Protein AF-A0A8H8SD53-F1 (afdb_monomer_lite)

pLDDT: mean 71.5, std 22.13, range [25.12, 98.19]

Sequence (424 aa):
MLILYDKFKQSPEYHASRKGSYEAMVTALVCSLSQPRFKILDNPMDDPSLSQDLFESIINILKVAYVTESFNDIVGPTPTEYDRRVPLDNLATDVWMVQSEGAFIQIMECPLYVPAPCRGKNEIHPDSCAFMTLSLGAMGMQMKVQKSCSSISIPPGLWKSRGLVWVAKYKRQGNEASSRRQVLEGLVTALYQRRALGFMDHCVFGMYHHSGARVDVIAAAWELDDCGAQGNAHNNDGDPGLSDALLANDPALAPNFDSTASDDENERIKRARMKHKIVLYDLARFDTVDAADMTALYLLMRSIRKLCCKYRDDINKYSPTLIPKLFKLAKDNYDWPVEKPSVPNLESNESPKGSRIDVPPTFSEQLGDSEPSPSTNGSDSEFEGYSLDSNTIDRHGLNLPGKLYYSTFLEDAERRLGSADLEA

Secondary structure (DSSP, 8-state):
-HHHHHHHTTSHHHHHS-HHHHHHHHHHHHHHHTSTTS---SSTTS-HHHHHHHHHHHHHHHHHHHHHHHHHH-SSSPPPHHHHHHHHHHHHHIIIIITTTTSEEEEES--EEPPS--SS--EE--SEEEEEE----SS---HHHHHHH--B-S-TTS-TTEEEEEEEEE-TTS-HHHHHHHHHHHHHHHHHHHHHHT-TT--EEEEEEETTTEEEEEEEEEEE-GGGSSSSSS--------------------------HHHHHHHHHHHHTS-EEEEEEEEEEEETT-HHHHHHHHHHHHHHHHHHHHHHHHHHHHHHHHHHHHHHH-GGGTS-------------------------------------------------------TTS--------S---HHHHHHHHHHHH--S----

Structure (mmCIF, N/CA/C/O backbone):
data_AF-A0A8H8SD53-F1
#
_entry.id   AF-A0A8H8SD53-F1
#
loop_
_atom_site.group_PDB
_atom_site.id
_atom_site.type_symbol
_atom_site.label_atom_id
_atom_site.label_alt_id
_atom_site.label_comp_id
_atom_site.label_asym_id
_atom_site.label_entity_id
_atom_site.label_seq_id
_atom_site.pdbx_PDB_ins_code
_atom_site.Cartn_x
_atom_site.Cartn_y
_atom_site.Cartn_z
_atom_site.occupancy
_atom_site.B_iso_or_equiv
_atom_site.auth_seq_id
_atom_site.auth_comp_id
_atom_site.auth_asym_id
_atom_site.auth_atom_id
_atom_site.pdbx_PDB_model_num
ATOM 1 N N . MET A 1 1 ? -0.637 -10.284 24.845 1.00 60.28 1 MET A N 1
ATOM 2 C CA . MET A 1 1 ? -1.797 -9.365 24.946 1.00 60.28 1 MET A CA 1
ATOM 3 C C . MET A 1 1 ? -2.069 -8.862 26.360 1.00 60.28 1 MET A C 1
ATOM 5 O O . MET A 1 1 ? -2.028 -7.657 26.529 1.00 60.28 1 MET A O 1
ATOM 9 N N . LEU A 1 2 ? -2.281 -9.707 27.380 1.00 58.22 2 LEU A N 1
ATOM 10 C CA . LEU A 1 2 ? -2.512 -9.222 28.762 1.00 58.22 2 LEU A CA 1
ATOM 11 C C . LEU A 1 2 ? -1.383 -8.306 29.279 1.00 58.22 2 LEU A C 1
ATOM 13 O O . LEU A 1 2 ? -1.646 -7.230 29.794 1.00 58.22 2 LEU A O 1
ATOM 17 N N . ILE A 1 3 ? -0.128 -8.663 28.997 1.00 66.56 3 ILE A N 1
ATOM 18 C CA . ILE A 1 3 ? 1.042 -7.823 29.313 1.00 66.56 3 ILE A CA 1
ATOM 19 C C . ILE A 1 3 ? 1.006 -6.474 28.567 1.00 66.56 3 ILE A C 1
ATOM 21 O O . ILE A 1 3 ? 1.388 -5.445 29.116 1.00 66.56 3 ILE A O 1
ATOM 25 N N . LEU A 1 4 ? 0.540 -6.468 27.314 1.00 62.75 4 LEU A N 1
ATOM 26 C CA . LEU A 1 4 ? 0.424 -5.253 26.498 1.00 62.75 4 LEU A CA 1
ATOM 27 C C . LEU A 1 4 ? -0.678 -4.341 27.043 1.00 62.75 4 LEU A C 1
ATOM 29 O O . LEU A 1 4 ? -0.511 -3.128 27.089 1.00 62.75 4 LEU A O 1
ATOM 33 N N . TYR A 1 5 ? -1.771 -4.932 27.523 1.00 65.56 5 TYR A N 1
ATOM 34 C CA . TYR A 1 5 ? -2.859 -4.211 28.165 1.00 65.56 5 TYR A CA 1
ATOM 35 C C . TYR A 1 5 ? -2.446 -3.574 29.492 1.00 65.56 5 TYR A C 1
ATOM 37 O O . TYR A 1 5 ? -2.742 -2.403 29.715 1.00 65.56 5 TYR A O 1
ATOM 45 N N . ASP A 1 6 ? -1.722 -4.301 30.345 1.00 70.25 6 ASP A N 1
ATOM 46 C CA . ASP A 1 6 ? -1.246 -3.757 31.620 1.00 70.25 6 ASP A CA 1
ATOM 47 C C . ASP A 1 6 ? -0.279 -2.589 31.413 1.00 70.25 6 ASP A C 1
ATOM 49 O O . ASP A 1 6 ? -0.328 -1.608 32.156 1.00 70.25 6 ASP A O 1
ATOM 53 N N . LYS A 1 7 ? 0.556 -2.655 30.370 1.00 69.88 7 LYS A N 1
ATOM 54 C CA . LYS A 1 7 ? 1.411 -1.536 29.964 1.00 69.88 7 LYS A CA 1
ATOM 55 C C . LYS A 1 7 ? 0.607 -0.374 29.370 1.00 69.88 7 LYS A C 1
ATOM 57 O O . LYS A 1 7 ? 0.865 0.772 29.720 1.00 69.88 7 LYS A O 1
ATOM 62 N N . PHE A 1 8 ? -0.389 -0.643 28.524 1.00 66.75 8 PHE A N 1
ATOM 63 C CA . PHE A 1 8 ? -1.262 0.392 27.955 1.00 66.75 8 PHE A CA 1
ATOM 64 C C . PHE A 1 8 ? -2.065 1.128 29.037 1.00 66.75 8 PHE A C 1
ATOM 66 O O . PHE A 1 8 ? -2.158 2.350 29.008 1.00 66.75 8 PHE A O 1
ATOM 73 N N . LYS A 1 9 ? -2.558 0.412 30.056 1.00 68.50 9 LYS A N 1
ATOM 74 C CA . LYS A 1 9 ? -3.236 0.995 31.226 1.00 68.50 9 LYS A CA 1
ATOM 75 C C . LYS A 1 9 ? -2.387 2.013 31.990 1.00 68.50 9 LYS A C 1
ATOM 77 O O . LYS A 1 9 ? -2.953 2.822 32.719 1.00 68.50 9 LYS A O 1
ATOM 82 N N . GLN A 1 10 ? -1.065 1.944 31.855 1.00 74.75 10 GLN A N 1
ATOM 83 C CA . GLN A 1 10 ? -0.113 2.849 32.498 1.00 74.75 10 GLN A CA 1
ATOM 84 C C . GLN A 1 10 ? 0.279 4.032 31.594 1.00 74.75 10 GLN A C 1
ATOM 86 O O . GLN A 1 10 ? 1.015 4.909 32.045 1.00 74.75 10 GLN A O 1
ATOM 91 N N . SER A 1 11 ? -0.184 4.079 30.335 1.00 66.06 11 SER A N 1
ATOM 92 C CA . SER A 1 11 ? 0.166 5.160 29.408 1.00 66.06 11 SER A CA 1
ATOM 93 C C . SER A 1 11 ? -0.573 6.465 29.761 1.00 66.06 11 SER A C 1
ATOM 95 O O . SER A 1 11 ? -1.748 6.439 30.148 1.00 66.06 11 SER A O 1
ATOM 97 N N . PRO A 1 12 ? 0.072 7.637 29.609 1.00 71.44 12 PRO A N 1
ATOM 98 C CA . PRO A 1 12 ? -0.584 8.928 29.809 1.00 71.44 12 PRO A CA 1
ATOM 99 C C . PRO A 1 12 ? -1.794 9.140 28.886 1.00 71.44 12 PRO A C 1
ATOM 101 O O . PRO A 1 12 ? -2.779 9.754 29.304 1.00 71.44 12 PRO A O 1
ATOM 104 N N . GLU A 1 13 ? -1.764 8.612 27.653 1.00 66.75 13 GLU A N 1
ATOM 105 C CA . GLU A 1 13 ? -2.883 8.748 26.709 1.00 66.75 13 GLU A CA 1
ATOM 106 C C . GLU A 1 13 ? -4.130 7.983 27.166 1.00 66.75 13 GLU A C 1
ATOM 108 O O . GLU A 1 13 ? -5.254 8.458 26.961 1.00 66.75 13 GLU A O 1
ATOM 113 N N . TYR A 1 14 ? -3.944 6.833 27.828 1.00 63.78 14 TYR A N 1
ATOM 114 C CA . TYR A 1 14 ? -5.040 6.056 28.408 1.00 63.78 14 TYR A CA 1
ATOM 115 C C . TYR A 1 14 ? -5.768 6.830 29.512 1.00 63.78 14 TYR A C 1
ATOM 117 O O . TYR A 1 14 ? -6.990 6.762 29.620 1.00 63.78 14 TYR A O 1
ATOM 125 N N . HIS A 1 15 ? -5.034 7.604 30.316 1.00 61.91 15 HIS A N 1
ATOM 126 C CA . HIS A 1 15 ? -5.609 8.392 31.407 1.00 61.91 15 HIS A CA 1
ATOM 127 C C . HIS A 1 15 ? -6.319 9.668 30.938 1.00 61.91 15 HIS A C 1
ATOM 129 O O . HIS A 1 15 ? -7.289 10.085 31.573 1.00 61.91 15 HIS A O 1
ATOM 135 N N . ALA A 1 16 ? -5.863 10.278 29.841 1.00 61.59 16 ALA A N 1
ATOM 136 C CA . ALA A 1 16 ? -6.497 11.460 29.254 1.00 61.59 16 ALA A CA 1
ATOM 137 C C . ALA A 1 16 ? -7.796 11.127 28.494 1.00 61.59 16 ALA A C 1
ATOM 139 O O . ALA A 1 16 ? -8.692 11.964 28.375 1.00 61.59 16 ALA A O 1
ATOM 140 N N . SER A 1 17 ? -7.906 9.897 27.993 1.00 56.47 17 SER A N 1
ATOM 141 C CA . SER A 1 17 ? -9.053 9.406 27.231 1.00 56.47 17 SER A CA 1
ATOM 142 C C . SER A 1 17 ? -10.065 8.722 28.161 1.00 56.47 17 SER A C 1
ATOM 144 O O . SER A 1 17 ? -9.696 8.166 29.190 1.00 56.47 17 SER A O 1
ATOM 146 N N . ARG A 1 18 ? -11.368 8.759 27.848 1.00 62.81 18 ARG A N 1
ATOM 147 C CA . ARG A 1 18 ? -12.430 8.178 28.699 1.00 62.81 18 ARG A CA 1
ATOM 148 C C . ARG A 1 18 ? -12.145 6.699 29.023 1.00 62.81 18 ARG A C 1
ATOM 150 O O . ARG A 1 18 ? -12.431 5.823 28.209 1.00 62.81 18 ARG A O 1
ATOM 157 N N . LYS A 1 19 ? -11.641 6.436 30.236 1.00 65.50 19 LYS A N 1
ATOM 158 C CA . LYS A 1 19 ? -11.175 5.125 30.733 1.00 65.50 19 LYS A CA 1
ATOM 159 C C . LYS A 1 19 ? -12.118 3.955 30.407 1.00 65.50 19 LYS A C 1
ATOM 161 O O . LYS A 1 19 ? -11.648 2.883 30.051 1.00 65.50 19 LYS A O 1
ATOM 166 N N . GLY A 1 20 ? -13.435 4.166 30.488 1.00 69.56 20 GLY A N 1
ATOM 167 C CA . GLY A 1 20 ? -14.430 3.111 30.259 1.00 69.56 20 GLY A CA 1
ATOM 168 C C . GLY A 1 20 ? -14.535 2.626 28.808 1.00 69.56 20 GLY A C 1
ATOM 169 O O . GLY A 1 20 ? -14.674 1.429 28.580 1.00 69.56 20 GLY A O 1
ATOM 170 N N . SER A 1 21 ? -14.433 3.522 27.820 1.00 71.31 21 SER A N 1
ATOM 171 C CA . SER A 1 21 ? -14.623 3.152 26.408 1.00 71.31 21 SER A CA 1
ATOM 172 C C . SER A 1 21 ? -13.428 2.377 25.848 1.00 71.31 21 SER A C 1
ATOM 174 O O . SER A 1 21 ? -13.606 1.372 25.165 1.00 71.31 21 SER A O 1
ATOM 176 N N . TYR A 1 22 ? -12.203 2.781 26.200 1.00 71.31 22 TYR A N 1
ATOM 177 C CA . TYR A 1 22 ? -10.998 2.047 25.800 1.00 71.31 22 TYR A CA 1
ATOM 178 C C . TYR A 1 22 ? -10.900 0.681 26.484 1.00 71.31 22 TYR A C 1
ATOM 180 O O . TYR A 1 22 ? -10.469 -0.281 25.859 1.00 71.31 22 TYR A O 1
ATOM 188 N N . GLU A 1 23 ? -11.324 0.555 27.744 1.00 76.31 23 GLU A N 1
ATOM 189 C CA . GLU A 1 23 ? -11.340 -0.734 28.445 1.00 76.31 23 GLU A CA 1
ATOM 190 C C . GLU A 1 23 ? -12.266 -1.748 27.762 1.00 76.31 23 GLU A C 1
ATOM 192 O O . GLU A 1 23 ? -11.884 -2.909 27.597 1.00 76.31 23 GLU A O 1
ATOM 197 N N . ALA A 1 24 ? -13.435 -1.304 27.293 1.00 79.56 24 ALA A N 1
ATOM 198 C CA . ALA A 1 24 ? -14.345 -2.134 26.512 1.00 79.56 24 ALA A CA 1
ATOM 199 C C . ALA A 1 24 ? -13.726 -2.556 25.170 1.00 79.56 24 ALA A C 1
ATOM 201 O O . ALA A 1 24 ? -13.744 -3.741 24.845 1.00 79.56 24 ALA A O 1
ATOM 202 N N . MET A 1 25 ? -13.102 -1.630 24.431 1.00 78.12 25 MET A N 1
ATOM 203 C CA . MET A 1 25 ? -12.450 -1.946 23.151 1.00 78.12 25 MET A CA 1
ATOM 204 C C . MET A 1 25 ? -11.258 -2.871 23.297 1.00 78.12 25 MET A C 1
ATOM 206 O O . MET A 1 25 ? -11.106 -3.789 22.502 1.00 78.12 25 MET A O 1
ATOM 210 N N . VAL A 1 26 ? -10.414 -2.669 24.310 1.00 79.06 26 VAL A N 1
ATOM 211 C CA . VAL A 1 26 ? -9.288 -3.575 24.539 1.00 79.06 26 VAL A CA 1
ATOM 212 C C . VAL A 1 26 ? -9.799 -4.955 24.931 1.00 79.06 26 VAL A C 1
ATOM 214 O O . VAL A 1 26 ? -9.275 -5.954 24.451 1.00 79.06 26 VAL A O 1
ATOM 217 N N . THR A 1 27 ? -10.841 -5.029 25.757 1.00 80.00 27 THR A N 1
ATOM 218 C CA . THR A 1 27 ? -11.462 -6.308 26.117 1.00 80.00 27 THR A CA 1
ATOM 219 C C . THR A 1 27 ? -12.025 -7.007 24.879 1.00 80.00 27 THR A C 1
ATOM 221 O O . THR A 1 27 ? -11.709 -8.171 24.641 1.00 80.00 27 THR A O 1
ATOM 224 N N . ALA A 1 28 ? -12.783 -6.284 24.048 1.00 79.56 28 ALA A N 1
ATOM 225 C CA . ALA A 1 28 ? -13.310 -6.782 22.781 1.00 79.56 28 ALA A CA 1
ATOM 226 C C . ALA A 1 28 ? -12.181 -7.244 21.851 1.00 79.56 28 ALA A C 1
ATOM 228 O O . ALA A 1 28 ? -12.255 -8.333 21.288 1.00 79.56 28 ALA A O 1
ATOM 229 N N . LEU A 1 29 ? -11.096 -6.473 21.763 1.00 82.31 29 LEU A N 1
ATOM 230 C CA . LEU A 1 29 ? -9.917 -6.825 20.989 1.00 82.31 29 LEU A CA 1
ATOM 231 C C . LEU A 1 29 ? -9.268 -8.109 21.512 1.00 82.31 29 LEU A C 1
ATOM 233 O O . LEU A 1 29 ? -9.008 -9.013 20.730 1.00 82.31 29 LEU A O 1
ATOM 237 N N . VAL A 1 30 ? -9.039 -8.239 22.820 1.00 82.06 30 VAL A N 1
ATOM 238 C CA . VAL A 1 30 ? -8.464 -9.452 23.425 1.00 82.06 30 VAL A CA 1
ATOM 239 C C . VAL A 1 30 ? -9.345 -10.673 23.145 1.00 82.06 30 VAL A C 1
ATOM 241 O O . VAL A 1 30 ? -8.826 -11.724 22.761 1.00 82.06 30 VAL A O 1
ATOM 244 N N . CYS A 1 31 ? -10.667 -10.538 23.274 1.00 81.38 31 CYS A N 1
ATOM 245 C CA . CYS A 1 31 ? -11.612 -11.598 22.928 1.00 81.38 31 CYS A CA 1
ATOM 246 C C . CYS A 1 31 ? -11.540 -11.961 21.437 1.00 81.38 31 CYS A C 1
ATOM 248 O O . CYS A 1 31 ? -11.463 -13.141 21.097 1.00 81.38 31 CYS A O 1
ATOM 250 N N . SER A 1 32 ? -11.506 -10.968 20.550 1.00 79.25 32 SER A N 1
ATOM 251 C CA . SER A 1 32 ? -11.421 -11.165 19.102 1.00 79.25 32 SER A CA 1
ATOM 252 C C . SER A 1 32 ? -10.085 -11.755 18.646 1.00 79.25 32 SER A C 1
ATOM 254 O O . SER A 1 32 ? -10.067 -12.593 17.750 1.00 79.25 32 SER A O 1
ATOM 256 N N . LEU A 1 33 ? -8.972 -11.375 19.275 1.00 78.38 33 LEU A N 1
ATOM 257 C CA . LEU A 1 33 ? -7.646 -11.940 19.009 1.00 78.38 33 LEU A CA 1
ATOM 258 C C . LEU A 1 33 ? -7.498 -13.373 19.530 1.00 78.38 33 LEU A C 1
ATOM 260 O O . LEU A 1 33 ? -6.617 -14.096 19.084 1.00 78.38 33 LEU A O 1
ATOM 264 N N . SER A 1 34 ? -8.370 -13.795 20.448 1.00 77.94 34 SER A N 1
ATOM 265 C CA . SER A 1 34 ? -8.440 -15.183 20.918 1.00 77.94 34 SER A CA 1
ATOM 266 C C . SER A 1 34 ? -9.238 -16.088 19.968 1.00 77.94 34 SER A C 1
ATOM 268 O O . SER A 1 34 ? -9.345 -17.291 20.203 1.00 77.94 34 SER A O 1
ATOM 270 N N . GLN A 1 35 ? -9.835 -15.530 18.909 1.00 77.88 35 GLN A N 1
ATOM 271 C CA . GLN A 1 35 ? -10.565 -16.303 17.909 1.00 77.88 35 GLN A CA 1
ATOM 272 C C . GLN A 1 35 ? -9.605 -17.043 16.960 1.00 77.88 35 GLN A C 1
ATOM 274 O O . GLN A 1 35 ? -8.500 -16.561 16.711 1.00 77.88 35 GLN A O 1
ATOM 279 N N . PRO A 1 36 ? -10.053 -18.137 16.308 1.00 74.94 36 PRO A N 1
ATOM 280 C CA . PRO A 1 36 ? -9.223 -18.940 15.399 1.00 74.94 36 PRO A CA 1
ATOM 281 C C . PRO A 1 36 ? -8.648 -18.182 14.194 1.00 74.94 36 PRO A C 1
ATOM 283 O O . PRO A 1 36 ? -7.789 -18.712 13.496 1.00 74.94 36 PRO A O 1
ATOM 286 N N . ARG A 1 37 ? -9.139 -16.964 13.916 1.00 75.88 37 ARG A N 1
ATOM 287 C CA . ARG A 1 37 ? -8.626 -16.106 12.838 1.00 75.88 37 ARG A CA 1
ATOM 288 C C . ARG A 1 37 ? -7.200 -15.612 13.084 1.00 75.88 37 ARG A C 1
ATOM 290 O O . ARG A 1 37 ? -6.520 -15.285 12.118 1.00 75.88 37 ARG A O 1
ATOM 297 N N . PHE A 1 38 ? -6.745 -15.578 14.335 1.00 77.56 38 PHE A N 1
ATOM 298 C CA . PHE A 1 38 ? -5.370 -15.231 14.674 1.00 77.56 38 PHE A CA 1
ATOM 299 C C . PHE A 1 38 ? -4.651 -16.467 15.196 1.00 77.56 38 PHE A C 1
ATOM 301 O O . PHE A 1 38 ? -5.074 -17.085 16.173 1.00 77.56 38 PHE A O 1
ATOM 308 N N . LYS A 1 39 ? -3.537 -16.819 14.551 1.00 78.62 39 LYS A N 1
ATOM 309 C CA . LYS A 1 39 ? -2.615 -17.802 15.105 1.00 78.62 39 LYS A CA 1
ATOM 310 C C . LYS A 1 39 ? -1.689 -17.074 16.073 1.00 78.62 39 LYS A C 1
ATOM 312 O O . LYS A 1 39 ? -0.900 -16.226 15.663 1.00 78.62 39 LYS A O 1
ATOM 317 N N . ILE A 1 40 ? -1.806 -17.394 17.356 1.00 72.44 40 ILE A N 1
ATOM 318 C CA . ILE A 1 40 ? -0.796 -17.005 18.339 1.00 72.44 40 ILE A CA 1
ATOM 319 C C . ILE A 1 40 ? 0.463 -17.800 17.989 1.00 72.44 40 ILE A C 1
ATOM 321 O O . ILE A 1 40 ? 0.381 -19.016 17.827 1.00 72.44 40 ILE A O 1
ATOM 325 N N . LEU A 1 41 ? 1.594 -17.115 17.809 1.00 72.00 41 LEU A N 1
ATOM 326 C CA . LEU A 1 41 ? 2.871 -17.788 17.581 1.00 72.00 41 LEU A CA 1
ATOM 327 C C . LEU A 1 41 ? 3.160 -18.711 18.767 1.00 72.00 41 LEU A C 1
ATOM 329 O O . LEU A 1 41 ? 3.084 -18.279 19.920 1.00 72.00 41 LEU A O 1
ATOM 333 N N . ASP A 1 42 ? 3.466 -19.973 18.466 1.00 72.31 42 ASP A N 1
ATOM 334 C CA . ASP A 1 42 ? 3.729 -21.000 19.476 1.00 72.31 42 ASP A CA 1
ATOM 335 C C . ASP A 1 42 ? 4.978 -20.641 20.299 1.00 72.31 42 ASP A C 1
ATOM 337 O O . ASP A 1 42 ? 5.044 -20.921 21.498 1.00 72.31 42 ASP A O 1
ATOM 341 N N . ASN A 1 43 ? 5.932 -19.937 19.678 1.00 71.06 43 ASN A N 1
ATOM 342 C CA . ASN A 1 43 ? 7.101 -19.384 20.333 1.00 71.06 43 ASN A CA 1
ATOM 343 C C . ASN A 1 43 ? 7.189 -17.857 20.102 1.00 71.06 43 ASN A C 1
ATOM 345 O O . ASN A 1 43 ? 7.339 -17.391 18.974 1.00 71.06 43 ASN A O 1
ATOM 349 N N . PRO A 1 44 ? 7.135 -17.033 21.167 1.00 64.88 44 PRO A N 1
ATOM 350 C CA . PRO A 1 44 ? 7.231 -15.576 21.047 1.00 64.88 44 PRO A CA 1
ATOM 351 C C . PRO A 1 44 ? 8.595 -15.091 20.528 1.00 64.88 44 PRO A C 1
ATOM 353 O O . PRO A 1 44 ? 8.727 -13.913 20.198 1.00 64.88 44 PRO A O 1
ATOM 356 N N . MET A 1 45 ? 9.599 -15.974 20.461 1.00 72.25 45 MET A N 1
ATOM 357 C CA . MET A 1 45 ? 10.906 -15.683 19.870 1.00 72.25 45 MET A CA 1
ATOM 358 C C . MET A 1 45 ? 10.938 -15.811 18.344 1.00 72.25 45 MET A C 1
ATOM 360 O O . MET A 1 45 ? 11.933 -15.400 17.756 1.00 72.25 45 MET A O 1
ATOM 364 N N . ASP A 1 46 ? 9.885 -16.327 17.706 1.00 77.94 46 ASP A N 1
ATOM 365 C CA . ASP A 1 46 ? 9.853 -16.482 16.244 1.00 77.94 46 ASP A CA 1
ATOM 366 C C . ASP A 1 46 ? 9.746 -15.111 15.540 1.00 77.94 46 ASP A C 1
ATOM 368 O O . ASP A 1 46 ? 10.259 -14.906 14.446 1.00 77.94 46 ASP A O 1
ATOM 372 N N . ASP A 1 47 ? 9.119 -14.119 16.186 1.00 81.19 47 ASP A N 1
ATOM 373 C CA . ASP A 1 47 ? 9.127 -12.725 15.724 1.00 81.19 47 ASP A CA 1
ATOM 374 C C . ASP A 1 47 ? 9.031 -11.762 16.925 1.00 81.19 47 ASP A C 1
ATOM 376 O O . ASP A 1 47 ? 7.962 -11.202 17.203 1.00 81.19 47 ASP A O 1
ATOM 380 N N . PRO A 1 48 ? 10.132 -11.539 17.672 1.00 82.81 48 PRO A N 1
ATOM 381 C CA . PRO A 1 48 ? 10.113 -10.660 18.840 1.00 82.81 48 PRO A CA 1
ATOM 382 C C . PRO A 1 48 ? 9.779 -9.214 18.448 1.00 82.81 48 PRO A C 1
ATOM 384 O O . PRO A 1 48 ? 9.170 -8.486 19.235 1.00 82.81 48 PRO A O 1
ATOM 387 N N . SER A 1 49 ? 10.108 -8.819 17.211 1.00 87.06 49 SER A N 1
ATOM 388 C CA . SER A 1 49 ? 9.772 -7.500 16.677 1.00 87.06 49 SER A CA 1
ATOM 389 C C . SER A 1 49 ? 8.265 -7.312 16.506 1.00 87.06 49 SER A C 1
ATOM 391 O O . SER A 1 49 ? 7.767 -6.226 16.758 1.00 87.06 49 SER A O 1
ATOM 393 N N . LEU A 1 50 ? 7.498 -8.366 16.193 1.00 87.62 50 LEU A N 1
ATOM 394 C CA . LEU A 1 50 ? 6.041 -8.260 16.041 1.00 87.62 50 LEU A CA 1
ATOM 395 C C . LEU A 1 50 ? 5.356 -7.817 17.330 1.00 87.62 50 LEU A C 1
ATOM 397 O O . LEU A 1 50 ? 4.458 -6.980 17.296 1.00 87.62 50 LEU A O 1
ATOM 401 N N . SER A 1 51 ? 5.755 -8.397 18.461 1.00 84.31 51 SER A N 1
ATOM 402 C CA . SER A 1 51 ? 5.147 -8.062 19.750 1.00 84.31 51 SER A CA 1
ATOM 403 C C . SER A 1 51 ? 5.414 -6.609 20.133 1.00 84.31 51 SER A C 1
ATOM 405 O O . SER A 1 51 ? 4.535 -5.966 20.705 1.00 84.31 51 SER A O 1
ATOM 407 N N . GLN A 1 52 ? 6.610 -6.106 19.814 1.00 87.31 52 GLN A N 1
ATOM 408 C CA . GLN A 1 52 ? 6.991 -4.720 20.055 1.00 87.31 52 GLN A CA 1
ATOM 409 C C . GLN A 1 52 ? 6.280 -3.769 19.086 1.00 87.31 52 GLN A C 1
ATOM 411 O O . GLN A 1 52 ? 5.627 -2.837 19.547 1.00 87.31 52 GLN A O 1
ATOM 416 N N . ASP A 1 53 ? 6.314 -4.044 17.780 1.00 90.12 53 ASP A N 1
ATOM 417 C CA . ASP A 1 53 ? 5.654 -3.212 16.770 1.00 90.12 53 ASP A CA 1
ATOM 418 C C . ASP A 1 53 ? 4.142 -3.104 17.068 1.00 90.12 53 ASP A C 1
ATOM 420 O O . ASP A 1 53 ? 3.569 -2.015 17.097 1.00 90.12 53 ASP A O 1
ATOM 424 N N . LEU A 1 54 ? 3.484 -4.232 17.378 1.00 89.62 54 LEU A N 1
ATOM 425 C CA . LEU A 1 54 ? 2.059 -4.250 17.717 1.00 89.62 54 LEU A CA 1
ATOM 426 C C . LEU A 1 54 ? 1.767 -3.483 19.013 1.00 89.62 54 LEU A C 1
ATOM 428 O O . LEU A 1 54 ? 0.715 -2.854 19.122 1.00 89.62 54 LEU A O 1
ATOM 432 N N . PHE A 1 55 ? 2.668 -3.543 19.999 1.00 86.31 55 PHE A N 1
ATOM 433 C CA . PHE A 1 55 ? 2.532 -2.770 21.233 1.00 86.31 55 PHE A CA 1
ATOM 434 C C . PHE A 1 55 ? 2.526 -1.270 20.952 1.00 86.31 55 PHE A C 1
ATOM 436 O O . PHE A 1 55 ? 1.678 -0.555 21.478 1.00 86.31 55 PHE A O 1
ATOM 443 N N . GLU A 1 56 ? 3.458 -0.810 20.123 1.00 87.69 56 GLU A N 1
ATOM 444 C CA . GLU A 1 56 ? 3.601 0.600 19.762 1.00 87.69 56 GLU A CA 1
ATOM 445 C C . GLU A 1 56 ? 2.399 1.082 18.939 1.00 87.69 56 GLU A C 1
ATOM 447 O O . GLU A 1 56 ? 1.871 2.169 19.180 1.00 87.69 56 GLU A O 1
ATOM 452 N N . SER A 1 57 ? 1.876 0.228 18.056 1.00 92.81 57 SER A N 1
ATOM 453 C CA . SER A 1 57 ? 0.739 0.559 17.193 1.00 92.81 57 SER A CA 1
ATOM 454 C C . SER A 1 57 ? -0.636 0.397 17.835 1.00 92.81 57 SER A C 1
ATOM 456 O O . SER A 1 57 ? -1.623 0.877 17.271 1.00 92.81 57 SER A O 1
ATOM 458 N N . ILE A 1 58 ? -0.749 -0.251 19.002 1.00 89.38 58 ILE A N 1
ATOM 459 C CA . ILE A 1 58 ? -2.052 -0.602 19.595 1.00 89.38 58 ILE A CA 1
ATOM 460 C C . ILE A 1 58 ? -2.940 0.623 19.816 1.00 89.38 58 ILE A C 1
ATOM 462 O O . ILE A 1 58 ? -4.153 0.561 19.622 1.00 89.38 58 ILE A O 1
ATOM 466 N N . ILE A 1 59 ? -2.335 1.760 20.166 1.00 88.62 59 ILE A N 1
ATOM 467 C CA . ILE A 1 59 ? -3.055 3.013 20.394 1.00 88.62 59 ILE A CA 1
ATOM 468 C C . ILE A 1 59 ? -3.659 3.514 19.083 1.00 88.62 59 ILE A C 1
ATOM 470 O O . ILE A 1 59 ? -4.834 3.872 19.052 1.00 88.62 59 ILE A O 1
ATOM 474 N N . ASN A 1 60 ? -2.890 3.491 17.992 1.00 93.19 60 ASN A N 1
ATOM 475 C CA . ASN A 1 60 ? -3.367 3.903 16.673 1.00 93.19 60 ASN A CA 1
ATOM 476 C C . ASN A 1 60 ? -4.476 2.971 16.164 1.00 93.19 60 ASN A C 1
ATOM 478 O O . ASN A 1 60 ? -5.490 3.458 15.667 1.00 93.19 60 ASN A O 1
ATOM 482 N N . ILE A 1 61 ? -4.337 1.657 16.369 1.00 93.94 61 ILE A N 1
ATOM 483 C CA . ILE A 1 61 ? -5.356 0.652 16.020 1.00 93.94 61 ILE A CA 1
ATOM 484 C C . ILE A 1 61 ? -6.672 0.934 16.756 1.00 93.94 61 ILE A C 1
ATOM 486 O O . ILE A 1 61 ? -7.725 1.079 16.133 1.00 93.94 61 ILE A O 1
ATOM 490 N N . LEU A 1 62 ? -6.614 1.057 18.085 1.00 90.88 62 LEU A N 1
ATOM 491 C CA . LEU A 1 62 ? -7.797 1.307 18.911 1.00 90.88 62 LEU A CA 1
ATOM 492 C C . LEU A 1 62 ? -8.415 2.674 18.614 1.00 90.88 62 LEU A C 1
ATOM 494 O O . LEU A 1 62 ? -9.634 2.810 18.639 1.00 90.88 62 LEU A O 1
ATOM 498 N N . LYS A 1 63 ? -7.598 3.682 18.296 1.00 91.06 63 LYS A N 1
ATOM 499 C CA . LYS A 1 63 ? -8.073 5.023 17.947 1.00 91.06 63 LYS A CA 1
ATOM 500 C C . LYS A 1 63 ? -8.889 5.027 16.655 1.00 91.06 63 LYS A C 1
ATOM 502 O O . LYS A 1 63 ? -9.873 5.758 16.595 1.00 91.06 63 LYS A O 1
ATOM 507 N N . VAL A 1 64 ? -8.531 4.220 15.651 1.00 93.94 64 VAL A N 1
ATOM 508 C CA . VAL A 1 64 ? -9.342 4.073 14.426 1.00 93.94 64 VAL A CA 1
ATOM 509 C C . VAL A 1 64 ? -10.730 3.527 14.764 1.00 93.94 64 VAL A C 1
ATOM 511 O O . VAL A 1 64 ? -11.728 4.154 14.399 1.00 93.94 64 VAL A O 1
ATOM 514 N N . ALA A 1 65 ? -10.785 2.424 15.517 1.00 92.94 65 ALA A N 1
ATOM 515 C CA . ALA A 1 65 ? -12.037 1.813 15.968 1.00 92.94 65 ALA A CA 1
ATOM 516 C C . ALA A 1 65 ? -12.882 2.792 16.787 1.00 92.94 65 ALA A C 1
ATOM 518 O O . ALA A 1 65 ? -14.032 3.068 16.449 1.00 92.94 65 ALA A O 1
ATOM 519 N N . TYR A 1 66 ? -12.265 3.410 17.796 1.00 90.69 66 TYR A N 1
ATOM 520 C CA . TYR A 1 66 ? -12.930 4.337 18.701 1.00 90.69 66 TYR A CA 1
ATOM 521 C C . TYR A 1 66 ? -13.535 5.541 17.992 1.00 90.69 66 TYR A C 1
ATOM 523 O O . TYR A 1 66 ? -14.683 5.912 18.246 1.00 90.69 66 TYR A O 1
ATOM 531 N N . VAL A 1 67 ? -12.758 6.176 17.114 1.00 90.38 67 VAL A N 1
ATOM 532 C CA . VAL A 1 67 ? -13.207 7.367 16.396 1.00 90.38 67 VAL A CA 1
ATOM 533 C C . VAL A 1 67 ? -14.315 7.005 15.409 1.00 90.38 67 VAL A C 1
ATOM 535 O O . VAL A 1 67 ? -15.312 7.722 15.342 1.00 90.38 67 VAL A O 1
ATOM 538 N N . THR A 1 68 ? -14.192 5.880 14.696 1.00 90.81 68 THR A N 1
ATOM 539 C CA . THR A 1 68 ? -15.231 5.429 13.758 1.00 90.81 68 THR A CA 1
ATOM 540 C C . THR A 1 68 ? -16.537 5.102 14.483 1.00 90.81 68 THR A C 1
ATOM 542 O O . THR A 1 68 ? -17.590 5.560 14.043 1.00 90.81 68 THR A O 1
ATOM 545 N N . GLU A 1 69 ? -16.481 4.365 15.597 1.00 90.00 69 GLU A N 1
ATOM 546 C CA . GLU A 1 69 ? -17.661 4.049 16.415 1.00 90.00 69 GLU A CA 1
ATOM 547 C C . GLU A 1 69 ? -18.323 5.330 16.934 1.00 90.00 69 GLU A C 1
ATOM 549 O O . GLU A 1 69 ? -19.504 5.569 16.690 1.00 90.00 69 GLU A O 1
ATOM 554 N N . SER A 1 70 ? -17.530 6.226 17.532 1.00 87.75 70 SER A N 1
ATOM 555 C CA . SER A 1 70 ? -18.022 7.510 18.044 1.0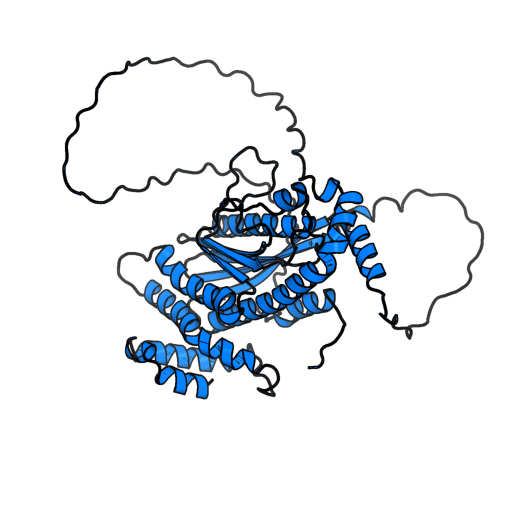0 87.75 70 SER A CA 1
ATOM 556 C C . SER A 1 70 ? -18.725 8.324 16.956 1.00 87.75 70 SER A C 1
ATOM 558 O O . SER A 1 70 ? -19.747 8.954 17.203 1.00 87.75 70 SER A O 1
ATOM 560 N N . PHE A 1 71 ? -18.205 8.308 15.730 1.00 89.31 71 PHE A N 1
ATOM 561 C CA . PHE A 1 71 ? -18.800 8.998 14.588 1.00 89.31 71 PHE A CA 1
ATOM 562 C C . PHE A 1 71 ? -20.124 8.414 14.105 1.00 89.31 71 PHE A C 1
ATOM 564 O O . PHE A 1 71 ? -20.875 9.136 13.446 1.00 89.31 71 PHE A O 1
ATOM 571 N N . ASN A 1 72 ? -20.412 7.152 14.411 1.00 85.00 72 ASN A N 1
ATOM 572 C CA . ASN A 1 72 ? -21.696 6.533 14.101 1.00 85.00 72 ASN A CA 1
ATOM 573 C C . ASN A 1 72 ? -22.765 6.886 15.150 1.00 85.00 72 ASN A C 1
ATOM 575 O O . ASN A 1 72 ? -23.941 6.966 14.804 1.00 85.00 72 ASN A O 1
ATOM 579 N N . ASP A 1 73 ? -22.351 7.183 16.386 1.00 83.94 73 ASP A N 1
ATOM 580 C CA . ASP A 1 73 ? -23.250 7.489 17.508 1.00 83.94 73 ASP A CA 1
ATOM 581 C C . ASP A 1 73 ? -23.564 8.989 17.680 1.00 83.94 73 ASP A C 1
ATOM 583 O O . ASP A 1 73 ? -24.468 9.365 18.432 1.00 83.94 73 ASP A O 1
ATOM 587 N N . ILE A 1 74 ? -22.820 9.882 17.016 1.00 81.31 74 ILE A N 1
ATOM 588 C CA . ILE A 1 74 ? -22.997 11.332 17.172 1.00 81.31 74 ILE A CA 1
ATOM 589 C C . ILE A 1 74 ? -24.334 11.799 16.580 1.00 81.31 74 ILE A C 1
ATOM 591 O O . ILE A 1 74 ? -24.535 11.845 15.366 1.00 81.31 74 ILE A O 1
ATOM 595 N N . VAL A 1 75 ? -25.209 12.289 17.461 1.00 71.69 75 VAL A N 1
ATOM 596 C CA . VAL A 1 75 ? -26.345 13.156 17.115 1.00 71.69 75 VAL A CA 1
ATOM 597 C C . VAL A 1 75 ? -25.814 14.589 16.996 1.00 71.69 75 VAL A C 1
ATOM 599 O O . VAL A 1 75 ? -25.845 15.366 17.947 1.00 71.69 75 VAL A O 1
ATOM 602 N N . GLY A 1 76 ? -25.217 14.922 15.853 1.00 79.00 76 GLY A N 1
ATOM 603 C CA . GLY A 1 76 ? -24.503 16.188 15.666 1.00 79.00 76 GLY A CA 1
ATOM 604 C C . GLY A 1 76 ? -24.031 16.416 14.228 1.00 79.00 76 GLY A C 1
ATOM 605 O O . GLY A 1 76 ? -24.474 15.708 13.320 1.00 79.00 76 GLY A O 1
ATOM 606 N N . PRO A 1 77 ? -23.158 17.415 13.989 1.00 82.38 77 PRO A N 1
ATOM 607 C CA . PRO A 1 77 ? -22.632 17.672 12.655 1.00 82.38 77 PRO A CA 1
ATOM 608 C C . PRO A 1 77 ? -21.888 16.440 12.140 1.00 82.38 77 PRO A C 1
ATOM 610 O O . PRO A 1 77 ? -21.068 15.846 12.840 1.00 82.38 77 PRO A O 1
ATOM 613 N N . THR A 1 78 ? -22.187 16.049 10.904 1.00 85.44 78 THR A N 1
ATOM 614 C CA . THR A 1 78 ? -21.592 14.860 10.299 1.00 85.44 78 THR A CA 1
ATOM 615 C C . THR A 1 78 ? -20.067 15.039 10.184 1.00 85.44 78 THR A C 1
ATOM 617 O O . THR A 1 78 ? -19.639 16.033 9.588 1.00 85.44 78 THR A O 1
ATOM 620 N N . PRO A 1 79 ? -19.250 14.078 10.658 1.00 88.00 79 PRO A N 1
ATOM 621 C CA . PRO A 1 79 ? -17.787 14.134 10.571 1.00 88.00 79 PRO A CA 1
ATOM 622 C C . PRO A 1 79 ? -17.296 14.331 9.138 1.00 88.00 79 PRO A C 1
ATOM 624 O O . PRO A 1 79 ? -17.882 13.767 8.202 1.00 88.00 79 PRO A O 1
ATOM 627 N N . THR A 1 80 ? -16.236 15.118 8.960 1.00 89.38 80 THR A N 1
ATOM 628 C CA . THR A 1 80 ? -15.625 15.381 7.652 1.00 89.38 80 THR A CA 1
ATOM 629 C C . THR A 1 80 ? -14.822 14.177 7.142 1.00 89.38 80 THR A C 1
ATOM 631 O O . THR A 1 80 ? -14.565 13.217 7.870 1.00 89.38 80 THR A O 1
ATOM 634 N N . GLU A 1 81 ? -14.436 14.202 5.859 1.00 87.12 81 GLU A N 1
ATOM 635 C CA . GLU A 1 81 ? -13.531 13.195 5.276 1.00 87.12 81 GLU A CA 1
ATOM 636 C C . GLU A 1 81 ? -12.197 13.176 6.024 1.00 87.12 81 GLU A C 1
ATOM 638 O O . GLU A 1 81 ? -11.720 12.113 6.409 1.00 87.12 81 GLU A O 1
ATOM 643 N N . TYR A 1 82 ? -11.664 14.364 6.316 1.00 89.75 82 TYR A N 1
ATOM 644 C CA . TYR A 1 82 ? -10.434 14.542 7.072 1.00 89.75 82 TYR A CA 1
ATOM 645 C C . TYR A 1 82 ? -10.521 13.921 8.474 1.00 89.75 82 TYR A C 1
ATOM 647 O O . TYR A 1 82 ? -9.634 13.159 8.852 1.00 89.75 82 TYR A O 1
ATOM 655 N N . ASP A 1 83 ? -11.618 14.148 9.207 1.00 90.81 83 ASP A N 1
ATOM 656 C CA . ASP A 1 83 ? -11.799 13.606 10.564 1.00 90.81 83 ASP A CA 1
ATOM 657 C C . ASP A 1 83 ? -11.732 12.072 10.600 1.00 90.81 83 ASP A C 1
ATOM 659 O O . ASP A 1 83 ? -11.155 11.487 11.517 1.00 90.81 83 ASP A O 1
ATOM 663 N N . ARG A 1 84 ? -12.308 11.413 9.586 1.00 88.50 84 ARG A N 1
ATOM 664 C CA . ARG A 1 84 ? -12.276 9.946 9.439 1.00 88.50 84 ARG A CA 1
ATOM 665 C C . ARG A 1 84 ? -10.918 9.439 8.969 1.00 88.50 84 ARG A C 1
ATOM 667 O O . ARG A 1 84 ? -10.518 8.336 9.329 1.00 88.50 84 ARG A O 1
ATOM 674 N N . ARG A 1 85 ? -10.223 10.238 8.160 1.00 90.44 85 ARG A N 1
ATOM 675 C CA . ARG A 1 85 ? -8.940 9.886 7.554 1.00 90.44 85 ARG A CA 1
ATOM 676 C C . ARG A 1 85 ? -7.794 9.913 8.560 1.00 90.44 85 ARG A C 1
ATOM 678 O O . ARG A 1 85 ? -6.976 9.000 8.573 1.00 90.44 85 ARG A O 1
ATOM 685 N N . VAL A 1 86 ? -7.763 10.916 9.439 1.00 93.50 86 VAL A N 1
ATOM 686 C CA . VAL A 1 86 ? -6.644 11.161 10.365 1.00 93.50 86 VAL A CA 1
ATOM 687 C C . VAL A 1 86 ? -6.242 9.926 11.192 1.00 93.50 86 VAL A C 1
ATOM 689 O O . VAL A 1 86 ? -5.047 9.640 11.264 1.00 93.50 86 VAL A O 1
ATOM 692 N N . PRO A 1 87 ? -7.157 9.157 11.817 1.00 94.56 87 PRO A N 1
ATOM 693 C CA . PRO A 1 87 ? -6.770 7.943 12.539 1.00 94.56 87 PRO A CA 1
ATOM 694 C C . PRO A 1 87 ? -6.099 6.886 11.650 1.00 94.56 87 PRO A C 1
ATOM 696 O O . PRO A 1 87 ? -5.106 6.292 12.066 1.00 94.56 87 PRO A O 1
ATOM 699 N N . LEU A 1 88 ? -6.606 6.678 10.429 1.00 95.19 88 LEU A N 1
ATOM 700 C CA . LEU A 1 88 ? -6.043 5.720 9.471 1.00 95.19 88 LEU A CA 1
ATOM 701 C C . LEU A 1 88 ? -4.686 6.195 8.938 1.00 95.19 88 LEU A C 1
ATOM 703 O O . LEU A 1 88 ? -3.755 5.399 8.839 1.00 95.19 88 LEU A O 1
ATOM 707 N N . ASP A 1 89 ? -4.537 7.494 8.679 1.00 95.25 89 ASP A N 1
ATOM 708 C CA . ASP A 1 89 ? -3.262 8.090 8.276 1.00 95.25 89 ASP A CA 1
ATOM 709 C C . ASP A 1 89 ? -2.197 7.963 9.368 1.00 95.25 89 ASP A C 1
ATOM 711 O O . ASP A 1 89 ? -1.041 7.682 9.055 1.00 95.25 89 ASP A O 1
ATOM 715 N N . ASN A 1 90 ? -2.574 8.118 10.643 1.00 95.62 90 ASN A N 1
ATOM 716 C CA . ASN A 1 90 ? -1.662 7.910 11.770 1.00 95.62 90 ASN A CA 1
ATOM 717 C C . ASN A 1 90 ? -1.210 6.448 11.857 1.00 95.62 90 ASN A C 1
ATOM 719 O O . ASN A 1 90 ? -0.020 6.194 12.025 1.00 95.62 90 ASN A O 1
ATOM 723 N N . LEU A 1 91 ? -2.134 5.494 11.690 1.00 96.44 91 LEU A N 1
ATOM 724 C CA . LEU A 1 91 ? -1.798 4.069 11.666 1.00 96.44 91 LEU A CA 1
ATOM 725 C C . LEU A 1 91 ? -0.863 3.729 10.496 1.00 96.44 91 LEU A C 1
ATOM 727 O O . LEU A 1 91 ? 0.123 3.020 10.677 1.00 96.44 91 LEU A O 1
ATOM 731 N N . ALA A 1 92 ? -1.138 4.263 9.306 1.00 96.12 92 ALA A N 1
ATOM 732 C CA . ALA A 1 92 ? -0.260 4.101 8.153 1.00 96.12 92 ALA A CA 1
ATOM 733 C C . ALA A 1 92 ? 1.120 4.735 8.404 1.00 96.12 92 ALA A C 1
ATOM 735 O O . ALA A 1 92 ? 2.136 4.109 8.109 1.00 96.12 92 ALA A O 1
ATOM 736 N N . THR A 1 93 ? 1.170 5.931 9.001 1.00 95.75 93 THR A N 1
ATOM 737 C CA . THR A 1 93 ? 2.426 6.646 9.292 1.00 95.75 93 THR A CA 1
ATOM 738 C C . THR A 1 93 ? 3.296 5.848 10.251 1.00 95.75 93 THR A C 1
ATOM 740 O O . THR A 1 93 ? 4.508 5.757 10.065 1.00 95.75 93 THR A O 1
ATOM 743 N N . ASP A 1 94 ? 2.679 5.228 11.249 1.00 95.44 94 ASP A N 1
ATOM 744 C CA . ASP A 1 94 ? 3.362 4.360 12.197 1.00 95.44 94 ASP A CA 1
ATOM 745 C C . ASP A 1 94 ? 4.030 3.168 11.488 1.00 95.44 94 ASP A C 1
ATOM 747 O O . ASP A 1 94 ? 5.238 2.957 11.611 1.00 95.44 94 ASP A O 1
ATOM 751 N N . VAL A 1 95 ? 3.288 2.469 10.620 1.00 95.94 95 VAL A N 1
ATOM 752 C CA . VAL A 1 95 ? 3.825 1.335 9.849 1.00 95.94 95 VAL A CA 1
ATOM 753 C C . VAL A 1 95 ? 4.914 1.770 8.868 1.00 95.94 95 VAL A C 1
ATOM 755 O O . VAL A 1 95 ? 5.987 1.166 8.814 1.00 95.94 95 VAL A O 1
ATOM 758 N N . TRP A 1 96 ? 4.647 2.788 8.048 1.00 95.88 96 TRP A N 1
ATOM 759 C CA . TRP A 1 96 ? 5.515 3.148 6.929 1.00 95.88 96 TRP A CA 1
ATOM 760 C C . TRP A 1 96 ? 6.691 4.027 7.338 1.00 95.88 96 TRP A C 1
ATOM 762 O O . TRP A 1 96 ? 7.753 3.902 6.743 1.00 95.88 96 TRP A O 1
ATOM 772 N N . MET A 1 97 ? 6.561 4.909 8.325 1.00 93.75 97 MET A N 1
ATOM 773 C CA . MET A 1 97 ? 7.638 5.835 8.693 1.00 93.75 97 MET A CA 1
ATOM 774 C C . MET A 1 97 ? 8.318 5.476 10.007 1.00 93.75 97 MET A C 1
ATOM 776 O O . MET A 1 97 ? 9.545 5.421 10.043 1.00 93.75 97 MET A O 1
ATOM 780 N N . VAL A 1 98 ? 7.548 5.249 11.072 1.00 92.19 98 VAL A N 1
ATOM 781 C CA . VAL A 1 98 ? 8.112 5.063 12.420 1.00 92.19 98 VAL A CA 1
ATOM 782 C C . VAL A 1 98 ? 8.816 3.712 12.517 1.00 92.19 98 VAL A C 1
ATOM 784 O O . VAL A 1 98 ? 10.001 3.651 12.833 1.00 92.19 98 VAL A O 1
ATOM 787 N N . GLN A 1 99 ? 8.129 2.637 12.133 1.00 91.81 99 GLN A N 1
ATOM 788 C CA . GLN A 1 99 ? 8.626 1.261 12.259 1.00 91.81 99 GLN A CA 1
ATOM 789 C C . GLN A 1 99 ? 9.591 0.837 11.145 1.00 91.81 99 GLN A C 1
ATOM 791 O O . GLN A 1 99 ? 10.026 -0.315 11.094 1.00 91.81 99 GLN A O 1
ATOM 796 N N . SER A 1 100 ? 9.884 1.725 10.193 1.00 90.81 100 SER A N 1
ATOM 797 C CA . SER A 1 100 ? 10.646 1.371 8.997 1.00 90.81 100 SER A CA 1
ATOM 798 C C . SER A 1 100 ? 12.104 1.812 9.005 1.00 90.81 100 SER A C 1
ATOM 800 O O . SER A 1 100 ? 12.808 1.556 8.031 1.00 90.81 100 SER A O 1
ATOM 802 N N . GLU A 1 101 ? 12.566 2.470 10.070 1.00 92.00 101 GLU A N 1
ATOM 803 C CA . GLU A 1 101 ? 13.955 2.938 10.200 1.00 92.00 101 GLU A CA 1
ATOM 804 C C . GLU A 1 101 ? 14.411 3.806 9.003 1.00 92.00 101 GLU A C 1
ATOM 806 O O . GLU A 1 101 ? 15.562 3.774 8.570 1.00 92.00 101 GLU A O 1
ATOM 811 N N . GLY A 1 102 ? 13.487 4.578 8.415 1.00 92.06 102 GLY A N 1
ATOM 812 C CA . GLY A 1 102 ? 13.759 5.439 7.255 1.00 92.06 102 GLY A CA 1
ATOM 813 C C . GLY A 1 102 ? 13.795 4.713 5.903 1.00 92.06 102 GLY A C 1
ATOM 814 O O . GLY A 1 102 ? 14.080 5.330 4.871 1.00 92.06 102 GLY A O 1
ATOM 815 N N . ALA A 1 103 ? 13.471 3.417 5.873 1.00 94.00 103 ALA A N 1
ATOM 816 C CA . ALA A 1 103 ? 13.337 2.641 4.644 1.00 94.00 103 ALA A CA 1
ATOM 817 C C . ALA A 1 103 ? 12.240 3.177 3.717 1.00 94.00 103 ALA A C 1
ATOM 819 O O . ALA A 1 103 ? 12.360 3.058 2.493 1.00 94.00 103 ALA A O 1
ATOM 820 N N . PHE A 1 104 ? 11.190 3.762 4.296 1.00 95.31 104 PHE A N 1
ATOM 821 C CA . PHE A 1 104 ? 10.066 4.323 3.563 1.00 95.31 104 PHE A CA 1
ATOM 822 C C . PHE A 1 104 ? 9.703 5.713 4.070 1.00 95.31 104 PHE A C 1
ATOM 824 O O . PHE A 1 104 ? 10.045 6.123 5.178 1.00 95.31 104 PHE A O 1
ATOM 831 N N . ILE A 1 105 ? 8.992 6.443 3.220 1.00 93.56 105 ILE A N 1
ATOM 832 C CA . ILE A 1 105 ? 8.454 7.767 3.507 1.00 93.56 105 ILE A CA 1
ATOM 833 C C . ILE A 1 105 ? 6.992 7.759 3.084 1.00 93.56 105 ILE A C 1
ATOM 835 O O . ILE A 1 105 ? 6.680 7.386 1.950 1.00 93.56 105 ILE A O 1
ATOM 839 N N . GLN A 1 106 ? 6.108 8.190 3.978 1.00 94.00 106 GLN A N 1
ATOM 840 C CA . GLN A 1 106 ? 4.708 8.432 3.662 1.00 94.00 106 GLN A CA 1
ATOM 841 C C . GLN A 1 106 ? 4.490 9.913 3.380 1.00 94.00 106 GLN A C 1
ATOM 843 O O . GLN A 1 106 ? 5.026 10.781 4.066 1.00 94.00 106 GLN A O 1
ATOM 848 N N . ILE A 1 107 ? 3.720 10.200 2.336 1.00 92.31 107 ILE A N 1
ATOM 849 C CA . ILE A 1 107 ? 3.433 11.557 1.889 1.00 92.31 107 ILE A CA 1
ATOM 850 C C . ILE A 1 107 ? 1.932 11.690 1.718 1.00 92.31 107 ILE A C 1
ATOM 852 O O . ILE A 1 107 ? 1.298 10.904 1.015 1.00 92.31 107 ILE A O 1
ATOM 856 N N . MET A 1 108 ? 1.395 12.685 2.409 1.00 92.88 108 MET A N 1
ATOM 857 C CA . MET A 1 108 ? -0.011 13.058 2.400 1.00 92.88 108 MET A CA 1
ATOM 858 C C . MET A 1 108 ? -0.294 13.988 1.224 1.00 92.88 108 MET A C 1
ATOM 860 O O . MET A 1 108 ? 0.579 14.777 0.866 1.00 92.88 108 MET A O 1
ATOM 864 N N . GLU A 1 109 ? -1.503 13.913 0.663 1.00 89.44 109 GLU A N 1
ATOM 865 C CA . GLU A 1 109 ? -1.962 14.776 -0.436 1.00 89.44 109 GLU A CA 1
ATOM 866 C C . GLU A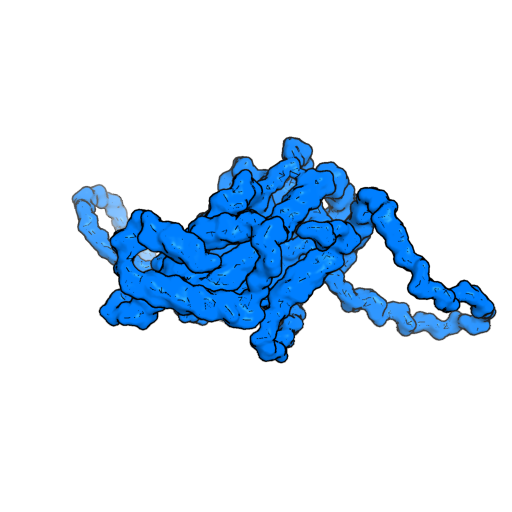 1 109 ? -0.948 14.770 -1.598 1.00 89.44 109 GLU A C 1
ATOM 868 O O . GLU A 1 109 ? -0.420 15.805 -2.002 1.00 89.44 109 GLU A O 1
ATOM 873 N N . CYS A 1 110 ? -0.588 13.574 -2.077 1.00 86.00 110 CYS A N 1
ATOM 874 C CA . CYS A 1 110 ? 0.504 13.384 -3.031 1.00 86.00 110 CYS A CA 1
ATOM 875 C C . CYS A 1 110 ? -0.042 13.262 -4.461 1.00 86.00 110 CYS A C 1
ATOM 877 O O . CYS A 1 110 ? -0.343 12.142 -4.879 1.00 86.00 110 CYS A O 1
ATOM 879 N N . PRO A 1 111 ? -0.148 14.350 -5.245 1.00 88.88 111 PRO A N 1
ATOM 880 C CA . PRO A 1 111 ? -0.585 14.254 -6.631 1.00 88.88 111 PRO A CA 1
ATOM 881 C C . PRO A 1 111 ? 0.327 13.331 -7.445 1.00 88.88 111 PRO A C 1
ATOM 883 O O . PRO A 1 111 ? 1.558 13.489 -7.453 1.00 88.88 111 PRO A O 1
ATOM 886 N N . LEU A 1 112 ? -0.291 12.381 -8.146 1.00 87.12 112 LEU A N 1
ATOM 887 C CA . LEU A 1 112 ? 0.388 11.468 -9.057 1.00 87.12 112 LEU A CA 1
ATOM 888 C C . LEU A 1 112 ? -0.079 11.681 -10.496 1.00 87.12 112 LEU A C 1
ATOM 890 O O . LEU A 1 112 ? -1.222 12.047 -10.750 1.00 87.12 112 LEU A O 1
ATOM 894 N N . TYR A 1 113 ? 0.797 11.383 -11.448 1.00 83.06 113 TYR A N 1
ATOM 895 C CA . TYR A 1 113 ? 0.488 11.385 -12.870 1.00 83.06 113 TYR A CA 1
ATOM 896 C C . TYR A 1 113 ? 0.357 9.967 -13.390 1.00 83.06 113 TYR A C 1
ATOM 898 O O . TYR A 1 113 ? 1.302 9.177 -13.311 1.00 83.06 113 TYR A O 1
ATOM 906 N N . VAL A 1 114 ? -0.788 9.685 -14.003 1.00 79.12 114 VAL A N 1
ATOM 907 C CA . VAL A 1 114 ? -0.971 8.446 -14.752 1.00 79.12 114 VAL A CA 1
ATOM 908 C C . VAL A 1 114 ? -0.177 8.538 -16.060 1.00 79.12 114 VAL A C 1
ATOM 910 O O . VAL A 1 114 ? -0.220 9.577 -16.728 1.00 79.12 114 VAL A O 1
ATOM 913 N N . PRO A 1 115 ? 0.551 7.481 -16.455 1.00 66.88 115 PRO A N 1
ATOM 914 C CA . PRO A 1 115 ? 1.198 7.416 -17.759 1.00 66.88 115 PRO A CA 1
ATOM 915 C C . PRO A 1 115 ? 0.234 7.740 -18.911 1.00 66.88 115 PRO A C 1
ATOM 917 O O . PRO A 1 115 ? -0.892 7.246 -18.942 1.00 66.88 115 PRO A O 1
ATOM 920 N N . ALA A 1 116 ? 0.686 8.575 -19.853 1.00 65.25 116 ALA A N 1
ATOM 921 C CA . ALA A 1 116 ? -0.079 8.993 -21.031 1.00 65.25 116 ALA A CA 1
ATOM 922 C C . ALA A 1 116 ? -0.544 7.766 -21.862 1.00 65.25 116 ALA A C 1
ATOM 924 O O . ALA A 1 116 ? 0.118 6.725 -21.833 1.00 65.25 116 ALA A O 1
ATOM 925 N N . PRO A 1 117 ? -1.673 7.878 -22.588 1.00 51.16 117 PRO A N 1
ATOM 926 C CA . PRO A 1 117 ? -1.781 8.921 -23.603 1.00 51.16 117 PRO A CA 1
ATOM 927 C C . PRO A 1 117 ? -2.760 10.063 -23.309 1.00 51.16 117 PRO A C 1
ATOM 929 O O . PRO A 1 117 ? -2.732 11.061 -24.017 1.00 51.16 117 PRO A O 1
ATOM 932 N N . CYS A 1 118 ? -3.579 9.955 -22.265 1.00 51.88 118 CYS A N 1
ATOM 933 C CA . CYS A 1 118 ? -4.734 10.822 -22.063 1.00 51.88 118 CYS A CA 1
ATOM 934 C C . CYS A 1 118 ? -4.397 12.324 -22.141 1.00 51.88 118 CYS A C 1
ATOM 936 O O . CYS A 1 118 ? -3.733 12.883 -21.266 1.00 51.88 118 CYS A O 1
ATOM 938 N N . ARG A 1 119 ? -4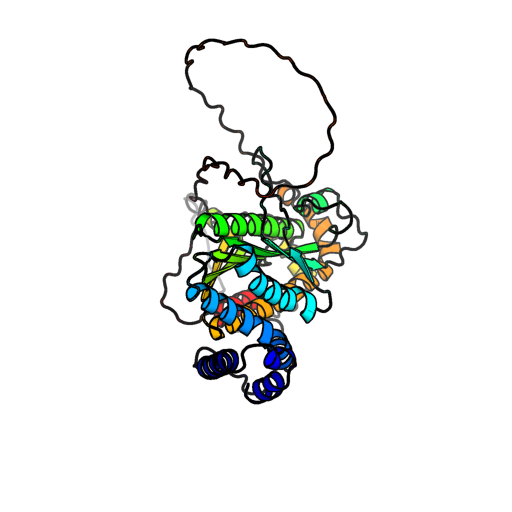.873 12.986 -23.202 1.00 45.16 119 ARG A N 1
ATOM 939 C CA . ARG A 1 119 ? -4.789 14.441 -23.377 1.00 45.16 119 ARG A CA 1
ATOM 940 C C . ARG A 1 119 ? -5.602 15.151 -22.293 1.00 45.16 119 ARG A C 1
ATOM 942 O O . ARG A 1 119 ? -6.806 15.332 -22.417 1.00 45.16 119 ARG A O 1
ATOM 949 N N . GLY A 1 120 ? -4.923 15.561 -21.235 1.00 56.56 120 GLY A N 1
ATOM 950 C CA . GLY A 1 120 ? -5.496 16.252 -20.086 1.00 56.56 120 GLY A CA 1
ATOM 951 C C . GLY A 1 120 ? -4.569 16.079 -18.892 1.00 56.56 120 GLY A C 1
ATOM 952 O O . GLY A 1 120 ? -3.761 15.152 -18.863 1.00 56.56 120 GLY A O 1
ATOM 953 N N . LYS A 1 121 ? -4.625 16.983 -17.911 1.00 59.69 121 LYS A N 1
ATOM 954 C CA . LYS A 1 121 ? -3.920 16.776 -16.642 1.00 59.69 121 LYS A CA 1
ATOM 955 C C . LYS A 1 121 ? -4.586 15.599 -15.919 1.00 59.69 121 LYS A C 1
ATOM 957 O O . LYS A 1 121 ? -5.468 15.812 -15.097 1.00 59.69 121 LYS A O 1
ATOM 962 N N . ASN A 1 122 ? -4.182 14.368 -16.232 1.00 71.38 122 ASN A N 1
ATOM 963 C CA . ASN A 1 122 ? -4.578 13.155 -15.510 1.00 71.38 122 ASN A CA 1
ATOM 964 C C . ASN A 1 122 ? -3.794 13.050 -14.198 1.00 71.38 122 ASN A C 1
ATOM 966 O O . ASN A 1 122 ? -3.081 12.081 -13.929 1.00 71.38 122 ASN A O 1
ATOM 970 N N . GLU A 1 123 ? -3.881 14.128 -13.432 1.00 84.38 123 GLU A N 1
ATOM 971 C CA . GLU A 1 123 ? -3.347 14.236 -12.095 1.00 84.38 123 GLU A CA 1
ATOM 972 C C . GLU A 1 123 ? -4.373 13.614 -11.153 1.00 84.38 123 GLU A C 1
ATOM 974 O O . GLU A 1 123 ? -5.476 14.128 -10.954 1.00 84.38 123 GLU A O 1
ATOM 979 N N . ILE A 1 124 ? -4.021 12.464 -10.601 1.00 87.44 124 ILE A N 1
ATOM 980 C CA . ILE A 1 124 ? -4.797 11.834 -9.544 1.00 87.44 124 ILE A CA 1
ATOM 981 C C . ILE A 1 124 ? -4.305 12.363 -8.208 1.00 87.44 124 ILE A C 1
ATOM 983 O O . ILE A 1 124 ? -3.134 12.701 -8.052 1.00 87.44 124 ILE A O 1
ATOM 987 N N . HIS A 1 125 ? -5.204 12.428 -7.238 1.00 90.62 125 HIS A N 1
ATOM 988 C CA . HIS A 1 125 ? -4.924 13.033 -5.943 1.00 90.62 125 HIS A CA 1
ATOM 989 C C . HIS A 1 125 ? -5.181 12.001 -4.844 1.00 90.62 125 HIS A C 1
ATOM 991 O O . HIS A 1 125 ? -6.165 12.133 -4.111 1.00 90.62 125 HIS A O 1
ATOM 997 N N . PRO A 1 126 ? -4.371 10.927 -4.752 1.00 92.06 126 PRO A N 1
ATOM 998 C CA . PRO A 1 126 ? -4.461 10.019 -3.621 1.00 92.06 126 PRO A CA 1
ATOM 999 C C . PRO A 1 126 ? -4.207 10.795 -2.330 1.00 92.06 126 PRO A C 1
ATOM 1001 O O . PRO A 1 126 ? -3.409 11.734 -2.282 1.00 92.06 126 PRO A O 1
ATOM 1004 N N . ASP A 1 127 ? -4.900 10.393 -1.274 1.00 94.06 127 ASP A N 1
ATOM 1005 C CA . ASP A 1 127 ? -4.814 11.103 -0.002 1.00 94.06 127 ASP A CA 1
ATOM 1006 C C . ASP A 1 127 ? -3.507 10.800 0.719 1.00 94.06 127 ASP A C 1
ATOM 1008 O O . ASP A 1 127 ? -2.983 11.652 1.432 1.00 94.06 127 ASP A O 1
ATOM 1012 N N . SER A 1 128 ? -2.955 9.603 0.515 1.00 94.94 128 SER A N 1
ATOM 1013 C CA . SER A 1 128 ? -1.606 9.284 0.955 1.00 94.94 128 SER A CA 1
ATOM 1014 C C . SER A 1 128 ? -0.924 8.276 0.042 1.00 94.94 128 SER A C 1
ATOM 1016 O O . SER A 1 128 ? -1.557 7.479 -0.652 1.00 94.94 128 SER A O 1
ATOM 1018 N N . CYS A 1 129 ? 0.400 8.342 0.013 1.00 95.38 129 CYS A N 1
ATOM 1019 C CA . CYS A 1 129 ? 1.259 7.420 -0.712 1.00 95.38 129 CYS A CA 1
ATOM 1020 C C . CYS A 1 129 ? 2.460 7.060 0.158 1.00 95.38 129 CYS A C 1
ATOM 1022 O O . CYS A 1 129 ? 3.035 7.947 0.788 1.00 95.38 129 CYS A O 1
ATOM 1024 N N . ALA A 1 130 ? 2.876 5.794 0.158 1.00 95.88 130 ALA A N 1
ATOM 1025 C CA . ALA A 1 130 ? 4.158 5.396 0.733 1.00 95.88 130 ALA A CA 1
ATOM 1026 C C . ALA A 1 130 ? 5.159 5.054 -0.368 1.00 95.88 130 ALA A C 1
ATOM 1028 O O . ALA A 1 130 ? 4.832 4.411 -1.372 1.00 95.88 130 ALA A O 1
ATOM 1029 N N . PHE A 1 131 ? 6.397 5.479 -0.154 1.00 94.75 131 PHE A N 1
ATOM 1030 C CA . PHE A 1 131 ? 7.505 5.305 -1.075 1.00 94.75 131 PHE A CA 1
ATOM 1031 C C . PHE A 1 131 ? 8.655 4.611 -0.367 1.00 94.75 131 PHE A C 1
ATOM 1033 O O . PHE A 1 131 ? 9.035 5.036 0.719 1.00 94.75 131 PHE A O 1
ATOM 1040 N N . MET A 1 132 ? 9.254 3.603 -0.995 1.00 94.81 132 MET A N 1
ATOM 1041 C CA . MET A 1 132 ? 10.537 3.069 -0.541 1.00 94.81 132 MET A CA 1
ATOM 1042 C C . MET A 1 132 ? 11.683 3.950 -1.027 1.00 94.81 132 MET A C 1
ATOM 1044 O O . MET A 1 132 ? 11.669 4.431 -2.166 1.00 94.81 132 MET A O 1
ATOM 1048 N N . THR A 1 133 ? 12.688 4.128 -0.179 1.00 91.56 133 THR A N 1
ATOM 1049 C CA . THR A 1 133 ? 13.934 4.809 -0.527 1.00 91.56 133 THR A CA 1
ATOM 1050 C C . THR A 1 133 ? 14.833 3.852 -1.305 1.00 91.56 133 THR A C 1
ATOM 1052 O O . THR A 1 133 ? 15.130 2.750 -0.852 1.00 91.56 133 THR A O 1
ATOM 1055 N N . LEU A 1 134 ? 15.271 4.274 -2.485 1.00 89.25 134 LEU A N 1
ATOM 1056 C CA . LEU A 1 134 ? 16.156 3.517 -3.360 1.00 89.25 134 LEU A CA 1
ATOM 1057 C C . LEU A 1 134 ? 17.562 4.129 -3.328 1.00 89.25 134 LEU A C 1
ATOM 1059 O O . LEU A 1 134 ? 17.728 5.345 -3.273 1.00 89.25 134 LEU A O 1
ATOM 1063 N N . SER A 1 135 ? 18.583 3.290 -3.425 1.00 87.06 135 SER A N 1
ATOM 1064 C CA . SER A 1 135 ? 19.998 3.674 -3.423 1.00 87.06 135 SER A CA 1
ATOM 1065 C C . SER A 1 135 ? 20.588 3.544 -4.825 1.00 87.06 135 SER A C 1
ATOM 1067 O O . SER A 1 135 ? 21.622 2.920 -5.032 1.00 87.06 135 SER A O 1
ATOM 1069 N N . LEU A 1 136 ? 19.927 4.148 -5.815 1.00 75.19 136 LEU A N 1
ATOM 1070 C CA . LEU A 1 136 ? 20.275 4.006 -7.238 1.00 75.19 136 LEU A CA 1
ATOM 1071 C C . LEU A 1 136 ? 21.574 4.739 -7.649 1.00 75.19 136 LEU A C 1
ATOM 1073 O O . LEU A 1 136 ? 21.998 4.658 -8.799 1.00 75.19 136 LEU A O 1
ATOM 1077 N N . GLY A 1 137 ? 22.233 5.423 -6.705 1.00 66.88 137 GLY A N 1
ATOM 1078 C CA . GLY A 1 137 ? 23.480 6.160 -6.916 1.00 66.88 137 GLY A CA 1
ATOM 1079 C C . GLY A 1 137 ? 23.358 7.339 -7.893 1.00 66.88 137 GLY A C 1
ATOM 1080 O O . GLY A 1 137 ? 22.300 7.632 -8.440 1.00 66.88 137 GLY A O 1
ATOM 1081 N N . ALA A 1 138 ? 24.480 8.022 -8.142 1.00 57.19 138 ALA A N 1
ATOM 1082 C CA . ALA A 1 138 ? 24.608 9.003 -9.229 1.00 57.19 138 ALA A CA 1
ATOM 1083 C C . ALA A 1 138 ? 24.757 8.335 -10.610 1.00 57.19 138 ALA A C 1
ATOM 1085 O O . ALA A 1 138 ? 25.009 9.023 -11.602 1.00 57.19 138 ALA A O 1
ATOM 1086 N N . MET A 1 139 ? 24.647 7.000 -10.673 1.00 51.00 139 MET A N 1
ATOM 1087 C CA . MET A 1 139 ? 24.719 6.248 -11.917 1.00 51.00 139 MET A CA 1
ATOM 1088 C C . MET A 1 139 ? 23.571 6.718 -12.775 1.00 51.00 139 MET A C 1
ATOM 1090 O O . MET A 1 139 ? 22.426 6.432 -12.449 1.00 51.00 139 MET A O 1
ATOM 1094 N N . GLY A 1 140 ? 23.905 7.510 -13.795 1.00 49.97 140 GLY A N 1
ATOM 1095 C CA . GLY A 1 140 ? 22.982 8.262 -14.623 1.00 49.97 140 GLY A CA 1
ATOM 1096 C C . GLY A 1 140 ? 21.782 7.431 -15.025 1.00 49.97 140 GLY A C 1
ATOM 1097 O O . GLY A 1 140 ? 21.778 6.834 -16.102 1.00 49.97 140 GLY A O 1
ATOM 1098 N N . MET A 1 141 ? 20.748 7.447 -14.176 1.00 55.34 141 MET A N 1
ATOM 1099 C CA . MET A 1 141 ? 19.408 7.099 -14.570 1.00 55.34 141 MET A CA 1
ATOM 1100 C C . MET A 1 141 ? 19.174 8.021 -15.735 1.00 55.34 141 MET A C 1
ATOM 1102 O O . MET A 1 141 ? 19.080 9.242 -15.574 1.00 55.34 141 MET A O 1
ATOM 1106 N N . GLN A 1 142 ? 19.222 7.436 -16.928 1.00 57.91 142 GLN A N 1
ATOM 1107 C CA . GLN A 1 142 ? 18.985 8.194 -18.127 1.00 57.91 142 GLN A CA 1
ATOM 1108 C C . GLN A 1 142 ? 17.686 8.937 -17.878 1.00 57.91 142 GLN A C 1
ATOM 1110 O O . GLN A 1 142 ? 16.744 8.352 -17.340 1.00 57.91 142 GLN A O 1
ATOM 1115 N N . MET A 1 143 ? 17.640 10.220 -18.227 1.00 62.03 143 MET A N 1
ATOM 1116 C CA . MET A 1 143 ? 16.475 11.079 -17.997 1.00 62.03 143 MET A CA 1
ATOM 1117 C C . MET A 1 143 ? 15.149 10.393 -18.362 1.00 62.03 143 MET A C 1
ATOM 1119 O O . MET A 1 143 ? 14.124 10.735 -17.796 1.00 62.03 143 MET A O 1
ATOM 1123 N N . LYS A 1 144 ? 15.163 9.413 -19.277 1.00 61.66 144 LYS A N 1
ATOM 1124 C CA . LYS A 1 144 ? 14.048 8.510 -19.571 1.00 61.66 144 LYS A CA 1
ATOM 1125 C C . LYS A 1 144 ? 13.576 7.643 -18.396 1.00 61.66 144 LYS A C 1
ATOM 1127 O O . LYS A 1 144 ? 12.395 7.698 -18.116 1.00 61.66 144 LYS A O 1
ATOM 1132 N N . VAL A 1 145 ? 14.433 6.904 -17.687 1.00 61.41 145 VAL A N 1
ATOM 1133 C CA . VAL A 1 145 ? 14.014 6.099 -16.516 1.00 61.41 145 VAL A CA 1
ATOM 1134 C C . VAL A 1 145 ? 13.517 7.010 -15.401 1.00 61.41 145 VAL A C 1
ATOM 1136 O O . VAL A 1 145 ? 12.487 6.746 -14.795 1.00 61.41 145 VAL A O 1
ATOM 1139 N N . GLN A 1 146 ? 14.186 8.150 -15.206 1.00 64.31 146 GLN A N 1
ATOM 1140 C CA . GLN A 1 146 ? 13.720 9.162 -14.266 1.00 64.31 146 GLN A CA 1
ATOM 1141 C C . GLN A 1 146 ? 12.352 9.722 -14.680 1.00 64.31 146 GLN A C 1
ATOM 1143 O O . GLN A 1 146 ? 11.501 9.875 -13.819 1.00 64.31 146 GLN A O 1
ATOM 1148 N N . LYS A 1 147 ? 12.116 9.983 -15.974 1.00 66.38 147 LYS A N 1
ATOM 1149 C CA . LYS A 1 147 ? 10.803 10.382 -16.508 1.00 66.38 147 LYS A CA 1
ATOM 1150 C C . LYS A 1 147 ? 9.756 9.280 -16.351 1.00 66.38 147 LYS A C 1
ATOM 1152 O O . LYS A 1 147 ? 8.602 9.579 -16.072 1.00 66.38 147 LYS A O 1
ATOM 1157 N N . SER A 1 148 ? 10.168 8.022 -16.499 1.00 63.56 148 SER A N 1
ATOM 1158 C CA . SER A 1 148 ? 9.313 6.855 -16.298 1.00 63.56 148 SER A CA 1
ATOM 1159 C C . SER A 1 148 ? 8.945 6.612 -14.841 1.00 63.56 148 SER A C 1
ATOM 1161 O O . SER A 1 148 ? 7.875 6.087 -14.555 1.00 63.56 148 SER A O 1
ATOM 1163 N N . CYS A 1 149 ? 9.792 7.066 -13.921 1.00 60.66 149 CYS A N 1
ATOM 1164 C CA . CYS A 1 149 ? 9.532 7.035 -12.490 1.00 60.66 149 CYS A CA 1
ATOM 1165 C C . CYS A 1 149 ? 8.970 8.359 -11.939 1.00 60.66 149 CYS A C 1
ATOM 1167 O O . CYS A 1 149 ? 8.467 8.383 -10.817 1.00 60.66 149 CYS A O 1
ATOM 1169 N N . SER A 1 150 ? 9.026 9.467 -12.691 1.00 58.09 150 SER A N 1
ATOM 1170 C CA . SER A 1 150 ? 8.563 10.791 -12.256 1.00 58.09 150 SER A CA 1
ATOM 1171 C C . SER A 1 150 ? 7.064 10.939 -12.464 1.00 58.09 150 SER A C 1
ATOM 1173 O O . SER A 1 150 ? 6.587 11.783 -13.218 1.00 58.09 150 SER A O 1
ATOM 1175 N N . SER A 1 151 ? 6.317 10.097 -11.778 1.00 58.97 151 SER A N 1
ATOM 1176 C CA . SER A 1 151 ? 4.864 10.148 -11.744 1.00 58.97 151 SER A CA 1
ATOM 1177 C C . SER A 1 151 ? 4.362 11.055 -10.622 1.00 58.97 151 SER A C 1
ATOM 1179 O O . SER A 1 151 ? 3.239 10.892 -10.180 1.0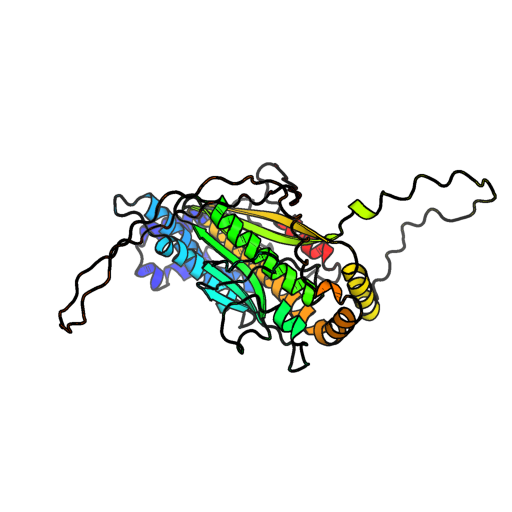0 58.97 151 SER A O 1
ATOM 1181 N N . ILE A 1 152 ? 5.201 11.952 -10.097 1.00 58.28 152 ILE A N 1
ATOM 1182 C CA . ILE A 1 152 ? 4.946 12.710 -8.868 1.00 58.28 152 ILE A CA 1
ATOM 1183 C C . ILE A 1 152 ? 5.131 14.197 -9.172 1.00 58.28 152 ILE A C 1
ATOM 1185 O O . ILE A 1 152 ? 6.192 14.605 -9.648 1.00 58.28 152 ILE A O 1
ATOM 1189 N N . SER A 1 153 ? 4.109 15.002 -8.880 1.00 53.66 153 SER A N 1
ATOM 1190 C CA . SER A 1 153 ? 4.043 16.452 -9.149 1.00 53.66 153 SER A CA 1
ATOM 1191 C C . SER A 1 153 ? 4.817 17.301 -8.128 1.00 53.66 153 SER A C 1
ATOM 1193 O O . SER A 1 153 ? 4.349 18.342 -7.682 1.00 53.66 153 SER A O 1
ATOM 1195 N N . ILE A 1 154 ? 5.993 16.852 -7.679 1.00 55.06 154 ILE A N 1
ATOM 1196 C CA . ILE A 1 154 ? 6.722 17.494 -6.570 1.00 55.06 154 ILE A CA 1
ATOM 1197 C C . ILE A 1 154 ? 8.140 17.886 -7.031 1.00 55.06 154 ILE A C 1
ATOM 1199 O O . ILE A 1 154 ? 8.724 17.169 -7.848 1.00 55.06 154 ILE A O 1
ATOM 1203 N N . PRO A 1 155 ? 8.704 19.022 -6.549 1.00 56.72 155 PRO A N 1
ATOM 1204 C CA . PRO A 1 155 ? 9.935 19.618 -7.050 1.00 56.72 155 PRO A CA 1
ATOM 1205 C C . PRO A 1 155 ? 11.075 18.643 -7.406 1.00 56.72 155 PRO A C 1
ATOM 1207 O O . PRO A 1 155 ? 11.395 17.727 -6.634 1.00 56.72 155 PRO A O 1
ATOM 1210 N N . PRO A 1 156 ? 11.743 18.865 -8.553 1.00 55.44 156 PRO A N 1
ATOM 1211 C CA . PRO A 1 156 ? 12.815 18.009 -9.044 1.00 55.44 156 PRO A CA 1
ATOM 1212 C C . PRO A 1 156 ? 14.027 18.052 -8.102 1.00 55.44 156 PRO A C 1
ATOM 1214 O O . PRO A 1 156 ? 14.814 18.990 -8.114 1.00 55.44 156 PRO A O 1
ATOM 1217 N N . GLY A 1 157 ? 14.196 17.007 -7.289 1.00 60.28 157 GLY A N 1
ATOM 1218 C CA . GLY A 1 157 ? 15.354 16.852 -6.400 1.00 60.28 157 GLY A CA 1
ATOM 1219 C C . GLY A 1 157 ? 15.172 15.772 -5.338 1.00 60.28 157 GLY A C 1
ATOM 1220 O O . GLY A 1 157 ? 16.078 14.979 -5.117 1.00 60.28 157 GLY A O 1
ATOM 1221 N N . LEU A 1 158 ? 13.972 15.675 -4.760 1.00 59.62 158 LEU A N 1
ATOM 1222 C CA . LEU A 1 158 ? 13.683 14.772 -3.634 1.00 59.62 158 LEU A CA 1
ATOM 1223 C C . LEU A 1 158 ? 13.252 13.350 -4.044 1.00 59.62 158 LEU A C 1
ATOM 1225 O O . LEU A 1 158 ? 13.129 12.478 -3.189 1.00 59.62 158 LEU A O 1
ATOM 1229 N N . TRP A 1 159 ? 13.030 13.101 -5.340 1.00 65.88 159 TRP A N 1
ATOM 1230 C CA . TRP A 1 159 ? 12.314 11.907 -5.828 1.00 65.88 159 TRP A CA 1
ATOM 1231 C C . TRP A 1 159 ? 13.115 11.008 -6.758 1.00 65.88 159 TRP A C 1
ATOM 1233 O O . TRP A 1 159 ? 12.606 9.989 -7.210 1.00 65.88 159 TRP A O 1
ATOM 1243 N N . LYS A 1 160 ? 14.372 11.364 -7.047 1.00 65.44 160 LYS A N 1
ATOM 1244 C CA . LYS A 1 160 ? 15.205 10.614 -8.002 1.00 65.44 160 LYS A CA 1
ATOM 1245 C C . LYS A 1 160 ? 15.481 9.170 -7.565 1.00 65.44 160 LYS A C 1
ATOM 1247 O O . LYS A 1 160 ? 15.902 8.370 -8.390 1.00 65.44 160 LYS A O 1
ATOM 1252 N N . SER A 1 161 ? 15.194 8.841 -6.307 1.00 79.81 161 SER A N 1
ATOM 1253 C CA . SER A 1 161 ? 15.491 7.540 -5.721 1.00 79.81 161 SER A CA 1
ATOM 1254 C C . SER A 1 161 ? 14.345 7.048 -4.835 1.00 79.81 161 SER A C 1
ATOM 1256 O O . SER A 1 161 ? 14.549 6.675 -3.685 1.00 79.81 161 SER A O 1
ATOM 1258 N N . ARG A 1 162 ? 13.109 7.109 -5.339 1.00 87.56 162 ARG A N 1
ATOM 1259 C CA . ARG A 1 162 ? 11.928 6.619 -4.618 1.00 87.56 162 ARG A CA 1
ATOM 1260 C C . ARG A 1 162 ? 11.074 5.730 -5.510 1.00 87.56 162 ARG A C 1
ATOM 1262 O O . ARG A 1 162 ? 10.856 6.059 -6.671 1.00 87.56 162 ARG A O 1
ATOM 1269 N N . GLY A 1 163 ? 10.585 4.624 -4.958 1.00 90.88 163 GLY A N 1
ATOM 1270 C CA . GLY A 1 163 ? 9.619 3.746 -5.618 1.00 90.88 163 GLY A CA 1
ATOM 1271 C C . GLY A 1 163 ? 8.283 3.777 -4.888 1.00 90.88 163 GLY A C 1
ATOM 1272 O O . GLY A 1 163 ? 8.249 3.510 -3.690 1.00 90.88 163 GLY A O 1
ATOM 1273 N N . LEU A 1 164 ? 7.187 4.078 -5.586 1.00 94.12 164 LEU A N 1
ATOM 1274 C CA . LEU A 1 164 ? 5.837 4.032 -5.015 1.00 94.12 164 LEU A CA 1
ATOM 1275 C C . LEU A 1 164 ? 5.491 2.585 -4.640 1.00 94.12 164 LEU A C 1
ATOM 1277 O O . LEU A 1 164 ? 5.656 1.698 -5.479 1.00 94.12 164 LEU A O 1
ATOM 1281 N N . VAL A 1 165 ? 5.075 2.330 -3.397 1.00 96.00 165 VAL A N 1
ATOM 1282 C CA . VAL A 1 165 ? 4.724 0.982 -2.892 1.00 96.00 165 VAL A CA 1
ATOM 1283 C C . VAL A 1 165 ? 3.276 0.877 -2.420 1.00 96.00 165 VAL A C 1
ATOM 1285 O O . VAL A 1 165 ? 2.682 -0.191 -2.552 1.00 96.00 165 VAL A O 1
ATOM 1288 N N . TRP A 1 166 ? 2.711 1.975 -1.912 1.00 97.31 166 TRP A N 1
ATOM 1289 C CA . TRP A 1 166 ? 1.375 2.021 -1.324 1.00 97.31 166 TRP A CA 1
ATOM 1290 C C . TRP A 1 166 ? 0.630 3.273 -1.778 1.00 97.31 166 TRP A C 1
ATOM 1292 O O . TRP A 1 166 ? 1.207 4.361 -1.746 1.00 97.31 166 TRP A O 1
ATOM 1302 N N . VAL A 1 167 ? -0.642 3.136 -2.148 1.00 96.88 167 VAL A N 1
ATOM 1303 C CA . VAL A 1 167 ? -1.534 4.248 -2.518 1.00 96.88 167 VAL A CA 1
ATOM 1304 C C . VAL A 1 167 ? -2.817 4.156 -1.705 1.00 96.88 167 VAL A C 1
ATOM 1306 O O . VAL A 1 167 ? -3.459 3.110 -1.714 1.00 96.88 167 VAL A O 1
ATOM 1309 N N . ALA A 1 168 ? -3.233 5.239 -1.050 1.00 96.38 168 ALA A N 1
ATOM 1310 C CA . ALA A 1 168 ? -4.492 5.275 -0.317 1.00 96.38 168 ALA A CA 1
ATOM 1311 C C . ALA A 1 168 ? -5.443 6.379 -0.787 1.00 96.38 168 ALA A C 1
ATOM 1313 O O . ALA A 1 168 ? -5.024 7.502 -1.086 1.00 96.38 168 ALA A O 1
ATOM 1314 N N . LYS A 1 169 ? -6.743 6.066 -0.805 1.00 95.00 169 LYS A N 1
ATOM 1315 C CA . LYS A 1 169 ? -7.815 7.038 -1.047 1.00 95.00 169 LYS A CA 1
ATOM 1316 C C . LYS A 1 169 ? -9.001 6.818 -0.120 1.00 95.00 169 LYS A C 1
ATOM 1318 O O . LYS A 1 169 ? -9.483 5.705 0.038 1.00 95.00 169 LYS A O 1
ATOM 1323 N N . TYR A 1 170 ? -9.543 7.894 0.415 1.00 89.88 170 TYR A N 1
ATOM 1324 C CA . TYR A 1 170 ? -10.669 7.915 1.326 1.00 89.88 170 TYR A CA 1
ATOM 1325 C C . TYR A 1 170 ? -11.771 8.775 0.724 1.00 89.88 170 TYR A C 1
ATOM 1327 O O . TYR A 1 170 ? -11.508 9.841 0.169 1.00 89.88 170 TYR A O 1
ATOM 1335 N N . LYS A 1 171 ? -13.021 8.301 0.788 1.00 86.12 171 LYS A N 1
ATOM 1336 C CA . LYS A 1 171 ? -14.178 9.094 0.361 1.00 86.12 171 LYS A CA 1
ATOM 1337 C C . LYS A 1 171 ? -15.374 8.951 1.291 1.00 86.12 171 LYS A C 1
ATOM 1339 O O . LYS A 1 171 ? -15.848 7.854 1.576 1.00 86.12 171 LYS A O 1
ATOM 1344 N N . ARG A 1 172 ? -15.909 10.106 1.702 1.00 68.81 172 ARG A N 1
ATOM 1345 C CA . ARG A 1 172 ? -16.971 10.243 2.713 1.00 68.81 172 ARG A CA 1
ATOM 1346 C C . ARG A 1 172 ? -18.346 9.699 2.298 1.00 68.81 172 ARG A C 1
ATOM 1348 O O . ARG A 1 172 ? -19.063 9.192 3.151 1.00 68.81 172 ARG A O 1
ATOM 1355 N N . GLN A 1 173 ? -18.738 9.807 1.026 1.00 68.81 173 GLN A N 1
ATOM 1356 C CA . GLN A 1 173 ? -20.143 9.639 0.596 1.00 68.81 173 GLN A CA 1
ATOM 1357 C C . GLN A 1 173 ? -20.443 8.320 -0.136 1.00 68.81 173 GLN A C 1
ATOM 1359 O O . GLN A 1 173 ? -21.264 8.279 -1.045 1.00 68.81 173 GLN A O 1
ATOM 1364 N N . GLY A 1 174 ? -19.759 7.228 0.212 1.00 61.78 174 GLY A N 1
ATOM 1365 C CA . GLY A 1 174 ? -20.050 5.928 -0.410 1.00 61.78 174 GLY A CA 1
ATOM 1366 C C . GLY A 1 174 ? -19.708 5.853 -1.902 1.00 61.78 174 GLY A C 1
ATOM 1367 O O . GLY A 1 174 ? -20.110 4.909 -2.573 1.00 61.78 174 GLY A O 1
ATOM 1368 N N . ASN A 1 175 ? -18.928 6.805 -2.425 1.00 82.81 175 ASN A N 1
ATOM 1369 C CA . ASN A 1 175 ? -18.423 6.752 -3.792 1.00 82.81 175 ASN A CA 1
ATOM 1370 C C . ASN A 1 175 ? -17.214 5.807 -3.882 1.00 82.81 175 ASN A C 1
ATOM 1372 O O . ASN A 1 175 ? -16.091 6.222 -4.171 1.00 82.81 175 ASN A O 1
ATOM 1376 N N . GLU A 1 176 ? -17.471 4.530 -3.595 1.00 89.56 176 GLU A N 1
ATOM 1377 C CA . GLU A 1 176 ? -16.516 3.426 -3.708 1.00 89.56 176 GLU A CA 1
ATOM 1378 C C . GLU A 1 176 ? -15.881 3.394 -5.098 1.00 89.56 176 GLU A C 1
ATOM 1380 O O . GLU A 1 176 ? -14.675 3.228 -5.229 1.00 89.56 176 GLU A O 1
ATOM 1385 N N . ALA A 1 177 ? -16.674 3.635 -6.146 1.00 91.44 177 ALA A N 1
ATOM 1386 C CA . ALA A 1 177 ? -16.180 3.658 -7.516 1.00 91.44 177 ALA A CA 1
ATOM 1387 C C . ALA A 1 177 ? -15.103 4.736 -7.730 1.00 91.44 177 ALA A C 1
ATOM 1389 O O . ALA A 1 177 ? -14.099 4.466 -8.387 1.00 91.44 177 ALA A O 1
ATOM 1390 N N . SER A 1 178 ? -15.282 5.935 -7.166 1.00 90.12 178 SER A N 1
ATOM 1391 C CA . SER A 1 178 ? -14.308 7.027 -7.273 1.00 90.12 178 SER A CA 1
ATOM 1392 C C . SER A 1 178 ? -13.058 6.772 -6.434 1.00 90.12 178 SER A C 1
ATOM 1394 O O . SER A 1 178 ? -11.950 6.918 -6.951 1.00 90.12 178 SER A O 1
ATOM 1396 N N . SER A 1 179 ? -13.203 6.337 -5.173 1.00 91.88 179 SER A N 1
ATOM 1397 C CA . SER A 1 179 ? -12.033 6.037 -4.336 1.00 91.88 179 SER A CA 1
ATOM 1398 C C . SER A 1 179 ? -11.223 4.876 -4.909 1.00 91.88 179 SER A C 1
ATOM 1400 O O . SER A 1 179 ? -10.007 4.997 -5.071 1.00 91.88 179 SER A O 1
ATOM 1402 N N . ARG A 1 180 ? -11.899 3.804 -5.335 1.00 94.94 180 ARG A N 1
ATOM 1403 C CA . ARG A 1 180 ? -11.272 2.669 -6.012 1.00 94.94 180 ARG A CA 1
ATOM 1404 C C . ARG A 1 180 ? -10.589 3.093 -7.307 1.00 94.94 180 ARG A C 1
ATOM 1406 O O . ARG A 1 180 ? -9.447 2.705 -7.517 1.00 94.94 180 ARG A O 1
ATOM 1413 N N . ARG A 1 181 ? -11.227 3.910 -8.156 1.00 93.06 181 ARG A N 1
ATOM 1414 C CA . ARG A 1 181 ? -10.615 4.401 -9.407 1.00 93.06 181 ARG A CA 1
ATOM 1415 C C . ARG A 1 181 ? -9.290 5.116 -9.147 1.00 93.06 181 ARG A C 1
ATOM 1417 O O . ARG A 1 181 ? -8.303 4.759 -9.780 1.00 93.06 181 ARG A O 1
ATOM 1424 N N . GLN A 1 182 ? -9.247 6.049 -8.196 1.00 92.12 182 GLN A N 1
ATOM 1425 C CA . GLN A 1 182 ? -8.011 6.782 -7.896 1.00 92.12 182 GLN A CA 1
ATOM 1426 C C . GLN A 1 182 ? -6.904 5.867 -7.369 1.00 92.12 182 GLN A C 1
ATOM 1428 O O . GLN A 1 182 ? -5.742 6.031 -7.740 1.00 92.12 182 GLN A O 1
ATOM 1433 N N . VAL A 1 183 ? -7.250 4.872 -6.542 1.00 95.31 183 VAL A N 1
ATOM 1434 C CA . VAL A 1 183 ? -6.271 3.865 -6.112 1.00 95.31 183 VAL A CA 1
ATOM 1435 C C . VAL A 1 183 ? -5.768 3.070 -7.309 1.00 95.31 183 VAL A C 1
ATOM 1437 O O . VAL A 1 183 ? -4.560 2.968 -7.481 1.00 95.31 183 VAL A O 1
ATOM 1440 N N . LEU A 1 184 ? -6.652 2.566 -8.175 1.00 95.00 184 LEU A N 1
ATOM 1441 C CA . LEU A 1 184 ? -6.260 1.806 -9.367 1.00 95.00 184 LEU A CA 1
ATOM 1442 C C . LEU A 1 184 ? -5.329 2.608 -10.284 1.00 95.00 184 LEU A C 1
ATOM 1444 O O . LEU A 1 184 ? -4.306 2.090 -10.721 1.00 95.00 184 LEU A O 1
ATOM 1448 N N . GLU A 1 185 ? -5.630 3.879 -10.530 1.00 92.12 185 GLU A N 1
ATOM 1449 C CA . GLU A 1 185 ? -4.781 4.776 -11.320 1.00 92.12 185 GLU A CA 1
ATOM 1450 C C . GLU A 1 185 ? -3.399 4.998 -10.667 1.00 92.12 185 GLU A C 1
ATOM 1452 O O . GLU A 1 185 ? -2.368 5.043 -11.352 1.00 92.12 185 GLU A O 1
ATOM 1457 N N . GLY A 1 186 ? -3.346 5.055 -9.333 1.00 93.31 186 GLY A N 1
ATOM 1458 C CA . GLY A 1 186 ? -2.095 5.108 -8.574 1.00 93.31 186 GLY A CA 1
ATOM 1459 C C . GLY A 1 186 ? -1.302 3.799 -8.618 1.00 93.31 186 GLY A C 1
ATOM 1460 O O . GLY A 1 186 ? -0.075 3.822 -8.718 1.00 93.31 186 GLY A O 1
ATOM 1461 N N . LEU A 1 187 ? -1.975 2.647 -8.619 1.00 95.25 187 LEU A N 1
ATOM 1462 C CA . LEU A 1 187 ? -1.318 1.347 -8.787 1.00 95.25 187 LEU A CA 1
ATOM 1463 C C . LEU A 1 187 ? -0.741 1.189 -10.187 1.00 95.25 187 LEU A C 1
ATOM 1465 O O . LEU A 1 187 ? 0.396 0.747 -10.324 1.00 95.25 187 LEU A O 1
ATOM 1469 N N . VAL A 1 188 ? -1.476 1.608 -11.220 1.00 92.00 188 VAL A N 1
ATOM 1470 C CA . VAL A 1 188 ? -0.967 1.644 -12.597 1.00 92.00 188 VAL A CA 1
ATOM 1471 C C . VAL A 1 188 ? 0.314 2.466 -12.639 1.00 92.00 188 VAL A C 1
ATOM 1473 O O . VAL A 1 188 ? 1.344 1.988 -13.110 1.00 92.00 188 VAL A O 1
ATOM 1476 N N . THR A 1 189 ? 0.281 3.665 -12.062 1.00 89.94 189 THR A N 1
ATOM 1477 C CA . THR A 1 189 ? 1.460 4.517 -11.914 1.00 89.94 189 THR A CA 1
ATOM 1478 C C . THR A 1 189 ? 2.642 3.759 -11.295 1.00 89.94 189 THR A C 1
ATOM 1480 O O . THR A 1 189 ? 3.711 3.691 -11.904 1.00 89.94 189 THR A O 1
ATOM 1483 N N . ALA A 1 190 ? 2.450 3.123 -10.137 1.00 93.06 190 ALA A N 1
ATOM 1484 C CA . ALA A 1 190 ? 3.492 2.366 -9.445 1.00 93.06 190 ALA A CA 1
ATOM 1485 C C . ALA A 1 190 ? 4.028 1.175 -10.271 1.00 93.06 190 ALA A C 1
ATOM 1487 O O . ALA A 1 190 ? 5.238 0.942 -10.318 1.00 93.06 190 ALA A O 1
ATOM 1488 N N . LEU A 1 191 ? 3.151 0.449 -10.969 1.00 92.62 191 LEU A N 1
ATOM 1489 C CA . LEU A 1 191 ? 3.511 -0.682 -11.829 1.00 92.62 191 LEU A CA 1
ATOM 1490 C C . LEU A 1 191 ? 4.367 -0.272 -13.021 1.00 92.62 191 LEU A C 1
ATOM 1492 O O . LEU A 1 191 ? 5.294 -0.993 -13.395 1.00 92.62 191 LEU A O 1
ATOM 1496 N N . TYR A 1 192 ? 4.101 0.887 -13.615 1.00 88.56 192 TYR A N 1
ATOM 1497 C CA . TYR A 1 192 ? 4.961 1.408 -14.670 1.00 88.56 192 TYR A CA 1
ATOM 1498 C C . TYR A 1 192 ? 6.352 1.785 -14.144 1.00 88.56 192 TYR A C 1
ATOM 1500 O O . TYR A 1 192 ? 7.339 1.525 -14.834 1.00 88.56 192 TYR A O 1
ATOM 1508 N N . GLN A 1 193 ? 6.464 2.287 -12.906 1.00 88.12 193 GLN A N 1
ATOM 1509 C CA . GLN A 1 193 ? 7.776 2.469 -12.267 1.00 88.12 193 GLN A CA 1
ATOM 1510 C C . GLN A 1 193 ? 8.506 1.127 -12.137 1.00 88.12 193 GLN A C 1
ATOM 1512 O O . GLN A 1 193 ? 9.680 1.022 -12.483 1.00 88.12 193 GLN A O 1
ATOM 1517 N N . ARG A 1 194 ? 7.807 0.071 -11.693 1.00 91.44 194 ARG A N 1
ATOM 1518 C CA . ARG A 1 194 ? 8.374 -1.285 -11.592 1.00 91.44 194 ARG A CA 1
ATOM 1519 C C . ARG A 1 194 ? 8.847 -1.828 -12.935 1.00 91.44 194 ARG A C 1
ATOM 1521 O O . ARG A 1 194 ? 9.965 -2.334 -13.025 1.00 91.44 194 ARG A O 1
ATOM 1528 N N . ARG A 1 195 ? 8.053 -1.647 -13.991 1.00 88.00 195 ARG A N 1
ATOM 1529 C CA . ARG A 1 195 ? 8.423 -2.032 -15.358 1.00 88.00 195 ARG A CA 1
ATOM 1530 C C . ARG A 1 195 ? 9.663 -1.288 -15.852 1.00 88.00 195 ARG A C 1
ATOM 1532 O O . ARG A 1 195 ? 10.562 -1.923 -16.394 1.00 88.00 195 ARG A O 1
ATOM 1539 N N . ALA A 1 196 ? 9.749 0.022 -15.622 1.00 83.56 196 ALA A N 1
ATOM 1540 C CA . ALA A 1 196 ? 10.912 0.823 -16.010 1.00 83.56 196 ALA A CA 1
ATOM 1541 C C . ALA A 1 196 ? 12.195 0.404 -15.267 1.00 83.56 196 ALA A C 1
ATOM 1543 O O . ALA A 1 196 ? 13.291 0.464 -15.828 1.00 83.56 196 ALA A O 1
ATOM 1544 N N . LEU A 1 197 ? 12.059 -0.045 -14.018 1.00 84.94 197 LEU A N 1
ATOM 1545 C CA . LEU A 1 197 ? 13.165 -0.568 -13.216 1.00 84.94 197 LEU A CA 1
ATOM 1546 C C . LEU A 1 197 ? 13.538 -2.020 -13.568 1.00 84.94 197 LEU A C 1
ATOM 1548 O O . LEU A 1 197 ? 14.636 -2.444 -13.226 1.00 84.94 197 LEU A O 1
ATOM 1552 N N . GLY A 1 198 ? 12.667 -2.768 -14.257 1.00 87.06 198 GLY A N 1
ATOM 1553 C CA . GLY A 1 198 ? 12.905 -4.171 -14.616 1.00 87.06 198 GLY A CA 1
ATOM 1554 C C . GLY A 1 198 ? 12.359 -5.216 -13.647 1.00 87.06 198 GLY A C 1
ATOM 1555 O O . GLY A 1 198 ? 12.717 -6.385 -13.759 1.00 87.06 198 GLY A O 1
ATOM 1556 N N . PHE A 1 199 ? 11.496 -4.813 -12.716 1.00 90.69 199 PHE A N 1
ATOM 1557 C CA . PHE A 1 199 ? 10.985 -5.657 -11.631 1.00 90.69 199 PHE A CA 1
ATOM 1558 C C . PHE A 1 199 ? 9.479 -5.868 -11.770 1.00 90.69 199 PHE A C 1
ATOM 1560 O O . PHE A 1 199 ? 8.684 -5.420 -10.947 1.00 90.69 199 PHE A O 1
ATOM 1567 N N . MET A 1 200 ? 9.069 -6.468 -12.887 1.00 90.62 200 MET A N 1
ATOM 1568 C CA . MET A 1 200 ? 7.653 -6.654 -13.235 1.00 90.62 200 MET A CA 1
ATOM 1569 C C . MET A 1 200 ? 6.930 -7.659 -12.322 1.00 90.62 200 MET A C 1
ATOM 1571 O O . MET A 1 200 ? 5.712 -7.612 -12.204 1.00 90.62 200 MET A O 1
ATOM 1575 N N . ASP A 1 201 ? 7.695 -8.511 -11.648 1.00 91.44 201 ASP A N 1
ATOM 1576 C CA . ASP A 1 201 ? 7.289 -9.468 -10.618 1.00 91.44 201 ASP A CA 1
ATOM 1577 C C . ASP A 1 201 ? 6.949 -8.818 -9.264 1.00 91.44 201 ASP A C 1
ATOM 1579 O O . ASP A 1 201 ? 6.348 -9.459 -8.402 1.00 91.44 201 ASP A O 1
ATOM 1583 N N . HIS A 1 202 ? 7.301 -7.546 -9.054 1.00 94.88 202 HIS A N 1
ATOM 1584 C CA . HIS A 1 202 ? 7.008 -6.855 -7.801 1.00 94.88 202 HIS A CA 1
ATOM 1585 C C . HIS A 1 202 ? 5.559 -6.365 -7.757 1.00 94.88 202 HIS A C 1
ATOM 1587 O O . HIS A 1 202 ? 5.117 -5.600 -8.619 1.00 94.88 202 HIS A O 1
ATOM 1593 N N . CYS A 1 203 ? 4.854 -6.722 -6.686 1.00 97.12 203 CYS A N 1
ATOM 1594 C CA . CYS A 1 203 ? 3.523 -6.200 -6.409 1.00 97.12 203 CYS A CA 1
ATOM 1595 C C . CYS A 1 203 ? 3.570 -4.740 -5.928 1.00 97.12 203 CYS A C 1
ATOM 1597 O O . CYS A 1 203 ? 4.539 -4.276 -5.315 1.00 97.12 203 CYS A O 1
ATOM 1599 N N . VAL A 1 204 ? 2.479 -4.023 -6.175 1.00 97.19 204 VAL A N 1
ATOM 1600 C CA . VAL A 1 204 ? 2.180 -2.708 -5.594 1.00 97.19 204 VAL A CA 1
ATOM 1601 C C . VAL A 1 204 ? 0.823 -2.767 -4.908 1.00 97.19 204 VAL A C 1
ATOM 1603 O O . VAL A 1 204 ? -0.040 -3.541 -5.318 1.00 97.19 204 VAL A O 1
ATOM 1606 N N . PHE A 1 205 ? 0.630 -1.965 -3.866 1.00 98.19 205 PHE A N 1
ATOM 1607 C CA . PHE A 1 205 ? -0.491 -2.135 -2.947 1.00 98.19 205 PHE A CA 1
ATOM 1608 C C . PHE A 1 205 ? -1.322 -0.867 -2.835 1.00 98.19 205 PHE A C 1
ATOM 1610 O O . PHE A 1 205 ? -0.814 0.252 -2.934 1.00 98.19 205 PHE A O 1
ATOM 1617 N N . GLY A 1 206 ? -2.622 -1.049 -2.661 1.00 97.62 206 GLY A N 1
ATOM 1618 C CA . GLY A 1 206 ? -3.591 0.027 -2.645 1.00 97.62 206 GLY A CA 1
ATOM 1619 C C . GLY A 1 206 ? -4.621 -0.176 -1.553 1.00 97.62 206 GLY A C 1
ATOM 1620 O O . GLY A 1 206 ? -5.017 -1.304 -1.279 1.00 97.62 206 GLY A O 1
ATOM 1621 N N . MET A 1 207 ? -5.081 0.917 -0.963 1.00 97.50 207 MET A N 1
ATOM 1622 C CA . MET A 1 207 ? -6.136 0.911 0.037 1.00 97.50 207 MET A CA 1
ATOM 1623 C C . MET A 1 207 ? -7.174 1.964 -0.303 1.00 97.50 207 MET A C 1
ATOM 1625 O O . MET A 1 207 ? -6.843 3.137 -0.454 1.00 97.50 207 MET A O 1
ATOM 1629 N N . TYR A 1 208 ? -8.439 1.577 -0.400 1.00 95.75 208 TYR A N 1
ATOM 1630 C CA . TYR A 1 208 ? -9.516 2.549 -0.520 1.00 95.75 208 TYR A CA 1
ATOM 1631 C C . TYR A 1 208 ? -10.523 2.392 0.606 1.00 95.75 208 TYR A C 1
ATOM 1633 O O . TYR A 1 208 ? -10.943 1.293 0.956 1.00 95.75 208 TYR A O 1
ATOM 1641 N N . HIS A 1 209 ? -10.911 3.528 1.171 1.00 92.62 209 HIS A N 1
ATOM 1642 C CA . HIS A 1 209 ? -11.979 3.621 2.148 1.00 92.62 209 HIS A CA 1
ATOM 1643 C C . HIS A 1 209 ? -13.258 4.095 1.471 1.00 92.62 209 HIS A C 1
ATOM 1645 O O . HIS A 1 209 ? -13.255 5.004 0.630 1.00 92.62 209 HIS A O 1
ATOM 1651 N N . HIS A 1 210 ? -14.359 3.456 1.835 1.00 88.12 210 HIS A N 1
ATOM 1652 C CA . HIS A 1 210 ? -15.684 3.788 1.344 1.00 88.12 210 HIS A CA 1
ATOM 1653 C C . HIS A 1 210 ? -16.725 3.525 2.433 1.00 88.12 210 HIS A C 1
ATOM 1655 O O . HIS A 1 210 ? -16.452 2.906 3.462 1.00 88.12 210 HIS A O 1
ATOM 1661 N N . SER A 1 211 ? -17.948 4.013 2.225 1.00 82.75 211 SER A N 1
ATOM 1662 C CA . SER A 1 211 ? -19.090 3.829 3.140 1.00 82.75 211 SER A CA 1
ATOM 1663 C C . SER A 1 211 ? -18.895 4.335 4.581 1.00 82.75 211 SER A C 1
ATOM 1665 O O . SER A 1 211 ? -19.716 4.058 5.446 1.00 82.75 211 SER A O 1
ATOM 1667 N N . GLY A 1 212 ? -17.831 5.092 4.863 1.00 81.44 212 GLY A N 1
ATOM 1668 C CA . GLY A 1 212 ? -17.569 5.652 6.189 1.00 81.44 212 GLY A CA 1
ATOM 1669 C C . GLY A 1 212 ? -16.909 4.689 7.183 1.00 81.44 212 GLY A C 1
ATOM 1670 O O . GLY A 1 212 ? -16.245 5.185 8.094 1.00 81.44 212 GLY A O 1
ATOM 1671 N N . ALA A 1 213 ? -17.032 3.372 6.987 1.00 88.25 213 ALA A N 1
ATOM 1672 C CA . ALA A 1 213 ? -16.560 2.346 7.923 1.00 88.25 213 ALA A CA 1
ATOM 1673 C C . ALA A 1 213 ? -15.855 1.143 7.263 1.00 88.25 213 ALA A C 1
ATOM 1675 O O . ALA A 1 213 ? -15.511 0.191 7.950 1.00 88.25 213 ALA A O 1
ATOM 1676 N N . ARG A 1 214 ? -15.652 1.137 5.939 1.00 93.19 214 ARG A N 1
ATOM 1677 C CA . ARG A 1 214 ? -15.029 -0.001 5.244 1.00 93.19 214 ARG A CA 1
ATOM 1678 C C . ARG A 1 214 ? -13.739 0.392 4.565 1.00 93.19 214 ARG A C 1
ATOM 1680 O O . ARG A 1 214 ? -13.669 1.433 3.910 1.00 93.19 214 ARG A O 1
ATOM 1687 N N . VAL A 1 215 ? -12.746 -0.473 4.713 1.00 95.44 215 VAL A N 1
ATOM 1688 C CA . VAL A 1 215 ? -11.454 -0.384 4.044 1.00 95.44 215 VAL A CA 1
ATOM 1689 C C . VAL A 1 215 ? -11.242 -1.647 3.229 1.00 95.44 215 VAL A C 1
ATOM 1691 O O . VAL A 1 215 ? -11.275 -2.747 3.773 1.00 95.44 215 VAL A O 1
ATOM 1694 N N . ASP A 1 216 ? -10.961 -1.477 1.945 1.00 96.81 216 ASP A N 1
ATOM 1695 C CA . ASP A 1 216 ? -10.557 -2.552 1.050 1.00 96.81 216 ASP A CA 1
ATOM 1696 C C . ASP A 1 216 ? -9.082 -2.374 0.688 1.00 96.81 216 ASP A C 1
ATOM 1698 O O . ASP A 1 216 ? -8.633 -1.270 0.362 1.00 96.81 216 ASP A O 1
ATOM 1702 N N . VAL A 1 217 ? -8.330 -3.473 0.742 1.00 97.75 217 VAL A N 1
ATOM 1703 C CA . VAL A 1 217 ? -6.919 -3.524 0.356 1.00 97.75 217 VAL A CA 1
ATOM 1704 C C . VAL A 1 217 ? -6.775 -4.410 -0.868 1.00 97.75 217 VAL A C 1
ATOM 1706 O O . VAL A 1 217 ? -7.263 -5.541 -0.906 1.00 97.75 217 VAL A O 1
ATOM 1709 N N . ILE A 1 218 ? -6.081 -3.887 -1.869 1.00 97.81 218 ILE A N 1
ATOM 1710 C CA . ILE A 1 218 ? -5.837 -4.547 -3.145 1.00 97.81 218 ILE A CA 1
ATOM 1711 C C . ILE A 1 218 ? -4.341 -4.559 -3.458 1.00 97.81 218 ILE A C 1
ATOM 1713 O O . ILE A 1 218 ? -3.589 -3.696 -3.001 1.00 97.81 218 ILE A O 1
ATOM 1717 N N . ALA A 1 219 ? -3.912 -5.520 -4.266 1.00 97.88 219 ALA A N 1
ATOM 1718 C CA . ALA A 1 219 ? -2.596 -5.530 -4.886 1.00 97.88 219 ALA A CA 1
ATOM 1719 C C . ALA A 1 219 ? -2.718 -5.523 -6.407 1.00 97.88 219 ALA A C 1
ATOM 1721 O O . ALA A 1 219 ? -3.735 -5.926 -6.971 1.00 97.88 219 ALA A O 1
ATOM 1722 N N . ALA A 1 220 ? -1.664 -5.074 -7.073 1.00 96.88 220 ALA A N 1
ATOM 1723 C CA . ALA A 1 220 ? -1.530 -5.165 -8.513 1.00 96.88 220 ALA A CA 1
ATOM 1724 C C . ALA A 1 220 ? -0.128 -5.646 -8.888 1.00 96.88 220 ALA A C 1
ATOM 1726 O O . ALA A 1 220 ? 0.850 -5.283 -8.231 1.00 96.88 220 ALA A O 1
ATOM 1727 N N . ALA A 1 221 ? -0.038 -6.436 -9.954 1.00 96.38 221 ALA A N 1
ATOM 1728 C CA . ALA A 1 221 ? 1.215 -6.930 -10.519 1.00 96.38 221 ALA A CA 1
ATOM 1729 C C . ALA A 1 221 ? 1.119 -7.011 -12.048 1.00 96.38 221 ALA A C 1
ATOM 1731 O O . ALA A 1 221 ? 0.022 -6.966 -12.615 1.00 96.38 221 ALA A O 1
ATOM 1732 N N . TRP A 1 222 ? 2.265 -7.141 -12.716 1.00 94.31 222 TRP A N 1
ATOM 1733 C CA . TRP A 1 222 ? 2.291 -7.548 -14.118 1.00 94.31 222 TRP A CA 1
ATOM 1734 C C . TRP A 1 222 ? 2.269 -9.071 -14.212 1.00 94.31 222 TRP A C 1
ATOM 1736 O O . TRP A 1 222 ? 3.063 -9.742 -13.559 1.00 94.31 222 TRP A O 1
ATOM 1746 N N . GLU A 1 223 ? 1.425 -9.607 -15.084 1.00 92.44 223 GLU A N 1
ATOM 1747 C CA . GLU A 1 223 ? 1.438 -11.022 -15.454 1.00 92.44 223 GLU A CA 1
ATOM 1748 C C . GLU A 1 223 ? 1.631 -11.183 -16.956 1.00 92.44 223 GLU A C 1
ATOM 1750 O O . GLU A 1 223 ? 1.278 -10.293 -17.734 1.00 92.44 223 GLU A O 1
ATOM 1755 N N . LEU A 1 224 ? 2.213 -12.311 -17.361 1.00 90.00 224 LEU A N 1
ATOM 1756 C CA . LEU A 1 224 ? 2.362 -12.658 -18.770 1.00 90.00 224 LEU A CA 1
ATOM 1757 C C . LEU A 1 224 ? 0.982 -12.832 -19.413 1.00 90.00 224 LEU A C 1
ATOM 1759 O O . LEU A 1 224 ? 0.068 -13.409 -18.829 1.00 90.00 224 LEU A O 1
ATOM 1763 N N . ASP A 1 225 ? 0.824 -12.289 -20.617 1.00 88.38 225 ASP A N 1
ATOM 1764 C CA . ASP A 1 225 ? -0.399 -12.452 -21.394 1.00 88.38 225 ASP A CA 1
ATOM 1765 C C . ASP A 1 225 ? -0.337 -13.761 -22.196 1.00 88.38 225 ASP A C 1
ATOM 1767 O O . ASP A 1 225 ? 0.252 -13.823 -23.281 1.00 88.38 225 ASP A O 1
ATOM 1771 N N . ASP A 1 226 ? -0.945 -14.816 -21.648 1.00 81.94 226 ASP A N 1
ATOM 1772 C CA . ASP A 1 226 ? -0.969 -16.165 -22.233 1.00 81.94 226 ASP A CA 1
ATOM 1773 C C . ASP A 1 226 ? -1.724 -16.248 -23.575 1.00 81.94 226 ASP A C 1
ATOM 1775 O O . ASP A 1 226 ? -1.595 -17.233 -24.310 1.00 81.94 226 ASP A O 1
ATOM 1779 N N . CYS A 1 227 ? -2.469 -15.204 -23.962 1.00 65.00 227 CYS A N 1
ATOM 1780 C CA . CYS A 1 227 ? -3.293 -15.201 -25.175 1.00 65.00 227 CYS A CA 1
ATOM 1781 C C . CYS A 1 227 ? -2.483 -15.307 -26.484 1.00 65.00 227 CYS A C 1
ATOM 1783 O O . CYS A 1 227 ? -3.057 -15.526 -27.550 1.00 65.00 227 CYS A O 1
ATOM 1785 N N . GLY A 1 228 ? -1.154 -15.161 -26.438 1.00 56.91 228 GLY A N 1
ATOM 1786 C CA . GLY A 1 228 ? -0.280 -15.269 -27.611 1.00 56.91 228 GLY A CA 1
ATOM 1787 C C . GLY A 1 228 ? 0.199 -16.684 -27.960 1.00 56.91 228 GLY A C 1
ATOM 1788 O O . GLY A 1 228 ? 0.691 -16.884 -29.070 1.00 56.91 228 GLY A O 1
ATOM 1789 N N . ALA A 1 229 ? 0.085 -17.660 -27.053 1.00 55.53 229 ALA A N 1
ATOM 1790 C CA . ALA A 1 229 ? 0.730 -18.968 -27.223 1.00 55.53 229 ALA A CA 1
ATOM 1791 C C . ALA A 1 229 ? -0.143 -20.029 -27.923 1.00 55.53 229 ALA A C 1
ATOM 1793 O O . ALA A 1 229 ? 0.386 -21.023 -28.415 1.00 55.53 229 ALA A O 1
ATOM 1794 N N . GLN A 1 230 ? -1.462 -19.826 -28.028 1.00 55.59 230 GLN A N 1
ATOM 1795 C CA . GLN A 1 230 ? -2.381 -20.822 -28.609 1.00 55.59 230 GLN A CA 1
ATOM 1796 C C . GLN A 1 230 ? -2.653 -20.652 -30.120 1.00 55.59 230 GLN A C 1
ATOM 1798 O O . GLN A 1 230 ? -3.411 -21.424 -30.697 1.00 55.59 230 GLN A O 1
ATOM 1803 N N . GLY A 1 231 ? -2.032 -19.676 -30.793 1.00 50.69 231 GLY A N 1
ATOM 1804 C CA . GLY A 1 231 ? -2.444 -19.261 -32.143 1.00 50.69 231 GLY A CA 1
ATOM 1805 C C . GLY A 1 231 ? -1.841 -19.987 -33.354 1.00 50.69 231 GLY A C 1
ATOM 1806 O O . GLY A 1 231 ? -2.390 -19.837 -34.437 1.00 50.69 231 GLY A O 1
ATOM 1807 N N . ASN A 1 232 ? -0.749 -20.756 -33.230 1.00 52.19 232 ASN A N 1
ATOM 1808 C CA . ASN A 1 232 ? 0.006 -21.229 -34.413 1.00 52.19 232 ASN A CA 1
ATOM 1809 C C . ASN A 1 232 ? 0.238 -22.752 -34.508 1.00 52.19 232 ASN A C 1
ATOM 1811 O O . ASN A 1 232 ? 1.035 -23.191 -35.331 1.00 52.19 232 ASN A O 1
ATOM 1815 N N . ALA A 1 233 ? -0.454 -23.579 -33.717 1.00 53.88 233 ALA A N 1
ATOM 1816 C CA . ALA A 1 233 ? -0.291 -25.042 -33.772 1.00 53.88 233 ALA A CA 1
ATOM 1817 C C . ALA A 1 233 ? -1.244 -25.762 -34.754 1.00 53.88 233 ALA A C 1
ATOM 1819 O O . ALA A 1 233 ? -1.240 -26.990 -34.827 1.00 53.88 233 ALA A O 1
ATOM 1820 N N . HIS A 1 234 ? -2.060 -25.036 -35.523 1.00 54.25 234 HIS A N 1
ATOM 1821 C CA . HIS A 1 234 ? -2.987 -25.630 -36.489 1.00 54.25 234 HIS A CA 1
ATOM 1822 C C . HIS A 1 234 ? -2.762 -25.021 -37.872 1.00 54.25 234 HIS A C 1
ATOM 1824 O O . HIS A 1 234 ? -3.316 -23.972 -38.180 1.00 54.25 234 HIS A O 1
ATOM 1830 N N . ASN A 1 235 ? -1.838 -25.634 -38.623 1.00 51.28 235 ASN A N 1
ATOM 1831 C CA . ASN A 1 235 ? -1.781 -25.753 -40.091 1.00 51.28 235 ASN A CA 1
ATOM 1832 C C . ASN A 1 235 ? -0.351 -26.138 -40.507 1.00 51.28 235 ASN A C 1
ATOM 1834 O O . ASN A 1 235 ? 0.362 -25.344 -41.106 1.00 51.28 235 ASN A O 1
ATOM 1838 N N . ASN A 1 236 ? 0.069 -27.356 -40.170 1.00 50.84 236 ASN A N 1
ATOM 1839 C CA . ASN A 1 236 ? 1.120 -28.064 -40.901 1.00 50.84 236 ASN A CA 1
ATOM 1840 C C . ASN A 1 236 ? 0.631 -29.504 -41.098 1.00 50.84 236 ASN A C 1
ATOM 1842 O O . ASN A 1 236 ? 1.067 -30.432 -40.423 1.00 50.84 236 ASN A O 1
ATOM 1846 N N . ASP A 1 237 ? -0.338 -29.656 -42.002 1.00 57.16 237 ASP A N 1
ATOM 1847 C CA . ASP A 1 237 ? -0.595 -30.931 -42.662 1.00 57.16 237 ASP A CA 1
ATOM 1848 C C . ASP A 1 237 ? 0.587 -31.221 -43.595 1.00 57.16 237 ASP A C 1
ATOM 1850 O O . ASP A 1 237 ? 0.750 -30.568 -44.626 1.00 57.16 237 ASP A O 1
ATOM 1854 N N . GLY A 1 238 ? 1.405 -32.208 -43.224 1.00 52.31 238 GLY A N 1
ATOM 1855 C CA . GLY A 1 238 ? 2.321 -32.885 -44.142 1.00 52.31 238 GLY A CA 1
ATOM 1856 C C . GLY A 1 238 ? 3.753 -33.022 -43.638 1.00 52.31 238 GLY A C 1
ATOM 1857 O O . GLY A 1 238 ? 4.576 -32.167 -43.938 1.00 52.31 238 GLY A O 1
ATOM 1858 N N . ASP A 1 239 ? 4.047 -34.113 -42.921 1.00 45.41 239 ASP A N 1
ATOM 1859 C CA . ASP A 1 239 ? 5.014 -35.143 -43.358 1.00 45.41 239 ASP A CA 1
ATOM 1860 C C . ASP A 1 239 ? 5.102 -36.281 -42.308 1.00 45.41 239 ASP A C 1
ATOM 1862 O O . ASP A 1 239 ? 5.448 -36.017 -41.153 1.00 45.41 239 ASP A O 1
ATOM 1866 N N . PRO A 1 240 ? 4.773 -37.549 -42.634 1.00 50.34 240 PRO A N 1
ATOM 1867 C CA . PRO A 1 240 ? 4.970 -38.677 -41.733 1.00 50.34 240 PRO A CA 1
ATOM 1868 C C . PRO A 1 240 ? 6.328 -39.337 -42.014 1.00 50.34 240 PRO A C 1
ATOM 1870 O O . PRO A 1 240 ? 6.461 -40.134 -42.943 1.00 50.34 240 PRO A O 1
ATOM 1873 N N . GLY A 1 241 ? 7.337 -39.055 -41.184 1.00 37.88 241 GLY A N 1
ATOM 1874 C CA . GLY A 1 241 ? 8.669 -39.634 -41.367 1.00 37.88 241 GLY A CA 1
ATOM 1875 C C . GLY A 1 241 ? 9.547 -39.680 -40.115 1.00 37.88 241 GLY A C 1
ATOM 1876 O O . GLY A 1 241 ? 10.315 -38.760 -39.876 1.00 37.88 241 GLY A O 1
ATOM 1877 N N . LEU A 1 242 ? 9.504 -40.832 -39.429 1.00 39.16 242 LEU A N 1
ATOM 1878 C CA . LEU A 1 242 ? 10.580 -41.467 -38.636 1.00 39.16 242 LEU A CA 1
ATOM 1879 C C . LEU A 1 242 ? 10.858 -41.034 -37.172 1.00 39.16 242 LEU A C 1
ATOM 1881 O O . LEU A 1 242 ? 11.584 -40.083 -36.906 1.00 39.16 242 LEU A O 1
ATOM 1885 N N . SER A 1 243 ? 10.411 -41.931 -36.267 1.00 41.12 243 SER A N 1
ATOM 1886 C CA . SER A 1 243 ? 11.052 -42.461 -35.028 1.00 41.12 243 SER A CA 1
ATOM 1887 C C . SER A 1 243 ? 11.462 -41.459 -33.939 1.00 41.12 243 SER A C 1
ATOM 1889 O O . SER A 1 243 ? 12.393 -40.689 -34.121 1.00 41.12 243 SER A O 1
ATOM 1891 N N . ASP A 1 244 ? 10.804 -41.377 -32.780 1.00 41.44 244 ASP A N 1
ATOM 1892 C CA . ASP A 1 244 ? 10.589 -42.393 -31.726 1.00 41.44 244 ASP A CA 1
ATOM 1893 C C . ASP A 1 244 ? 11.892 -42.983 -31.156 1.00 41.44 244 ASP A C 1
ATOM 1895 O O . ASP A 1 244 ? 12.398 -43.990 -31.650 1.00 41.44 244 ASP A O 1
ATOM 1899 N N . ALA A 1 245 ? 12.435 -42.317 -30.128 1.00 38.38 245 ALA A N 1
ATOM 1900 C CA . ALA A 1 245 ? 13.227 -42.918 -29.055 1.00 38.38 245 ALA A CA 1
ATOM 1901 C C . ALA A 1 245 ? 13.533 -41.891 -27.940 1.00 38.38 245 ALA A C 1
ATOM 1903 O O . ALA A 1 245 ? 14.297 -40.953 -28.142 1.00 38.38 245 ALA A O 1
ATOM 1904 N N . LEU A 1 246 ? 13.019 -42.186 -26.737 1.00 35.06 246 LEU A N 1
ATOM 1905 C CA . LEU A 1 246 ? 13.645 -41.937 -25.426 1.00 35.06 246 LEU A CA 1
ATOM 1906 C C . LEU A 1 246 ? 13.621 -40.502 -24.851 1.00 35.06 246 LEU A C 1
ATOM 1908 O O . LEU A 1 246 ? 14.549 -39.725 -25.039 1.00 35.06 246 LEU A O 1
ATOM 1912 N N . LEU A 1 247 ? 12.639 -40.218 -23.984 1.00 37.88 247 LEU A N 1
ATOM 1913 C CA . LEU A 1 247 ? 12.819 -40.241 -22.514 1.00 37.88 247 LEU A CA 1
ATOM 1914 C C . LEU A 1 247 ? 11.575 -39.675 -21.809 1.00 37.88 247 LEU A C 1
ATOM 1916 O O . LEU A 1 247 ? 11.400 -38.468 -21.665 1.00 37.88 247 LEU A O 1
ATOM 1920 N N . ALA A 1 248 ? 10.737 -40.587 -21.320 1.00 38.91 248 ALA A N 1
ATOM 1921 C CA . ALA A 1 248 ? 9.818 -40.339 -20.222 1.00 38.91 248 ALA A CA 1
ATOM 1922 C C . ALA A 1 248 ? 10.362 -41.048 -18.970 1.00 38.91 248 ALA A C 1
ATOM 1924 O O . ALA A 1 248 ? 10.819 -42.187 -19.067 1.00 38.91 248 ALA A O 1
ATOM 1925 N N . ASN A 1 249 ? 10.209 -40.379 -17.824 1.00 39.00 249 ASN A N 1
ATOM 1926 C CA . ASN A 1 249 ? 10.296 -40.876 -16.443 1.00 39.00 249 ASN A CA 1
ATOM 1927 C C . ASN A 1 249 ? 11.676 -40.888 -15.761 1.00 39.00 249 ASN A C 1
ATOM 1929 O O . ASN A 1 249 ? 12.341 -41.917 -15.713 1.00 39.00 249 ASN A O 1
ATOM 1933 N N . ASP A 1 250 ? 11.995 -39.780 -15.081 1.00 31.22 250 ASP A N 1
ATOM 1934 C CA . ASP A 1 250 ? 12.640 -39.828 -13.760 1.00 31.22 250 ASP A CA 1
ATOM 1935 C C . ASP A 1 250 ? 12.188 -38.620 -12.894 1.00 31.22 250 ASP A C 1
ATOM 1937 O O . ASP A 1 250 ? 12.578 -37.486 -13.180 1.00 31.22 250 ASP A O 1
ATOM 1941 N N . PRO A 1 251 ? 11.315 -38.791 -11.877 1.00 39.50 251 PRO A N 1
ATOM 1942 C CA . PRO A 1 251 ? 10.828 -37.706 -11.020 1.00 39.50 251 PRO A CA 1
ATOM 1943 C C . PRO A 1 251 ? 11.685 -37.539 -9.748 1.00 39.50 251 PRO A C 1
ATOM 1945 O O . PRO A 1 251 ? 11.147 -37.351 -8.657 1.00 39.50 251 PRO A O 1
ATOM 1948 N N . ALA A 1 252 ? 13.013 -37.632 -9.869 1.00 35.12 252 ALA A N 1
ATOM 1949 C CA . ALA A 1 252 ? 13.948 -37.548 -8.739 1.00 35.12 252 ALA A CA 1
ATOM 1950 C C . ALA A 1 252 ? 15.157 -36.621 -8.977 1.00 35.12 252 ALA A C 1
ATOM 1952 O O . ALA A 1 252 ? 16.177 -36.735 -8.300 1.00 35.12 252 ALA A O 1
ATOM 1953 N N . LEU A 1 253 ? 15.041 -35.661 -9.896 1.00 33.06 253 LEU A N 1
ATOM 1954 C CA . LEU A 1 253 ? 16.016 -34.583 -10.061 1.00 33.06 253 LEU A CA 1
ATOM 1955 C C . LEU A 1 253 ? 15.324 -33.246 -9.818 1.00 33.06 253 LEU A C 1
ATOM 1957 O O . LEU A 1 253 ? 14.808 -32.608 -10.733 1.00 33.06 253 LEU A O 1
ATOM 1961 N N . ALA A 1 254 ? 15.316 -32.823 -8.554 1.00 35.75 254 ALA A N 1
ATOM 1962 C CA . ALA A 1 254 ? 15.190 -31.408 -8.254 1.00 35.75 254 ALA A CA 1
ATOM 1963 C C . ALA A 1 254 ? 16.319 -30.680 -9.011 1.00 35.75 254 ALA A C 1
ATOM 1965 O O . ALA A 1 254 ? 17.478 -31.093 -8.890 1.00 35.75 254 ALA A O 1
ATOM 1966 N N . PRO A 1 255 ? 16.032 -29.646 -9.820 1.00 35.00 255 PRO A N 1
ATOM 1967 C CA . PRO A 1 255 ? 17.097 -28.833 -10.374 1.00 35.00 255 PRO A CA 1
ATOM 1968 C C . PRO A 1 255 ? 17.826 -28.188 -9.195 1.00 35.00 255 PRO A C 1
ATOM 1970 O O . PRO A 1 255 ? 17.226 -27.447 -8.418 1.00 35.00 255 PRO A O 1
ATOM 1973 N N . ASN A 1 256 ? 19.111 -28.509 -9.039 1.00 33.44 256 ASN A N 1
ATOM 1974 C CA . ASN A 1 256 ? 20.006 -27.765 -8.162 1.00 33.44 256 ASN A CA 1
ATOM 1975 C C . ASN A 1 256 ? 19.964 -26.298 -8.611 1.00 33.44 256 ASN A C 1
ATOM 1977 O O . ASN A 1 256 ? 20.541 -25.942 -9.639 1.00 33.44 256 ASN A O 1
ATOM 1981 N N . PHE A 1 257 ? 19.251 -25.467 -7.854 1.00 38.78 257 PHE A N 1
ATOM 1982 C CA . PHE A 1 257 ? 19.160 -24.021 -8.031 1.00 38.78 257 PHE A CA 1
ATOM 1983 C C . PHE A 1 257 ? 20.432 -23.354 -7.495 1.00 38.78 257 PHE A C 1
ATOM 1985 O O . PHE A 1 257 ? 20.390 -22.500 -6.621 1.00 38.78 257 PHE A O 1
ATOM 1992 N N . ASP A 1 258 ? 21.579 -23.726 -8.056 1.00 35.59 258 ASP A N 1
ATOM 1993 C CA . ASP A 1 258 ? 22.758 -22.859 -8.044 1.00 35.59 258 ASP A CA 1
ATOM 1994 C C . ASP A 1 258 ? 22.756 -22.067 -9.364 1.00 35.59 258 ASP A C 1
ATOM 1996 O O . ASP A 1 258 ? 23.708 -22.055 -10.147 1.00 35.59 258 ASP A O 1
ATOM 2000 N N . SER A 1 259 ? 21.595 -21.475 -9.680 1.00 45.81 259 SER A N 1
ATOM 2001 C CA . SER A 1 259 ? 21.451 -20.570 -10.815 1.00 45.81 259 SER A CA 1
ATOM 2002 C C . SER A 1 259 ? 22.247 -19.322 -10.495 1.00 45.81 259 SER A C 1
ATOM 2004 O O . SER A 1 259 ? 21.898 -18.527 -9.621 1.00 45.81 259 SER A O 1
ATOM 2006 N N . THR A 1 260 ? 23.352 -19.169 -11.211 1.00 57.94 260 THR A N 1
ATOM 2007 C CA . THR A 1 260 ? 24.203 -17.993 -11.109 1.00 57.94 260 THR A CA 1
ATOM 2008 C C . THR A 1 260 ? 23.365 -16.731 -11.338 1.00 57.94 260 THR A C 1
ATOM 2010 O O . THR A 1 260 ? 22.443 -16.726 -12.151 1.00 57.94 260 THR A O 1
ATOM 2013 N N . ALA A 1 261 ? 23.689 -15.624 -10.661 1.00 62.84 261 ALA A N 1
ATOM 2014 C CA . ALA A 1 261 ? 22.959 -14.352 -10.782 1.00 62.84 261 ALA A CA 1
ATOM 2015 C C . ALA A 1 261 ? 22.798 -13.844 -12.238 1.00 62.84 261 ALA A C 1
ATOM 2017 O O . ALA A 1 261 ? 21.936 -13.016 -12.521 1.00 62.84 261 ALA A O 1
ATOM 2018 N N . SER A 1 262 ? 23.621 -14.350 -13.164 1.00 66.88 262 SER A N 1
ATOM 2019 C CA . SER A 1 262 ? 23.533 -14.085 -14.602 1.00 66.88 262 SER A CA 1
ATOM 2020 C C . SER A 1 262 ? 22.305 -14.725 -15.267 1.00 66.88 262 SER A C 1
ATOM 2022 O O . SER A 1 262 ? 21.762 -14.153 -16.214 1.00 66.88 262 SER A O 1
ATOM 2024 N N . ASP A 1 263 ? 21.864 -15.896 -14.806 1.00 75.31 263 ASP A N 1
ATOM 2025 C CA . ASP A 1 263 ? 20.737 -16.615 -15.406 1.00 75.31 263 ASP A CA 1
ATOM 2026 C C . ASP A 1 263 ? 19.404 -15.942 -15.055 1.00 75.31 263 ASP A C 1
ATOM 2028 O O . ASP A 1 263 ? 18.568 -15.739 -15.939 1.00 75.31 263 ASP A O 1
ATOM 2032 N N . ASP A 1 264 ? 19.249 -15.478 -13.808 1.00 80.31 264 ASP A N 1
ATOM 2033 C CA . ASP A 1 264 ? 18.067 -14.709 -13.389 1.00 80.31 264 ASP A CA 1
ATOM 2034 C C . ASP A 1 264 ? 17.954 -13.380 -14.157 1.00 80.31 264 ASP A C 1
ATOM 2036 O O . ASP A 1 264 ? 16.883 -13.011 -14.641 1.00 80.31 264 ASP A O 1
ATOM 2040 N N . GLU A 1 265 ? 19.075 -12.681 -14.367 1.00 80.94 265 GLU A N 1
ATOM 2041 C CA . GLU A 1 265 ? 19.086 -11.420 -15.113 1.00 80.94 265 GLU A CA 1
ATOM 2042 C C . GLU A 1 265 ? 18.640 -11.604 -16.576 1.00 80.94 265 GLU A C 1
ATOM 2044 O O . GLU A 1 265 ? 17.839 -10.820 -17.097 1.00 80.94 265 GLU A O 1
ATOM 2049 N N . ASN A 1 266 ? 19.122 -12.657 -17.244 1.00 83.44 266 ASN A N 1
ATOM 2050 C CA . ASN A 1 266 ? 18.738 -12.964 -18.621 1.00 83.44 266 ASN A CA 1
ATOM 2051 C C . ASN A 1 266 ? 17.256 -13.342 -18.731 1.00 83.44 266 ASN A C 1
ATOM 2053 O O . ASN A 1 266 ? 16.571 -12.875 -19.647 1.00 83.44 266 ASN A O 1
ATOM 2057 N N . GLU A 1 267 ? 16.736 -14.131 -17.789 1.00 84.56 267 GLU A N 1
ATOM 2058 C CA . GLU A 1 267 ? 15.314 -14.473 -17.753 1.00 84.56 267 GLU A CA 1
ATOM 2059 C C . GLU A 1 267 ? 14.434 -13.252 -17.451 1.00 84.56 267 GLU A C 1
ATOM 2061 O O . GLU A 1 267 ? 13.367 -13.114 -18.053 1.00 84.56 267 GLU A O 1
ATOM 2066 N N . ARG A 1 268 ? 14.879 -12.302 -16.614 1.00 83.62 268 ARG A N 1
ATOM 2067 C CA . ARG A 1 268 ? 14.182 -11.014 -16.413 1.00 83.62 268 ARG A CA 1
ATOM 2068 C C . ARG A 1 268 ? 14.120 -10.194 -17.701 1.00 83.62 268 ARG A C 1
ATOM 2070 O O . ARG A 1 268 ? 13.055 -9.697 -18.062 1.00 83.62 268 ARG A O 1
ATOM 2077 N N . ILE A 1 269 ? 15.227 -10.090 -18.437 1.00 83.00 269 ILE A N 1
ATOM 2078 C CA . ILE A 1 269 ? 15.277 -9.380 -19.728 1.00 83.00 269 ILE A CA 1
ATOM 2079 C C . ILE A 1 269 ? 14.359 -10.041 -20.763 1.00 83.00 269 ILE A C 1
ATOM 2081 O O . ILE A 1 269 ? 13.654 -9.352 -21.505 1.00 83.00 269 ILE A O 1
ATOM 2085 N N . LYS A 1 270 ? 14.365 -11.374 -20.829 1.00 86.31 270 LYS A N 1
ATOM 2086 C CA . LYS A 1 270 ? 13.514 -12.154 -21.732 1.00 86.31 270 LYS A CA 1
ATOM 2087 C C . LYS A 1 270 ? 12.039 -11.979 -21.386 1.00 86.31 270 LYS A C 1
ATOM 2089 O O . LYS A 1 270 ? 11.259 -11.667 -22.285 1.00 86.31 270 LYS A O 1
ATOM 2094 N N . ARG A 1 271 ? 11.675 -12.096 -20.103 1.00 84.38 271 ARG A N 1
ATOM 2095 C CA . ARG A 1 271 ? 10.319 -11.819 -19.611 1.00 84.38 271 ARG A CA 1
ATOM 2096 C C . ARG A 1 271 ? 9.894 -10.413 -19.983 1.00 84.38 271 ARG A C 1
ATOM 2098 O O . ARG A 1 271 ? 8.866 -10.272 -20.621 1.00 84.38 271 ARG A O 1
ATOM 2105 N N . ALA A 1 272 ? 10.728 -9.402 -19.745 1.00 83.50 272 ALA A N 1
ATOM 2106 C CA . ALA A 1 272 ? 10.423 -8.005 -20.049 1.00 83.50 272 ALA A CA 1
ATOM 2107 C C . ALA A 1 272 ? 10.063 -7.728 -21.527 1.00 83.50 272 ALA A C 1
ATOM 2109 O O . ALA A 1 272 ? 9.475 -6.690 -21.814 1.00 83.50 272 ALA A O 1
ATOM 2110 N N . ARG A 1 273 ? 10.395 -8.621 -22.469 1.00 84.19 273 ARG A N 1
ATOM 2111 C CA . ARG A 1 273 ? 10.021 -8.511 -23.894 1.00 84.19 273 ARG A CA 1
ATOM 2112 C C . ARG A 1 273 ? 8.670 -9.132 -24.235 1.00 84.19 273 ARG A C 1
ATOM 2114 O O . ARG A 1 273 ? 8.160 -8.914 -25.332 1.00 84.19 273 ARG A O 1
ATOM 2121 N N . MET A 1 274 ? 8.118 -9.936 -23.339 1.00 86.06 274 MET A N 1
ATOM 2122 C CA . MET A 1 274 ? 6.823 -10.570 -23.529 1.00 86.06 274 MET A CA 1
ATOM 2123 C C . MET A 1 274 ? 5.694 -9.554 -23.332 1.00 86.06 274 MET A C 1
ATOM 2125 O O . MET A 1 274 ? 5.868 -8.483 -22.739 1.00 86.06 274 MET A O 1
ATOM 2129 N N . LYS A 1 275 ? 4.512 -9.882 -23.854 1.00 86.50 275 LYS A N 1
ATOM 2130 C CA . LYS A 1 275 ? 3.304 -9.112 -23.564 1.00 86.50 275 LYS A CA 1
ATOM 2131 C C . LYS A 1 275 ? 2.881 -9.387 -22.128 1.00 86.50 275 LYS A C 1
ATOM 2133 O O . LYS A 1 275 ? 2.913 -10.532 -21.686 1.00 86.50 275 LYS A O 1
ATOM 2138 N N . HIS A 1 276 ? 2.490 -8.328 -21.431 1.00 89.19 276 HIS A N 1
ATOM 2139 C CA . HIS A 1 276 ? 2.001 -8.420 -20.066 1.00 89.19 276 HIS A CA 1
ATOM 2140 C C . HIS A 1 276 ? 0.680 -7.685 -19.928 1.00 89.19 276 HIS A C 1
ATOM 2142 O O . HIS A 1 276 ? 0.452 -6.671 -20.597 1.00 89.19 276 HIS A O 1
ATOM 2148 N N . LYS A 1 277 ? -0.137 -8.163 -18.999 1.00 91.81 277 LYS A N 1
ATOM 2149 C CA . LYS A 1 277 ? -1.339 -7.490 -18.519 1.00 91.81 277 LYS A CA 1
ATOM 2150 C C . LYS A 1 277 ? -1.178 -7.123 -17.048 1.00 91.81 277 LYS A C 1
ATOM 2152 O O . LYS A 1 277 ? -0.385 -7.728 -16.331 1.00 91.81 277 LYS A O 1
ATOM 2157 N N . ILE A 1 278 ? -1.903 -6.099 -16.614 1.00 93.12 278 ILE A N 1
ATOM 2158 C CA . ILE A 1 278 ? -2.005 -5.765 -15.192 1.00 93.12 278 ILE A CA 1
ATOM 2159 C C . ILE A 1 278 ? -3.087 -6.655 -14.596 1.00 93.12 278 ILE A C 1
ATOM 2161 O O . ILE A 1 278 ? -4.211 -6.666 -15.097 1.00 93.12 278 ILE A O 1
ATOM 2165 N N . VAL A 1 279 ? -2.755 -7.360 -13.521 1.00 95.50 279 VAL A N 1
ATOM 2166 C CA . VAL A 1 279 ? -3.707 -8.171 -12.757 1.00 95.50 279 VAL A CA 1
ATOM 2167 C C . VAL A 1 279 ? -3.901 -7.547 -11.387 1.00 95.50 279 VAL A C 1
ATOM 2169 O O . VAL A 1 279 ? -2.948 -7.071 -10.768 1.00 95.50 279 VAL A O 1
ATOM 2172 N N . LEU A 1 280 ? -5.159 -7.509 -10.952 1.00 96.06 280 LEU A N 1
ATOM 2173 C CA . LEU A 1 280 ? -5.579 -6.972 -9.665 1.00 96.06 280 LEU A CA 1
ATOM 2174 C C . LEU A 1 280 ? -5.978 -8.117 -8.742 1.00 96.06 280 LEU A C 1
ATOM 2176 O O . LEU A 1 280 ? -6.698 -9.027 -9.150 1.00 96.06 280 LEU A O 1
ATOM 2180 N N . TYR A 1 281 ? -5.561 -8.012 -7.490 1.00 96.25 281 TYR A N 1
ATOM 2181 C CA . TYR A 1 281 ? -5.851 -8.964 -6.432 1.00 96.25 281 TYR A CA 1
ATOM 2182 C C . TYR A 1 281 ? -6.601 -8.251 -5.320 1.00 96.25 281 TYR A C 1
ATOM 2184 O O . TYR A 1 281 ? -6.066 -7.321 -4.715 1.00 96.25 281 TYR A O 1
ATOM 2192 N N . ASP A 1 282 ? -7.822 -8.687 -5.032 1.00 95.81 282 ASP A N 1
ATOM 2193 C CA . ASP A 1 282 ? -8.538 -8.240 -3.842 1.00 95.81 282 ASP A CA 1
ATOM 2194 C C . ASP A 1 282 ? -7.974 -9.008 -2.638 1.00 95.81 282 ASP A C 1
ATOM 2196 O O . ASP A 1 282 ? -8.189 -10.212 -2.506 1.00 95.81 282 ASP A O 1
ATOM 2200 N N . LEU A 1 283 ? -7.192 -8.332 -1.790 1.00 94.56 283 LEU A N 1
ATOM 2201 C CA . LEU A 1 283 ? -6.510 -8.985 -0.669 1.00 94.56 283 LEU A CA 1
ATOM 2202 C C . LEU A 1 283 ? -7.441 -9.152 0.524 1.00 94.56 283 LEU A C 1
ATOM 2204 O O . LEU A 1 283 ? -7.445 -10.193 1.179 1.00 94.56 283 LEU A O 1
ATOM 2208 N N . ALA A 1 284 ? -8.161 -8.080 0.855 1.00 95.38 284 ALA A N 1
ATOM 2209 C CA . ALA A 1 284 ? -8.789 -7.954 2.154 1.00 95.38 284 ALA A CA 1
ATOM 2210 C C . ALA A 1 284 ? -9.860 -6.871 2.196 1.00 95.38 284 ALA A C 1
ATOM 2212 O O . ALA A 1 284 ? -9.744 -5.845 1.526 1.00 95.38 284 ALA A O 1
ATOM 2213 N N . ARG A 1 285 ? -10.840 -7.069 3.078 1.00 96.62 285 ARG A N 1
ATOM 2214 C CA . ARG A 1 285 ? -11.798 -6.046 3.492 1.00 96.62 285 ARG A CA 1
ATOM 2215 C C . ARG A 1 285 ? -11.873 -6.027 5.011 1.00 96.62 285 ARG A C 1
ATOM 2217 O O . ARG A 1 285 ? -11.943 -7.090 5.624 1.00 96.62 285 ARG A O 1
ATOM 2224 N N . PHE A 1 286 ? -11.891 -4.830 5.577 1.00 96.12 286 PHE A N 1
ATOM 2225 C CA . PHE A 1 286 ? -11.880 -4.593 7.013 1.00 96.12 286 PHE A CA 1
ATOM 2226 C C . PHE A 1 286 ? -12.981 -3.611 7.409 1.00 96.12 286 PHE A C 1
ATOM 2228 O O . PHE A 1 286 ? -13.219 -2.622 6.706 1.00 96.12 286 PHE A O 1
ATOM 2235 N N . ASP A 1 287 ? -13.624 -3.869 8.545 1.00 95.25 287 ASP A N 1
ATOM 2236 C CA . ASP A 1 287 ? -14.513 -2.915 9.204 1.00 95.25 287 ASP A CA 1
ATOM 2237 C C . ASP A 1 287 ? -13.710 -2.022 10.160 1.00 95.25 287 ASP A C 1
ATOM 2239 O O . ASP A 1 287 ? -13.085 -2.504 11.103 1.00 95.25 287 ASP A O 1
ATOM 2243 N N . THR A 1 288 ? -13.718 -0.706 9.934 1.00 94.69 288 THR A N 1
ATOM 2244 C CA . THR A 1 288 ? -12.965 0.243 10.763 1.00 94.69 288 THR A CA 1
ATOM 2245 C C . THR A 1 288 ? -13.576 0.474 12.135 1.00 94.69 288 THR A C 1
ATOM 2247 O O . THR A 1 288 ? -12.956 1.172 12.929 1.00 94.69 288 THR A O 1
ATOM 2250 N N . VAL A 1 289 ? -14.755 -0.082 12.428 1.00 93.19 289 VAL A N 1
ATOM 2251 C CA . VAL A 1 289 ? -15.350 -0.126 13.771 1.00 93.19 289 VAL A CA 1
ATOM 2252 C C . VAL A 1 289 ? -14.816 -1.322 14.574 1.00 93.19 289 VAL A C 1
ATOM 2254 O O . VAL A 1 289 ? -14.695 -1.224 15.795 1.00 93.19 289 VAL A O 1
ATOM 2257 N N . ASP A 1 290 ? -14.441 -2.435 13.926 1.00 92.62 290 ASP A N 1
ATOM 2258 C CA . ASP A 1 290 ? -13.884 -3.604 14.622 1.00 92.62 290 ASP A CA 1
ATOM 2259 C C . ASP A 1 290 ? -12.373 -3.433 14.853 1.00 92.62 290 ASP A C 1
ATOM 2261 O O . ASP A 1 290 ? -11.549 -3.483 13.938 1.00 92.62 290 ASP A O 1
ATOM 2265 N N . ALA A 1 291 ? -11.983 -3.289 16.122 1.00 91.62 291 ALA A N 1
ATOM 2266 C CA . ALA A 1 291 ? -10.583 -3.193 16.531 1.00 91.62 291 ALA A CA 1
ATOM 2267 C C . ALA A 1 291 ? -9.738 -4.394 16.072 1.00 91.62 291 ALA A C 1
ATOM 2269 O O . ALA A 1 291 ? -8.536 -4.255 15.828 1.00 91.62 291 ALA A O 1
ATOM 2270 N N . ALA A 1 292 ? -10.333 -5.579 15.954 1.00 90.19 292 ALA A N 1
ATOM 2271 C CA . ALA A 1 292 ? -9.612 -6.754 15.494 1.00 90.19 292 ALA A CA 1
ATOM 2272 C C . ALA A 1 292 ? -9.439 -6.780 13.974 1.00 90.19 292 ALA A C 1
ATOM 2274 O O . ALA A 1 292 ? -8.373 -7.186 13.512 1.00 90.19 292 ALA A O 1
ATOM 2275 N N . ASP A 1 293 ? -10.399 -6.270 13.204 1.00 93.81 293 ASP A N 1
ATOM 2276 C CA . ASP A 1 293 ? -10.197 -6.010 11.775 1.00 93.81 293 ASP A CA 1
ATOM 2277 C C . ASP A 1 293 ? -9.120 -4.943 11.558 1.00 93.81 293 ASP A C 1
ATOM 2279 O O . ASP A 1 293 ? -8.248 -5.115 10.710 1.00 93.81 293 ASP A O 1
ATOM 2283 N N . MET A 1 294 ? -9.086 -3.891 12.381 1.00 95.94 294 MET A N 1
ATOM 2284 C CA . MET A 1 294 ? -8.003 -2.899 12.341 1.00 95.94 294 MET A CA 1
ATOM 2285 C C . MET A 1 294 ? -6.648 -3.478 12.753 1.00 95.94 294 MET A C 1
ATOM 2287 O O . MET A 1 294 ? -5.618 -3.107 12.189 1.00 95.94 294 MET A O 1
ATOM 2291 N N . THR A 1 295 ? -6.633 -4.442 13.674 1.00 93.69 295 THR A N 1
ATOM 2292 C CA . THR A 1 295 ? -5.416 -5.197 13.993 1.00 93.69 295 THR A CA 1
ATOM 2293 C C . THR A 1 295 ? -4.978 -6.058 12.809 1.00 93.69 295 THR A C 1
ATOM 2295 O O . THR A 1 295 ? -3.797 -6.085 12.477 1.00 93.69 295 THR A O 1
ATOM 2298 N N . ALA A 1 296 ? -5.909 -6.725 12.125 1.00 93.44 296 ALA A N 1
ATOM 2299 C CA . ALA A 1 296 ? -5.605 -7.506 10.930 1.00 93.44 296 ALA A CA 1
ATOM 2300 C C . ALA A 1 296 ? -5.093 -6.625 9.775 1.00 93.44 296 ALA A C 1
ATOM 2302 O O . ALA A 1 296 ? -4.122 -6.996 9.116 1.00 93.44 296 ALA A O 1
ATOM 2303 N N . LEU A 1 297 ? -5.673 -5.435 9.577 1.00 96.25 297 LEU A N 1
ATOM 2304 C CA . LEU A 1 297 ? -5.184 -4.434 8.625 1.00 96.25 297 LEU A CA 1
ATOM 2305 C C . LEU A 1 297 ? -3.751 -4.001 8.959 1.00 96.25 297 LEU A C 1
ATOM 2307 O O . LEU A 1 297 ? -2.898 -3.968 8.074 1.00 96.25 297 LEU A O 1
ATOM 2311 N N . TYR A 1 298 ? -3.465 -3.715 10.231 1.00 96.69 298 TYR A N 1
ATOM 2312 C CA . TYR A 1 298 ? -2.115 -3.392 10.693 1.00 96.69 298 TYR A CA 1
ATOM 2313 C C . TYR A 1 298 ? -1.112 -4.515 10.380 1.00 96.69 298 TYR A C 1
ATOM 2315 O O . TYR A 1 298 ? -0.061 -4.262 9.787 1.00 96.69 298 TYR A O 1
ATOM 2323 N N . LEU A 1 299 ? -1.455 -5.764 10.711 1.00 94.94 299 LEU A N 1
ATOM 2324 C CA . LEU A 1 299 ? -0.606 -6.924 10.430 1.00 94.94 299 LEU A CA 1
ATOM 2325 C C . LEU A 1 299 ? -0.376 -7.106 8.925 1.00 94.94 299 LEU A C 1
ATOM 2327 O O . LEU A 1 299 ? 0.750 -7.380 8.512 1.00 94.94 299 LEU A O 1
ATOM 2331 N N . LEU A 1 300 ? -1.407 -6.895 8.099 1.00 95.38 300 LEU A N 1
ATOM 2332 C CA . LEU A 1 300 ? -1.281 -6.922 6.644 1.00 95.38 300 LEU A CA 1
ATOM 2333 C C . LEU A 1 300 ? -0.309 -5.842 6.150 1.00 95.38 300 LEU A C 1
ATOM 2335 O O . LEU A 1 300 ? 0.610 -6.158 5.396 1.00 95.38 300 LEU A O 1
ATOM 2339 N N . MET A 1 301 ? -0.458 -4.590 6.595 1.00 97.06 301 MET A N 1
ATOM 2340 C CA . MET A 1 301 ? 0.458 -3.506 6.218 1.00 97.06 301 MET A CA 1
ATOM 2341 C C . MET A 1 301 ? 1.900 -3.803 6.656 1.00 97.06 301 MET A C 1
ATOM 2343 O O . MET A 1 301 ? 2.832 -3.560 5.890 1.00 97.06 301 MET A O 1
ATOM 2347 N N . ARG A 1 302 ? 2.101 -4.399 7.840 1.00 95.25 302 ARG A N 1
ATOM 2348 C CA . ARG A 1 302 ? 3.420 -4.849 8.316 1.00 95.25 302 ARG A CA 1
ATOM 2349 C C . ARG A 1 302 ? 4.021 -5.932 7.416 1.00 95.25 302 ARG A C 1
ATOM 2351 O O . ARG A 1 302 ? 5.193 -5.830 7.054 1.00 95.25 302 ARG A O 1
ATOM 2358 N N . SER A 1 303 ? 3.246 -6.943 7.027 1.00 94.44 303 SER A N 1
ATOM 2359 C CA . SER A 1 303 ? 3.706 -7.993 6.105 1.00 94.44 303 SER A CA 1
ATOM 2360 C C . SER A 1 303 ? 4.054 -7.423 4.731 1.00 94.44 303 SER A C 1
ATOM 2362 O O . SER A 1 303 ? 5.119 -7.715 4.188 1.00 94.44 303 SER A O 1
ATOM 2364 N N . ILE A 1 304 ? 3.213 -6.529 4.206 1.00 96.62 304 ILE A N 1
ATOM 2365 C CA . ILE A 1 304 ? 3.474 -5.823 2.949 1.00 96.62 304 ILE A CA 1
ATOM 2366 C C . ILE A 1 304 ? 4.756 -4.990 3.055 1.00 96.62 304 ILE A C 1
ATOM 2368 O O . ILE A 1 304 ? 5.566 -5.002 2.131 1.00 96.62 304 ILE A O 1
ATOM 2372 N N . ARG A 1 305 ? 4.993 -4.302 4.179 1.00 96.38 305 ARG A N 1
ATOM 2373 C CA . ARG A 1 305 ? 6.238 -3.563 4.423 1.00 96.38 305 ARG A CA 1
ATOM 2374 C C . ARG A 1 305 ? 7.459 -4.479 4.374 1.00 96.38 305 ARG A C 1
ATOM 2376 O O . ARG A 1 305 ? 8.412 -4.146 3.673 1.00 96.38 305 ARG A O 1
ATOM 2383 N N . LYS A 1 306 ? 7.431 -5.631 5.057 1.00 95.19 306 LYS A N 1
ATOM 2384 C CA . LYS A 1 306 ? 8.523 -6.624 5.013 1.00 95.19 306 LYS A CA 1
ATOM 2385 C C . LYS A 1 306 ? 8.794 -7.097 3.580 1.00 95.19 306 LYS A C 1
ATOM 2387 O O . LYS A 1 306 ? 9.945 -7.111 3.150 1.00 95.19 306 LYS A O 1
ATOM 2392 N N . LEU A 1 307 ? 7.745 -7.412 2.820 1.00 95.62 307 LEU A N 1
ATOM 2393 C CA . LEU A 1 307 ? 7.857 -7.771 1.405 1.00 95.62 307 LEU A CA 1
ATOM 2394 C C . LEU A 1 307 ? 8.463 -6.630 0.570 1.00 95.62 307 LEU A C 1
ATOM 2396 O O . LEU A 1 307 ? 9.368 -6.850 -0.231 1.00 95.62 307 LEU A O 1
ATOM 2400 N N . CYS A 1 308 ? 8.033 -5.390 0.801 1.00 96.38 308 CYS A N 1
ATOM 2401 C CA . CYS A 1 308 ? 8.584 -4.233 0.106 1.00 96.38 308 CYS A CA 1
ATOM 2402 C C . CYS A 1 308 ? 10.046 -3.945 0.486 1.00 96.38 308 CYS A C 1
ATOM 2404 O O . CYS A 1 308 ? 10.772 -3.393 -0.338 1.00 96.38 308 CYS A O 1
ATOM 2406 N N . CYS A 1 309 ? 10.508 -4.324 1.685 1.00 95.69 309 CYS A N 1
ATOM 2407 C CA . CYS A 1 309 ? 11.935 -4.291 2.019 1.00 95.69 309 CYS A CA 1
ATOM 2408 C C . CYS A 1 309 ? 12.727 -5.244 1.118 1.00 95.69 309 CYS A C 1
ATOM 2410 O O . CYS A 1 309 ? 13.727 -4.819 0.547 1.00 95.69 309 CYS A O 1
ATOM 2412 N N . LYS A 1 310 ? 12.240 -6.479 0.908 1.00 95.75 310 LYS A N 1
ATOM 2413 C CA . LYS A 1 310 ? 12.860 -7.430 -0.034 1.00 95.75 310 LYS A CA 1
ATOM 2414 C C . LYS A 1 310 ? 12.924 -6.830 -1.443 1.00 95.75 310 LYS A C 1
ATOM 2416 O O . LYS A 1 310 ? 13.998 -6.747 -2.029 1.00 95.75 310 LYS A O 1
ATOM 2421 N N . TYR A 1 311 ? 11.812 -6.266 -1.925 1.00 95.94 311 TYR A N 1
ATOM 2422 C CA . TYR A 1 311 ? 11.771 -5.572 -3.219 1.00 95.94 311 TYR A CA 1
ATOM 2423 C C . TYR A 1 311 ? 12.763 -4.415 -3.324 1.00 95.94 311 TYR A C 1
ATOM 2425 O O . TYR A 1 311 ? 13.385 -4.222 -4.368 1.00 95.94 311 TYR A O 1
ATOM 2433 N N . ARG A 1 312 ? 12.895 -3.610 -2.268 1.00 94.56 312 ARG A N 1
ATOM 2434 C CA . ARG A 1 312 ? 13.849 -2.501 -2.215 1.00 94.56 312 ARG A CA 1
ATOM 2435 C C . ARG A 1 312 ? 15.279 -3.019 -2.335 1.00 94.56 312 ARG A C 1
ATOM 2437 O O . ARG A 1 312 ? 16.073 -2.440 -3.076 1.00 94.56 312 ARG A O 1
ATOM 2444 N N . ASP A 1 313 ? 15.599 -4.083 -1.612 1.00 94.00 313 ASP A N 1
ATOM 2445 C CA . ASP A 1 313 ? 16.936 -4.663 -1.589 1.00 94.00 313 ASP A CA 1
ATOM 2446 C C . ASP A 1 313 ? 17.276 -5.303 -2.945 1.00 94.00 313 ASP A C 1
ATOM 2448 O O . ASP A 1 313 ? 18.358 -5.044 -3.475 1.00 94.00 313 ASP A O 1
ATOM 2452 N N . ASP A 1 314 ? 16.323 -5.991 -3.584 1.00 92.38 314 ASP A N 1
ATOM 2453 C CA . ASP A 1 314 ? 16.453 -6.496 -4.957 1.00 92.38 314 ASP A CA 1
ATOM 2454 C C . ASP A 1 314 ? 16.684 -5.364 -5.964 1.00 92.38 314 ASP A C 1
ATOM 2456 O O . ASP A 1 314 ? 17.616 -5.415 -6.774 1.00 92.38 314 ASP A O 1
ATOM 2460 N N . ILE A 1 315 ? 15.891 -4.289 -5.883 1.00 91.06 315 ILE A N 1
ATOM 2461 C CA . ILE A 1 315 ? 16.068 -3.111 -6.739 1.00 91.06 315 ILE A CA 1
ATOM 2462 C C . ILE A 1 315 ? 17.467 -2.533 -6.548 1.00 91.06 315 ILE A C 1
ATOM 2464 O O . ILE A 1 315 ? 18.169 -2.308 -7.532 1.00 91.06 315 ILE A O 1
ATOM 2468 N N . ASN A 1 316 ? 17.909 -2.323 -5.312 1.00 90.00 316 ASN A N 1
ATOM 2469 C CA . ASN A 1 316 ? 19.224 -1.752 -5.034 1.00 90.00 316 ASN A CA 1
ATOM 2470 C C . ASN A 1 316 ? 20.370 -2.658 -5.502 1.00 90.00 316 ASN A C 1
ATOM 2472 O O . ASN A 1 316 ? 21.375 -2.157 -6.006 1.00 90.00 316 ASN A O 1
ATOM 2476 N N . LYS A 1 317 ? 20.209 -3.977 -5.369 1.00 89.62 317 LYS A N 1
ATOM 2477 C CA . LYS A 1 317 ? 21.208 -4.974 -5.754 1.00 89.62 317 LYS A CA 1
ATOM 2478 C C . LYS A 1 317 ? 21.370 -5.074 -7.270 1.00 89.62 317 LYS A C 1
ATOM 2480 O O . LYS A 1 317 ? 22.497 -5.037 -7.758 1.00 89.62 317 LYS A O 1
ATOM 2485 N N . TYR A 1 318 ? 20.270 -5.188 -8.016 1.00 86.75 318 TYR A N 1
ATOM 2486 C CA . TYR A 1 318 ? 20.322 -5.533 -9.443 1.00 86.75 318 TYR A CA 1
ATOM 2487 C C . TYR A 1 318 ? 20.176 -4.334 -10.388 1.00 86.75 318 TYR A C 1
ATOM 2489 O O . TYR A 1 318 ? 20.620 -4.405 -11.534 1.00 86.75 318 TYR A O 1
ATOM 2497 N N . SER A 1 319 ? 19.609 -3.205 -9.944 1.00 83.38 319 SER A N 1
ATOM 2498 C CA . SER A 1 319 ? 19.402 -2.035 -10.818 1.00 83.38 319 SER A CA 1
ATOM 2499 C C . SER A 1 319 ? 20.663 -1.520 -11.528 1.00 83.38 319 SER A C 1
ATOM 2501 O O . SER A 1 319 ? 20.549 -1.186 -12.712 1.00 83.38 319 SER A O 1
ATOM 2503 N N . PRO A 1 320 ? 21.854 -1.452 -10.890 1.00 83.38 320 PRO A N 1
ATOM 2504 C CA . PRO A 1 320 ? 23.055 -0.927 -11.544 1.00 83.38 320 PRO A CA 1
ATOM 2505 C C . PRO A 1 320 ? 23.443 -1.663 -12.833 1.00 83.38 320 PRO A C 1
ATOM 2507 O O . PRO A 1 320 ? 23.950 -1.042 -13.767 1.00 83.38 320 PRO A O 1
ATOM 2510 N N . THR A 1 321 ? 23.191 -2.973 -12.906 1.00 83.50 321 THR A N 1
ATOM 2511 C CA . THR A 1 321 ? 23.508 -3.805 -14.077 1.00 83.50 321 THR A CA 1
ATOM 2512 C C . THR A 1 321 ? 22.303 -3.997 -14.991 1.00 83.50 321 THR A C 1
ATOM 2514 O O . THR A 1 321 ? 22.444 -3.926 -16.215 1.00 83.50 321 THR A O 1
ATOM 2517 N N . LEU A 1 322 ? 21.116 -4.173 -14.406 1.00 82.00 322 LEU A N 1
ATOM 2518 C CA . LEU A 1 322 ? 19.894 -4.514 -15.124 1.00 82.00 322 LEU A CA 1
ATOM 2519 C C . LEU A 1 322 ? 19.352 -3.334 -15.941 1.00 82.00 322 LEU A C 1
ATOM 2521 O O . LEU A 1 322 ? 19.009 -3.504 -17.113 1.00 82.00 322 LEU A O 1
ATOM 2525 N N . ILE A 1 323 ? 19.311 -2.126 -15.365 1.00 81.50 323 ILE A N 1
ATOM 2526 C CA . ILE A 1 323 ? 18.714 -0.951 -16.022 1.00 81.50 323 ILE A CA 1
ATOM 2527 C C . ILE A 1 323 ? 19.418 -0.619 -17.352 1.00 81.50 323 ILE A C 1
ATOM 2529 O O . ILE A 1 323 ? 18.720 -0.465 -18.357 1.00 81.50 323 ILE A O 1
ATOM 2533 N N . PRO A 1 324 ? 20.765 -0.548 -17.441 1.00 82.81 324 PRO A N 1
ATOM 2534 C CA . PRO A 1 324 ? 21.441 -0.310 -18.718 1.00 82.81 324 PRO A CA 1
ATOM 2535 C C . PRO A 1 324 ? 21.135 -1.369 -19.786 1.00 82.81 324 PRO A C 1
ATOM 2537 O O . PRO A 1 324 ? 20.979 -1.032 -20.964 1.00 82.81 324 PRO A O 1
ATOM 2540 N N . LYS A 1 325 ? 21.028 -2.647 -19.392 1.00 84.69 325 LYS A N 1
ATOM 2541 C CA . LYS A 1 325 ? 20.714 -3.744 -20.318 1.00 84.69 325 LYS A CA 1
ATOM 2542 C C . LYS A 1 325 ? 19.273 -3.668 -20.802 1.00 84.69 325 LYS A C 1
ATOM 2544 O O . LYS A 1 325 ? 19.051 -3.725 -22.010 1.00 84.69 325 LYS A O 1
ATOM 2549 N N . LEU A 1 326 ? 18.311 -3.476 -19.900 1.00 79.00 326 LEU A N 1
ATOM 2550 C CA . LEU A 1 326 ? 16.903 -3.304 -20.260 1.00 79.00 326 LEU A CA 1
ATOM 2551 C C . LEU A 1 326 ? 16.699 -2.091 -21.159 1.00 79.00 326 LEU A C 1
ATOM 2553 O O . LEU A 1 326 ? 16.035 -2.202 -22.186 1.00 79.00 326 LEU A O 1
ATOM 2557 N N . PHE A 1 327 ? 17.349 -0.970 -20.849 1.00 76.62 327 PHE A N 1
ATOM 2558 C CA . PHE A 1 327 ? 17.296 0.222 -21.686 1.00 76.62 327 PHE A CA 1
ATOM 2559 C C . PHE A 1 327 ? 17.774 -0.042 -23.121 1.00 76.62 327 PHE A C 1
ATOM 2561 O O . PHE A 1 327 ? 17.190 0.457 -24.083 1.00 76.62 327 PHE A O 1
ATOM 2568 N N . LYS A 1 328 ? 18.819 -0.862 -23.282 1.00 82.00 328 LYS A N 1
ATOM 2569 C CA . LYS A 1 328 ? 19.339 -1.256 -24.596 1.00 82.00 328 LYS A CA 1
ATOM 2570 C C . LYS A 1 328 ? 18.438 -2.267 -25.313 1.00 82.00 328 LYS A C 1
ATOM 2572 O O . LYS A 1 328 ? 18.318 -2.209 -26.534 1.00 82.00 328 LYS A O 1
ATOM 2577 N N . LEU A 1 329 ? 17.862 -3.219 -24.581 1.00 79.56 329 LEU A N 1
ATOM 2578 C CA . LEU A 1 329 ? 17.245 -4.430 -25.138 1.00 79.56 329 LEU A CA 1
ATOM 2579 C C . LEU A 1 329 ? 15.722 -4.385 -25.241 1.00 79.56 329 LEU A C 1
ATOM 2581 O O . LEU A 1 329 ? 15.160 -5.197 -25.978 1.00 79.56 329 LEU A O 1
ATOM 2585 N N . ALA A 1 330 ? 15.085 -3.487 -24.499 1.00 72.94 330 ALA A N 1
ATOM 2586 C CA . ALA A 1 330 ? 13.644 -3.331 -24.404 1.00 72.94 330 ALA A CA 1
ATOM 2587 C C . ALA A 1 330 ? 13.295 -1.838 -24.336 1.00 72.94 330 ALA A C 1
ATOM 2589 O O . ALA A 1 330 ? 12.635 -1.371 -23.412 1.00 72.94 330 ALA A O 1
ATOM 2590 N N . LYS A 1 331 ? 13.778 -1.070 -25.319 1.00 71.75 331 LYS A N 1
ATOM 2591 C CA . LYS A 1 331 ? 13.541 0.377 -25.417 1.00 71.75 331 LYS A CA 1
ATOM 2592 C C . LYS A 1 331 ? 12.044 0.714 -25.358 1.00 71.75 331 LYS A C 1
ATOM 2594 O O . LYS A 1 331 ? 11.664 1.661 -24.677 1.00 71.75 331 LYS A O 1
ATOM 2599 N N . ASP A 1 332 ? 11.226 -0.146 -25.957 1.00 68.38 332 ASP A N 1
ATOM 2600 C CA . ASP A 1 332 ? 9.768 -0.037 -25.990 1.00 68.38 332 ASP A CA 1
ATOM 2601 C C . ASP A 1 332 ? 9.120 -0.191 -24.600 1.00 68.38 332 ASP A C 1
ATOM 2603 O O . ASP A 1 332 ? 8.003 0.260 -24.397 1.00 68.38 332 ASP A O 1
ATOM 2607 N N . ASN A 1 333 ? 9.809 -0.766 -23.601 1.00 63.56 333 ASN A N 1
ATOM 2608 C CA . ASN A 1 333 ? 9.303 -0.809 -22.219 1.00 63.56 333 ASN A CA 1
ATOM 2609 C C . ASN A 1 333 ? 9.333 0.552 -21.524 1.00 63.56 333 ASN A C 1
ATOM 2611 O O . ASN A 1 333 ? 8.654 0.738 -20.515 1.00 63.56 333 ASN A O 1
ATOM 2615 N N . TYR A 1 334 ? 10.137 1.476 -22.045 1.00 61.16 334 TYR A N 1
ATOM 2616 C CA . TYR A 1 334 ? 10.240 2.853 -21.567 1.00 61.16 334 TYR A CA 1
ATOM 2617 C C . TYR A 1 334 ? 9.376 3.806 -22.383 1.00 61.16 334 TYR A C 1
ATOM 2619 O O . TYR A 1 334 ? 9.144 4.940 -21.958 1.00 61.16 334 TYR A O 1
ATOM 2627 N N . ASP A 1 335 ? 8.938 3.362 -23.557 1.00 63.91 335 ASP A N 1
ATOM 2628 C CA . ASP A 1 335 ? 8.026 4.110 -24.390 1.00 63.91 335 ASP A CA 1
ATOM 2629 C C . ASP A 1 335 ? 6.606 3.725 -23.942 1.00 63.91 335 ASP A C 1
ATOM 2631 O O . ASP A 1 335 ? 6.140 2.595 -24.071 1.00 63.91 335 ASP A O 1
ATOM 2635 N N . TRP A 1 336 ? 5.950 4.684 -23.294 1.00 64.31 336 TRP A N 1
ATOM 2636 C CA . TRP A 1 336 ? 4.561 4.588 -22.851 1.00 64.31 336 TRP A CA 1
ATOM 2637 C C . TRP A 1 336 ? 3.667 4.114 -23.993 1.00 64.31 336 TRP A C 1
ATOM 2639 O O . TRP A 1 336 ? 3.980 4.433 -25.145 1.00 64.31 336 TRP A O 1
ATOM 2649 N N . PRO A 1 337 ? 2.554 3.407 -23.719 1.00 57.31 337 PRO A N 1
ATOM 2650 C CA . PRO A 1 337 ? 1.609 3.072 -24.771 1.00 57.31 337 PRO A CA 1
ATOM 2651 C C . PRO A 1 337 ? 1.209 4.356 -25.504 1.00 57.31 337 PRO A C 1
ATOM 2653 O O . PRO A 1 337 ? 0.522 5.222 -24.964 1.00 57.31 337 PRO A O 1
ATOM 2656 N N . VAL A 1 338 ? 1.710 4.498 -26.731 1.00 54.34 338 VAL A N 1
ATOM 2657 C CA . VAL A 1 338 ? 1.380 5.628 -27.590 1.00 54.34 338 VAL A CA 1
ATOM 2658 C C . VAL A 1 338 ? -0.114 5.532 -27.854 1.00 54.34 338 VAL A C 1
ATOM 2660 O O . VAL A 1 338 ? -0.624 4.441 -28.124 1.00 54.34 338 VAL A O 1
ATOM 2663 N N . GLU A 1 339 ? -0.806 6.665 -27.736 1.00 51.00 339 GLU A N 1
ATOM 2664 C CA . GLU A 1 339 ? -2.223 6.797 -28.070 1.00 51.00 339 GLU A CA 1
ATOM 2665 C C . GLU A 1 339 ? -2.453 6.054 -29.389 1.00 51.00 339 GLU A C 1
ATOM 2667 O O . GLU A 1 339 ? -1.806 6.374 -30.394 1.00 51.00 339 GLU A O 1
ATOM 2672 N N . LYS A 1 340 ? -3.318 5.027 -29.395 1.00 53.34 340 LYS A N 1
ATOM 2673 C CA . LYS A 1 340 ? -3.794 4.500 -30.676 1.00 53.34 340 LYS A CA 1
ATOM 2674 C C . LYS A 1 340 ? -4.337 5.725 -31.407 1.00 53.34 340 LYS A C 1
ATOM 2676 O O . LYS A 1 340 ? -5.158 6.413 -30.799 1.00 53.34 340 LYS A O 1
ATOM 2681 N N . PRO A 1 341 ? -3.848 6.050 -32.619 1.00 50.00 341 PRO A N 1
ATOM 2682 C CA . PRO A 1 341 ? -4.280 7.248 -33.317 1.00 50.00 341 PRO A CA 1
ATOM 2683 C C . PRO A 1 341 ? -5.799 7.224 -33.329 1.00 50.00 341 PRO A C 1
ATOM 2685 O O . PRO A 1 341 ? -6.394 6.277 -33.844 1.00 50.00 341 PRO A O 1
ATOM 2688 N N . SER A 1 342 ? -6.398 8.200 -32.644 1.00 52.28 342 SER A N 1
ATOM 2689 C CA . SER A 1 342 ? -7.842 8.334 -32.548 1.00 52.28 342 SER A CA 1
ATOM 2690 C C . SER A 1 342 ? -8.351 8.318 -33.975 1.00 52.28 342 SER A C 1
ATOM 2692 O O . SER A 1 342 ? -7.993 9.205 -34.756 1.00 52.28 342 SER A O 1
ATOM 2694 N N . VAL A 1 343 ? -9.078 7.254 -34.328 1.00 60.00 343 VAL A N 1
ATOM 2695 C CA . VAL A 1 343 ? -9.679 7.118 -35.650 1.00 60.00 343 VAL A CA 1
ATOM 2696 C C . VAL A 1 343 ? -10.449 8.418 -35.852 1.00 60.00 343 VAL A C 1
ATOM 2698 O O . VAL A 1 343 ? -11.255 8.750 -34.978 1.00 60.00 343 VAL A O 1
ATOM 2701 N N . PRO A 1 344 ? -10.120 9.231 -36.873 1.00 57.97 344 PRO A N 1
ATOM 2702 C CA . PRO A 1 344 ? -10.786 10.506 -37.051 1.00 57.97 344 PRO A CA 1
ATOM 2703 C C . PRO A 1 344 ? -12.280 10.215 -37.081 1.00 57.97 344 PRO A C 1
ATOM 2705 O O . PRO A 1 344 ? -12.714 9.390 -37.884 1.00 57.97 344 PRO A O 1
ATOM 2708 N N . ASN A 1 345 ? -13.023 10.829 -36.156 1.00 46.50 345 ASN A N 1
ATOM 2709 C CA . ASN A 1 345 ? -14.478 10.795 -36.143 1.00 46.50 345 ASN A CA 1
ATOM 2710 C C . ASN A 1 345 ? -14.948 11.372 -37.482 1.00 46.50 345 ASN A C 1
ATOM 2712 O O . ASN A 1 345 ? -15.115 12.583 -37.631 1.00 46.50 345 ASN A O 1
ATOM 2716 N N . LEU A 1 346 ? -15.091 10.503 -38.480 1.00 56.78 346 LEU A N 1
ATOM 2717 C CA . LEU A 1 346 ? -15.947 10.755 -39.616 1.00 56.78 346 LEU A CA 1
ATOM 2718 C C . LEU A 1 346 ? -17.359 10.825 -39.036 1.00 56.78 346 LEU A C 1
ATOM 2720 O O . LEU A 1 346 ? -17.791 9.897 -38.362 1.00 56.78 346 LEU A O 1
ATOM 2724 N N . GLU A 1 347 ? -18.038 11.930 -39.326 1.00 52.88 347 GLU A N 1
ATOM 2725 C CA . GLU A 1 347 ? -19.464 12.160 -39.080 1.00 52.88 347 GLU A CA 1
ATOM 2726 C C . GLU A 1 347 ? -19.840 12.676 -37.681 1.00 52.88 347 GLU A C 1
ATOM 2728 O O . GLU A 1 347 ? -20.414 11.993 -36.841 1.00 52.88 347 GLU A O 1
ATOM 2733 N N . SER A 1 348 ? -19.670 13.987 -37.490 1.00 45.38 348 SER A N 1
ATOM 2734 C CA . SER A 1 348 ? -20.786 14.767 -36.944 1.00 45.38 348 SER A CA 1
ATOM 2735 C C . SER A 1 348 ? -21.059 15.934 -37.885 1.00 45.38 348 SER A C 1
ATOM 2737 O O . SER A 1 348 ? -20.271 16.869 -38.022 1.00 45.38 348 SER A O 1
ATOM 2739 N N . ASN A 1 349 ? -22.156 15.781 -38.622 1.00 46.47 349 ASN A N 1
ATOM 2740 C CA . ASN A 1 349 ? -22.712 16.788 -39.501 1.00 46.47 349 ASN A CA 1
ATOM 2741 C C . ASN A 1 349 ? -22.987 18.083 -38.732 1.00 46.47 349 ASN A C 1
ATOM 2743 O O . ASN A 1 349 ? -23.417 18.078 -37.578 1.00 46.47 349 ASN A O 1
ATOM 2747 N N . GLU A 1 350 ? -22.735 19.178 -39.436 1.00 54.22 350 GLU A N 1
ATOM 2748 C CA . GLU A 1 350 ? -22.998 20.559 -39.067 1.00 54.22 350 GLU A CA 1
ATOM 2749 C C . GLU A 1 350 ? -24.343 20.734 -38.344 1.00 54.22 350 GLU A C 1
ATOM 2751 O O . GLU A 1 350 ? -25.395 20.333 -38.841 1.00 54.22 350 GLU A O 1
ATOM 2756 N N . SER A 1 351 ? -24.323 21.412 -37.194 1.00 48.22 351 SER A N 1
ATOM 2757 C CA . SER A 1 351 ? -25.504 22.098 -36.665 1.00 48.22 351 SER A CA 1
ATOM 2758 C C . SER A 1 351 ? -25.253 23.607 -36.610 1.00 48.22 351 SER A C 1
ATOM 2760 O O . SER A 1 351 ? -24.123 24.032 -36.342 1.00 48.22 351 SER A O 1
ATOM 2762 N N . PRO A 1 352 ? -26.263 24.444 -36.916 1.00 55.03 352 PRO A N 1
ATOM 2763 C CA . PRO A 1 352 ? -26.041 25.820 -37.332 1.00 55.03 352 PRO A CA 1
ATOM 2764 C C . PRO A 1 352 ? -25.864 26.772 -36.148 1.00 55.03 352 PRO A C 1
ATOM 2766 O O . PRO A 1 352 ? -26.512 26.662 -35.111 1.00 55.03 352 PRO A O 1
ATOM 2769 N N . LYS A 1 353 ? -25.004 27.764 -36.381 1.00 53.25 353 LYS A N 1
ATOM 2770 C CA . LYS A 1 353 ? -24.689 28.917 -35.530 1.00 53.25 353 LYS A CA 1
ATOM 2771 C C . LYS A 1 353 ? -25.941 29.618 -34.977 1.00 53.25 353 LYS A C 1
ATOM 2773 O O . LYS A 1 353 ? -26.717 30.186 -35.743 1.00 53.25 353 LYS A O 1
ATOM 2778 N N . GLY A 1 354 ? -26.052 29.673 -33.649 1.00 44.16 354 GLY A N 1
ATOM 2779 C CA . GLY A 1 354 ? -26.992 30.513 -32.902 1.00 44.16 354 GLY A CA 1
ATOM 2780 C C . GLY A 1 354 ? -26.287 31.681 -32.199 1.00 44.16 354 GLY A C 1
ATOM 2781 O O . GLY A 1 354 ? -25.453 31.474 -31.329 1.00 44.16 354 GLY A O 1
ATOM 2782 N N . SER A 1 355 ? -26.620 32.885 -32.663 1.00 46.25 355 SER A N 1
ATOM 2783 C CA . SER A 1 355 ? -26.392 34.262 -32.180 1.00 46.25 355 SER A CA 1
ATOM 2784 C C . SER A 1 355 ? -25.483 34.575 -30.971 1.00 46.25 355 SER A C 1
ATOM 2786 O O . SER A 1 355 ? -25.794 34.281 -29.819 1.00 46.25 355 SER A O 1
ATOM 2788 N N . ARG A 1 356 ? -24.471 35.400 -31.282 1.00 43.97 356 ARG A N 1
ATOM 2789 C CA . ARG A 1 356 ? -23.831 36.442 -30.452 1.00 43.97 356 ARG A CA 1
ATOM 2790 C C . ARG A 1 356 ? -24.850 37.308 -29.693 1.00 43.97 356 ARG A C 1
ATOM 2792 O O . ARG A 1 356 ? -25.755 37.852 -30.321 1.00 43.97 356 ARG A O 1
ATOM 2799 N N . ILE A 1 357 ? -24.592 37.555 -28.408 1.00 50.22 357 ILE A N 1
ATOM 2800 C CA . ILE A 1 357 ? -24.991 38.790 -27.718 1.00 50.22 357 ILE A CA 1
ATOM 2801 C C . ILE A 1 357 ? -23.720 39.403 -27.122 1.00 50.22 357 ILE A C 1
ATOM 2803 O O . ILE A 1 357 ? -23.040 38.778 -26.312 1.00 50.22 357 ILE A O 1
ATOM 2807 N N . ASP A 1 358 ? -23.408 40.613 -27.581 1.00 51.16 358 ASP A N 1
ATOM 2808 C CA . ASP A 1 358 ? -22.359 41.494 -27.073 1.00 51.16 358 ASP A CA 1
ATOM 2809 C C . ASP A 1 358 ? -22.876 42.269 -25.847 1.00 51.16 358 ASP A C 1
ATOM 2811 O O . ASP A 1 358 ? -23.951 42.866 -25.917 1.00 51.16 358 ASP A O 1
ATOM 2815 N N . VAL A 1 359 ? -22.093 42.341 -24.763 1.00 46.59 359 VAL A N 1
ATOM 2816 C CA . VAL A 1 359 ? -22.196 43.407 -23.744 1.00 46.59 359 VAL A CA 1
ATOM 2817 C C . VAL A 1 359 ? -20.777 43.821 -23.292 1.00 46.59 359 VAL A C 1
ATOM 2819 O O . VAL A 1 359 ? -19.918 42.945 -23.173 1.00 46.59 359 VAL A O 1
ATOM 2822 N N . PRO A 1 360 ? -20.489 45.127 -23.082 1.00 55.03 360 PRO A N 1
ATOM 2823 C CA . PRO A 1 360 ? -19.135 45.691 -22.996 1.00 55.03 360 PRO A CA 1
ATOM 2824 C C . PRO A 1 360 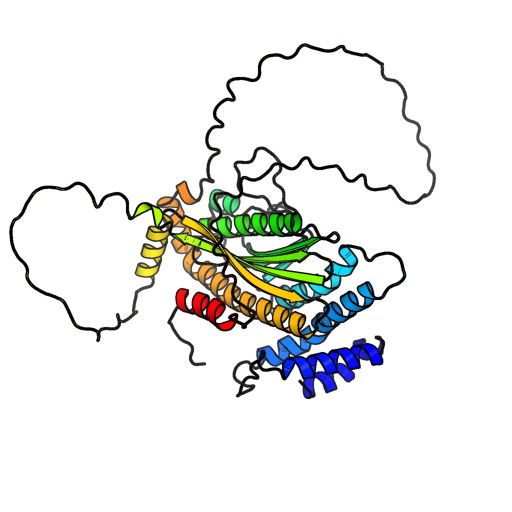? -18.564 45.775 -21.559 1.00 55.03 360 PRO A C 1
ATOM 2826 O O . PRO A 1 360 ? -19.284 45.517 -20.595 1.00 55.03 360 PRO A O 1
ATOM 2829 N N . PRO A 1 361 ? -17.285 46.187 -21.397 1.00 49.75 361 PRO A N 1
ATOM 2830 C CA . PRO A 1 361 ? -16.561 46.181 -20.125 1.00 49.75 361 PRO A CA 1
ATOM 2831 C C . PRO A 1 361 ? -16.551 47.558 -19.445 1.00 49.75 361 PRO A C 1
ATOM 2833 O O . PRO A 1 361 ? -16.262 48.548 -20.114 1.00 49.75 361 PRO A O 1
ATOM 2836 N N . THR A 1 362 ? -16.754 47.659 -18.124 1.00 35.28 362 THR A N 1
ATOM 2837 C CA . THR A 1 362 ? -16.227 48.789 -17.318 1.00 35.28 362 THR A CA 1
ATOM 2838 C C . THR A 1 362 ? -16.216 48.492 -15.806 1.00 35.28 362 THR A C 1
ATOM 2840 O O . THR A 1 362 ? -17.114 47.818 -15.316 1.00 35.28 362 THR A O 1
ATOM 2843 N N . PHE A 1 363 ? -15.246 49.123 -15.120 1.00 33.16 363 PHE A N 1
ATOM 2844 C CA . PHE A 1 363 ? -15.044 49.399 -13.679 1.00 33.16 363 PHE A CA 1
ATOM 2845 C C . PHE A 1 363 ? -13.996 48.521 -12.973 1.00 33.16 363 PHE A C 1
ATOM 2847 O O . PHE A 1 363 ? -14.249 47.365 -12.674 1.00 33.16 363 PHE A O 1
ATOM 2854 N N . SER A 1 364 ? -12.725 48.942 -12.896 1.00 35.78 364 SER A N 1
ATOM 2855 C CA . SER A 1 364 ? -12.093 50.048 -12.132 1.00 35.78 364 SER A CA 1
ATOM 2856 C C . SER A 1 364 ? -11.879 49.703 -10.655 1.00 35.78 364 SER A C 1
ATOM 2858 O O . SER A 1 364 ? -12.826 49.573 -9.885 1.00 35.78 364 SER A O 1
ATOM 2860 N N . GLU A 1 365 ? -10.597 49.582 -10.308 1.00 39.84 365 GLU A N 1
ATOM 2861 C CA . GLU A 1 365 ? -10.025 49.379 -8.978 1.00 39.84 365 GLU A CA 1
ATOM 2862 C C . GLU A 1 365 ? -10.458 50.469 -7.990 1.00 39.84 365 GLU A C 1
ATOM 2864 O O . GLU A 1 365 ? -10.336 51.659 -8.287 1.00 39.84 365 GLU A O 1
ATOM 2869 N N . GLN A 1 366 ? -10.857 50.065 -6.783 1.00 37.75 366 GLN A N 1
ATOM 2870 C CA . GLN A 1 366 ? -10.680 50.866 -5.573 1.00 37.75 366 GLN A CA 1
ATOM 2871 C C . GLN A 1 366 ? -10.259 49.963 -4.410 1.00 37.75 366 GLN A C 1
ATOM 2873 O O . GLN A 1 366 ? -10.934 48.993 -4.073 1.00 37.75 366 GLN A O 1
ATOM 2878 N N . LEU A 1 367 ? -9.108 50.318 -3.831 1.00 44.22 367 LEU A N 1
ATOM 2879 C CA . LEU A 1 367 ? -8.599 49.870 -2.539 1.00 44.22 367 LEU A CA 1
ATOM 2880 C C . LEU A 1 367 ? -9.618 50.153 -1.426 1.00 44.22 367 LEU A C 1
ATOM 2882 O O . LEU A 1 367 ? -10.158 51.256 -1.349 1.00 44.22 367 LEU A O 1
ATOM 2886 N N . GLY A 1 368 ? -9.767 49.205 -0.504 1.00 34.50 368 GLY A N 1
ATOM 2887 C CA . GLY A 1 368 ? -10.435 49.420 0.774 1.00 34.50 368 GLY A CA 1
ATOM 2888 C C . GLY A 1 368 ? -10.186 48.260 1.731 1.00 34.50 368 GLY A C 1
ATOM 2889 O O . GLY A 1 368 ? -10.730 47.177 1.539 1.00 34.50 368 GLY A O 1
ATOM 2890 N N . ASP A 1 369 ? -9.359 48.507 2.746 1.00 42.50 369 ASP A N 1
ATOM 2891 C CA . ASP A 1 369 ? -9.192 47.668 3.934 1.00 42.50 369 ASP A CA 1
ATOM 2892 C C . ASP A 1 369 ? -10.536 47.428 4.632 1.00 42.50 369 ASP A C 1
ATOM 2894 O O . ASP A 1 369 ? -11.249 48.391 4.924 1.00 42.50 369 ASP A O 1
ATOM 2898 N N . SER A 1 370 ? -10.852 46.172 4.966 1.00 39.81 370 SER A N 1
ATOM 2899 C CA . SER A 1 370 ? -11.693 45.799 6.114 1.00 39.81 370 SER A CA 1
ATOM 2900 C C . SER A 1 370 ? -11.604 44.299 6.426 1.00 39.81 370 SER A C 1
ATOM 2902 O O . SER A 1 370 ? -11.539 43.451 5.541 1.00 39.81 370 SER A O 1
ATOM 2904 N N . GLU A 1 371 ? -11.589 44.036 7.728 1.00 44.12 371 GLU A N 1
ATOM 2905 C CA . GLU A 1 371 ? -11.477 42.784 8.483 1.00 44.12 371 GLU A CA 1
ATOM 2906 C C . GLU A 1 371 ? -12.581 41.715 8.221 1.00 44.12 371 GLU A C 1
ATOM 2908 O O . GLU A 1 371 ? -13.490 41.939 7.422 1.00 44.12 371 GLU A O 1
ATOM 2913 N N . PRO A 1 372 ? -12.490 40.505 8.825 1.00 54.72 372 PRO A N 1
ATOM 2914 C CA . PRO A 1 372 ? -12.856 39.253 8.173 1.00 54.72 372 PRO A CA 1
ATOM 2915 C C . PRO A 1 372 ? -14.341 38.895 8.295 1.00 54.72 372 PRO A C 1
ATOM 2917 O O . PRO A 1 372 ? -15.014 39.202 9.276 1.00 54.72 372 PRO A O 1
ATOM 2920 N N . SER A 1 373 ? -14.840 38.141 7.314 1.00 37.16 373 SER A N 1
ATOM 2921 C CA . SER A 1 373 ? -16.117 37.424 7.395 1.00 37.16 373 SER A CA 1
ATOM 2922 C C . SER A 1 373 ? -15.981 35.997 6.841 1.00 37.16 373 SER A C 1
ATOM 2924 O O . SER A 1 373 ? -15.140 35.762 5.971 1.00 37.16 373 SER A O 1
ATOM 2926 N N . PRO A 1 374 ? -16.761 35.033 7.366 1.00 51.03 374 PRO A N 1
ATOM 2927 C CA . PRO A 1 374 ? -16.535 33.603 7.183 1.00 51.03 374 PRO A CA 1
ATOM 2928 C C . PRO A 1 374 ? -17.232 33.014 5.945 1.00 51.03 374 PRO A C 1
ATOM 2930 O O . PRO A 1 374 ? -18.189 33.568 5.413 1.00 51.03 374 PRO A O 1
ATOM 2933 N N . SER A 1 375 ? -16.777 31.808 5.588 1.00 47.62 375 SER A N 1
ATOM 2934 C CA . SER A 1 375 ? -17.436 30.791 4.751 1.00 47.62 375 SER A CA 1
ATOM 2935 C C . SER A 1 375 ? -17.766 31.163 3.301 1.00 47.62 375 SER A C 1
ATOM 2937 O O . SER A 1 375 ? -18.852 31.644 2.988 1.00 47.62 375 SER A O 1
ATOM 2939 N N . THR A 1 376 ? -16.872 30.784 2.389 1.00 34.97 376 THR A N 1
ATOM 2940 C CA . THR A 1 376 ? -17.219 30.507 0.993 1.00 34.97 376 THR A CA 1
ATOM 2941 C C . THR A 1 376 ? -17.549 29.027 0.833 1.00 34.97 376 THR A C 1
ATOM 2943 O O . THR A 1 376 ? -16.714 28.148 1.040 1.00 34.97 376 THR A O 1
ATOM 2946 N N . ASN A 1 377 ? -18.805 28.776 0.463 1.00 38.78 377 ASN A N 1
ATOM 2947 C CA . ASN A 1 377 ? -19.295 27.509 -0.058 1.00 38.78 377 ASN A CA 1
ATOM 2948 C C . ASN A 1 377 ? -18.422 27.068 -1.240 1.00 38.78 377 ASN A C 1
ATOM 2950 O O . ASN A 1 377 ? -18.337 27.771 -2.249 1.00 38.78 377 ASN A O 1
ATOM 2954 N N . GLY A 1 378 ? -17.781 25.908 -1.107 1.00 34.84 378 GLY A N 1
ATOM 2955 C CA . GLY A 1 378 ? -17.127 25.234 -2.219 1.00 34.84 378 GLY A CA 1
ATOM 2956 C C . GLY A 1 378 ? -18.186 24.751 -3.202 1.00 34.84 378 GLY A C 1
ATOM 2957 O O . GLY A 1 378 ? -19.007 23.903 -2.863 1.00 34.84 378 GLY A O 1
ATOM 2958 N N . SER A 1 379 ? -18.182 25.328 -4.401 1.00 35.78 379 SER A N 1
ATOM 2959 C CA . SER A 1 379 ? -18.913 24.802 -5.549 1.00 35.78 379 SER A CA 1
ATOM 2960 C C . SER A 1 379 ? -18.311 23.452 -5.925 1.00 35.78 379 SER A C 1
ATOM 2962 O O . SER A 1 379 ? -17.200 23.398 -6.452 1.00 35.78 379 SER A O 1
ATOM 2964 N N . ASP A 1 380 ? -19.052 22.378 -5.669 1.00 36.62 380 ASP A N 1
ATOM 2965 C CA . ASP A 1 380 ? -18.822 21.086 -6.301 1.00 36.62 380 ASP A CA 1
ATOM 2966 C C . ASP A 1 380 ? -19.045 21.255 -7.808 1.00 36.62 380 ASP A C 1
ATOM 2968 O O . ASP A 1 380 ? -20.167 21.438 -8.281 1.00 36.62 380 ASP A O 1
ATOM 2972 N N . SER A 1 381 ? -17.952 21.258 -8.570 1.00 36.69 381 SER A N 1
ATOM 2973 C CA . SER A 1 381 ? -18.008 21.149 -10.021 1.00 36.69 381 SER A CA 1
ATOM 2974 C C . SER A 1 381 ? -18.480 19.741 -10.373 1.00 36.69 381 SER A C 1
ATOM 2976 O O . SER A 1 381 ? -17.764 18.768 -10.117 1.00 36.69 381 SER A O 1
ATOM 2978 N N . GLU A 1 382 ? -19.670 19.632 -10.960 1.00 35.78 382 GLU A N 1
ATOM 2979 C CA . GLU A 1 382 ? -20.152 18.411 -11.600 1.00 35.78 382 GLU A CA 1
ATOM 2980 C C . GLU A 1 382 ? -19.151 17.992 -12.683 1.00 35.78 382 GLU A C 1
ATOM 2982 O O . GLU A 1 382 ? -19.018 18.612 -13.737 1.00 35.78 382 GLU A O 1
ATOM 2987 N N . PHE A 1 383 ? -18.373 16.958 -12.375 1.00 36.69 383 PHE A N 1
ATOM 2988 C CA . PHE A 1 383 ? -17.455 16.332 -13.310 1.00 36.69 383 PHE A CA 1
ATOM 2989 C C . PHE A 1 383 ? -18.262 15.388 -14.205 1.00 36.69 383 PHE A C 1
ATOM 2991 O O . PHE A 1 383 ? -18.724 14.340 -13.746 1.00 36.69 383 PHE A O 1
ATOM 2998 N N . GLU A 1 384 ? -18.439 15.759 -15.475 1.00 28.97 384 GLU A N 1
ATOM 2999 C CA . GLU A 1 384 ? -19.008 14.880 -16.498 1.00 28.97 384 GLU A CA 1
ATOM 3000 C C . GLU A 1 384 ? -18.148 13.614 -16.619 1.00 28.97 384 GLU A C 1
ATOM 3002 O O . GLU A 1 384 ? -16.976 13.637 -17.002 1.00 28.97 384 GLU A O 1
ATOM 3007 N N . GLY A 1 385 ? -18.732 12.489 -16.208 1.00 27.19 385 GLY A N 1
ATOM 3008 C CA . GLY A 1 385 ? -18.063 11.202 -16.154 1.00 27.19 385 GLY A CA 1
ATOM 3009 C C . GLY A 1 385 ? -17.764 10.658 -17.545 1.00 27.19 385 GLY A C 1
ATOM 3010 O O . GLY A 1 385 ? -18.658 10.185 -18.239 1.00 27.19 385 GLY A O 1
ATOM 3011 N N . TYR A 1 386 ? -16.484 10.610 -17.905 1.00 29.23 386 TYR A N 1
ATOM 3012 C CA . TYR A 1 386 ? -16.016 9.716 -18.957 1.00 29.23 386 TYR A CA 1
ATOM 3013 C C . TYR A 1 386 ? -16.050 8.274 -18.432 1.00 29.23 386 TYR A C 1
ATOM 3015 O O . TYR A 1 386 ? -15.381 7.921 -17.455 1.00 29.23 386 TYR A O 1
ATOM 3023 N N . SER A 1 387 ? -16.879 7.447 -19.069 1.00 28.16 387 SER A N 1
ATOM 3024 C CA . SER A 1 387 ? -16.916 6.002 -18.864 1.00 28.16 387 SER A CA 1
ATOM 3025 C C . SER A 1 387 ? -15.620 5.399 -19.403 1.00 28.16 387 SER A C 1
ATOM 3027 O O . SER A 1 387 ? -15.406 5.347 -20.611 1.00 28.16 387 SER A O 1
ATOM 3029 N N . LEU A 1 388 ? -14.736 4.954 -18.510 1.00 33.72 388 LEU A N 1
ATOM 3030 C CA . LEU A 1 388 ? -13.686 4.010 -18.878 1.00 33.72 388 LEU A CA 1
ATOM 3031 C C . LEU A 1 388 ? -14.372 2.683 -19.217 1.00 33.72 388 LEU A C 1
ATOM 3033 O O . LEU A 1 388 ? -14.927 2.037 -18.322 1.00 33.72 388 LEU A O 1
ATOM 3037 N N . ASP A 1 389 ? -14.323 2.280 -20.489 1.00 28.83 389 ASP A N 1
ATOM 3038 C CA . ASP A 1 389 ? -14.698 0.932 -20.914 1.00 28.83 389 ASP A CA 1
ATOM 3039 C C . ASP A 1 389 ? -13.857 -0.076 -20.125 1.00 28.83 389 ASP A C 1
ATOM 3041 O O . ASP A 1 389 ? -12.688 -0.334 -20.404 1.00 28.83 389 ASP A O 1
ATOM 3045 N N . SER A 1 390 ? -14.471 -0.644 -19.090 1.00 33.91 390 SER A N 1
ATOM 3046 C CA . SER A 1 390 ? -13.851 -1.547 -18.116 1.00 33.91 390 SER A CA 1
ATOM 3047 C C . SER A 1 390 ? -13.579 -2.950 -18.689 1.00 33.91 390 SER A C 1
ATOM 3049 O O . SER A 1 390 ? -13.330 -3.887 -17.937 1.00 33.91 390 SER A O 1
ATOM 3051 N N . ASN A 1 391 ? -13.610 -3.104 -20.016 1.00 27.47 391 ASN A N 1
ATOM 3052 C CA . ASN A 1 391 ? -13.630 -4.386 -20.725 1.00 27.47 391 ASN A CA 1
ATOM 3053 C C . ASN A 1 391 ? -12.241 -4.978 -21.018 1.00 27.47 391 ASN A C 1
ATOM 3055 O O . ASN A 1 391 ? -12.145 -5.958 -21.746 1.00 27.47 391 ASN A O 1
ATOM 3059 N N . THR A 1 392 ? -11.153 -4.412 -20.488 1.00 34.50 392 THR A N 1
ATOM 3060 C CA . THR A 1 392 ? -9.797 -5.001 -20.622 1.00 34.50 392 THR A CA 1
ATOM 3061 C C . THR A 1 392 ? -9.145 -5.333 -19.277 1.00 34.50 392 THR A C 1
ATOM 3063 O O . THR A 1 392 ? -7.970 -5.682 -19.227 1.00 34.50 392 THR A O 1
ATOM 3066 N N . ILE A 1 393 ? -9.894 -5.230 -18.175 1.00 38.50 393 ILE A N 1
ATOM 3067 C CA . ILE A 1 393 ? -9.441 -5.677 -16.857 1.00 38.50 393 ILE A CA 1
ATOM 3068 C C . ILE A 1 393 ? -10.111 -7.022 -16.593 1.00 38.50 393 ILE A C 1
ATOM 3070 O O . ILE A 1 393 ? -11.272 -7.065 -16.181 1.00 38.50 393 ILE A O 1
ATOM 3074 N N . ASP A 1 394 ? -9.383 -8.111 -16.843 1.00 36.28 394 ASP A N 1
ATOM 3075 C CA . ASP A 1 394 ? -9.809 -9.454 -16.447 1.00 36.28 394 ASP A CA 1
ATOM 3076 C C . ASP A 1 394 ? -9.971 -9.487 -14.925 1.00 36.28 394 ASP A C 1
ATOM 3078 O O . ASP A 1 394 ? -9.005 -9.471 -14.160 1.00 36.28 394 ASP A O 1
ATOM 3082 N N . ARG A 1 395 ? -11.226 -9.492 -14.473 1.00 34.81 395 ARG A N 1
ATOM 3083 C CA . ARG A 1 395 ? -11.572 -9.675 -13.067 1.00 34.81 395 ARG A CA 1
ATOM 3084 C C . ARG A 1 395 ? -11.663 -11.165 -12.783 1.00 34.81 395 ARG A C 1
ATOM 3086 O O . ARG A 1 395 ? -12.694 -11.781 -13.043 1.00 34.81 395 ARG A O 1
ATOM 3093 N N . HIS A 1 396 ? -10.635 -11.730 -12.167 1.00 31.41 396 HIS A N 1
ATOM 3094 C CA . HIS A 1 396 ? -10.786 -13.004 -11.473 1.00 31.41 396 HIS A CA 1
ATOM 3095 C C . HIS A 1 396 ? -11.453 -12.753 -10.116 1.00 31.41 396 HIS A C 1
ATOM 3097 O O . HIS A 1 396 ? -10.805 -12.639 -9.082 1.00 31.41 396 HIS A O 1
ATOM 3103 N N . GLY A 1 397 ? -12.781 -12.614 -10.132 1.00 25.98 397 GLY A N 1
ATOM 3104 C CA . GLY A 1 397 ? -13.587 -12.567 -8.918 1.00 25.98 397 GLY A CA 1
ATOM 3105 C C . GLY A 1 397 ? -13.695 -13.959 -8.307 1.00 25.98 397 GLY A C 1
ATOM 3106 O O . GLY A 1 397 ? -14.550 -14.747 -8.709 1.00 25.98 397 GLY A O 1
ATOM 3107 N N . LEU A 1 398 ? -12.856 -14.267 -7.320 1.00 26.33 398 LEU A N 1
ATOM 3108 C CA . LEU A 1 398 ? -13.085 -15.404 -6.431 1.00 26.33 398 LEU A CA 1
ATOM 3109 C C . LEU A 1 398 ? -14.212 -15.032 -5.457 1.00 26.33 398 LEU A C 1
ATOM 3111 O O . LEU A 1 398 ? -13.974 -14.563 -4.349 1.00 26.33 398 LEU A O 1
ATOM 3115 N N . ASN A 1 399 ? -15.464 -15.224 -5.876 1.00 26.61 399 ASN A N 1
ATOM 3116 C CA . ASN A 1 399 ? -16.609 -15.193 -4.965 1.00 26.61 399 ASN A CA 1
ATOM 3117 C C . ASN A 1 399 ? -16.598 -16.484 -4.135 1.00 26.61 399 ASN A C 1
ATOM 3119 O O . ASN A 1 399 ? -17.214 -17.482 -4.510 1.00 26.61 399 ASN A O 1
ATOM 3123 N N . LEU A 1 400 ? -15.862 -16.480 -3.023 1.00 26.70 400 LEU A N 1
ATOM 3124 C CA . LEU A 1 400 ? -15.811 -17.598 -2.082 1.00 26.70 400 LEU A CA 1
ATOM 3125 C C . LEU A 1 400 ? -15.989 -17.102 -0.637 1.00 26.70 400 LEU A C 1
ATOM 3127 O O . LEU A 1 400 ? -15.480 -16.041 -0.274 1.00 26.70 400 LEU A O 1
ATOM 3131 N N . PRO A 1 401 ? -16.736 -17.843 0.200 1.00 25.12 401 PRO A N 1
ATOM 3132 C CA . PRO A 1 401 ? -17.114 -17.394 1.531 1.00 25.12 401 PRO A CA 1
ATOM 3133 C C . PRO A 1 401 ? -15.903 -17.334 2.471 1.00 25.12 401 PRO A C 1
ATOM 3135 O O . PRO A 1 401 ? -15.351 -18.365 2.841 1.00 25.12 401 PRO A O 1
ATOM 3138 N N . GLY A 1 402 ? -15.536 -16.117 2.884 1.00 28.53 402 GLY A N 1
ATOM 3139 C CA . GLY A 1 402 ?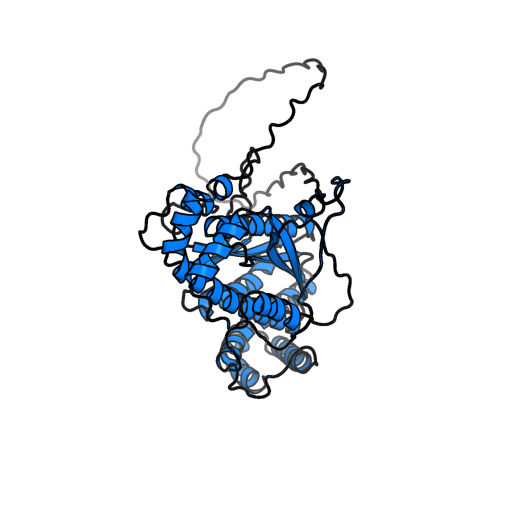 -15.179 -15.736 4.261 1.00 28.53 402 GLY A CA 1
ATOM 3140 C C . GLY A 1 402 ? -14.201 -16.596 5.073 1.00 28.53 402 GLY A C 1
ATOM 3141 O O . GLY A 1 402 ? -14.263 -16.549 6.299 1.00 28.53 402 GLY A O 1
ATOM 3142 N N . LYS A 1 403 ? -13.309 -17.375 4.456 1.00 28.48 403 LYS A N 1
ATOM 3143 C CA . LYS A 1 403 ? -12.165 -17.989 5.145 1.00 28.48 403 LYS A CA 1
ATOM 3144 C C . LYS A 1 403 ? -10.902 -17.207 4.808 1.00 28.48 403 LYS A C 1
ATOM 3146 O O . LYS A 1 403 ? -10.615 -16.974 3.640 1.00 28.48 403 LYS A O 1
ATOM 3151 N N . LEU A 1 404 ? -10.180 -16.784 5.847 1.00 39.38 404 LEU A N 1
ATOM 3152 C CA . LEU A 1 404 ? -8.900 -16.087 5.753 1.00 39.38 404 LEU A CA 1
ATOM 3153 C C . LEU A 1 404 ? -7.903 -16.906 4.908 1.00 39.38 404 LEU A C 1
ATOM 3155 O O . LEU A 1 404 ? -7.300 -17.847 5.411 1.00 39.38 404 LEU A O 1
ATOM 3159 N N . TYR A 1 405 ? -7.708 -16.511 3.649 1.00 37.88 405 TYR A N 1
ATOM 3160 C CA . TYR A 1 405 ? -6.640 -16.992 2.755 1.00 37.88 405 TYR A CA 1
ATOM 3161 C C . TYR A 1 405 ? -5.445 -16.017 2.704 1.00 37.88 405 TYR A C 1
ATOM 3163 O O . TYR A 1 405 ? -4.627 -16.056 1.785 1.00 37.88 405 TYR A O 1
ATOM 3171 N N . TYR A 1 406 ? -5.321 -15.151 3.717 1.00 37.34 406 TYR A N 1
ATOM 3172 C CA . TYR A 1 406 ? -4.223 -14.189 3.857 1.00 37.34 406 TYR A CA 1
ATOM 3173 C C . TYR A 1 406 ? -2.853 -14.864 3.842 1.00 37.34 406 TYR A C 1
ATOM 3175 O O . TYR A 1 406 ? -1.930 -14.343 3.222 1.00 37.34 406 TYR A O 1
ATOM 3183 N N . SER A 1 407 ? -2.742 -16.033 4.485 1.00 43.62 407 SER A N 1
ATOM 3184 C CA . SER A 1 407 ? -1.500 -16.796 4.495 1.00 43.62 407 SER A CA 1
ATOM 3185 C C . SER A 1 407 ? -1.202 -17.304 3.089 1.00 43.62 407 SER A C 1
ATOM 3187 O O . SER A 1 407 ? -0.157 -16.984 2.566 1.00 43.62 407 SER A O 1
ATOM 3189 N N . THR A 1 408 ? -2.155 -17.918 2.381 1.00 48.34 408 THR A N 1
ATOM 3190 C CA . THR A 1 408 ? -1.875 -18.492 1.057 1.00 48.34 408 THR A CA 1
ATOM 3191 C C . THR A 1 408 ? -1.532 -17.482 -0.030 1.00 48.34 408 THR A C 1
ATOM 3193 O O . THR A 1 408 ? -0.777 -17.851 -0.908 1.00 48.34 408 THR A O 1
ATOM 3196 N N . PHE A 1 409 ? -2.050 -16.246 -0.025 1.00 45.28 409 PHE A N 1
ATOM 3197 C CA . PHE A 1 409 ? -1.659 -15.261 -1.047 1.00 45.28 409 PHE A CA 1
ATOM 3198 C C . PHE A 1 409 ? -0.289 -14.658 -0.750 1.00 45.28 409 PHE A C 1
ATOM 3200 O O . PHE A 1 409 ? 0.513 -14.533 -1.665 1.00 45.28 409 PHE A O 1
ATOM 3207 N N . LEU A 1 410 ? -0.004 -14.295 0.507 1.00 52.28 410 LEU A N 1
ATOM 3208 C CA . LEU A 1 410 ? 1.335 -13.836 0.884 1.00 52.28 410 LEU A CA 1
ATOM 3209 C C . LEU A 1 410 ? 2.346 -14.969 0.739 1.00 52.28 410 LEU A C 1
ATOM 3211 O O . LEU A 1 410 ? 3.392 -14.738 0.165 1.00 52.28 410 LEU A O 1
ATOM 3215 N N . GLU A 1 411 ? 1.996 -16.189 1.137 1.00 56.97 411 GLU A N 1
ATOM 3216 C CA . GLU A 1 411 ? 2.789 -17.396 0.917 1.00 56.97 411 GLU A CA 1
ATOM 3217 C C . GLU A 1 411 ? 2.904 -17.733 -0.567 1.00 56.97 411 GLU A C 1
ATOM 3219 O O . GLU A 1 411 ? 3.942 -18.229 -0.953 1.00 56.97 411 GLU A O 1
ATOM 3224 N N . ASP A 1 412 ? 1.893 -17.518 -1.418 1.00 47.44 412 ASP A N 1
ATOM 3225 C CA . ASP A 1 412 ? 2.002 -17.769 -2.866 1.00 47.44 412 ASP A CA 1
ATOM 3226 C C . ASP A 1 412 ? 2.803 -16.665 -3.553 1.00 47.44 412 ASP A C 1
ATOM 3228 O O . ASP A 1 412 ? 3.608 -16.957 -4.425 1.00 47.44 412 ASP A O 1
ATOM 3232 N N . ALA A 1 413 ? 2.670 -15.412 -3.120 1.00 50.16 413 ALA A N 1
ATOM 3233 C CA . ALA A 1 413 ? 3.543 -14.322 -3.530 1.00 50.16 413 ALA A CA 1
ATOM 3234 C C . ALA A 1 413 ? 4.987 -14.602 -3.086 1.00 50.16 413 ALA A C 1
ATOM 3236 O O . ALA A 1 413 ? 5.893 -14.526 -3.904 1.00 50.16 413 ALA A O 1
ATOM 3237 N N . GLU A 1 414 ? 5.211 -15.013 -1.838 1.00 50.09 414 GLU A N 1
ATOM 3238 C CA . GLU A 1 414 ? 6.514 -15.423 -1.303 1.00 50.09 414 GLU A CA 1
ATOM 3239 C C . GLU A 1 414 ? 7.056 -16.671 -2.018 1.00 50.09 414 GLU A C 1
ATOM 3241 O O . GLU A 1 414 ? 8.219 -16.693 -2.411 1.00 50.09 414 GLU A O 1
ATOM 3246 N N . ARG A 1 415 ? 6.212 -17.672 -2.293 1.00 55.06 415 ARG A N 1
ATOM 3247 C CA . ARG A 1 415 ? 6.554 -18.912 -3.012 1.00 55.06 415 ARG A CA 1
ATOM 3248 C C . ARG A 1 415 ? 6.871 -18.645 -4.483 1.00 55.06 415 ARG A C 1
ATOM 3250 O O . ARG A 1 415 ? 7.782 -19.272 -5.017 1.00 55.06 415 ARG A O 1
ATOM 3257 N N . ARG A 1 416 ? 6.183 -17.696 -5.129 1.00 44.84 416 ARG A N 1
ATOM 3258 C CA . ARG A 1 416 ? 6.502 -17.197 -6.481 1.00 44.84 416 ARG A CA 1
ATOM 3259 C C . ARG A 1 416 ? 7.780 -16.348 -6.504 1.00 44.84 416 ARG A C 1
ATOM 3261 O O . ARG A 1 416 ? 8.408 -16.264 -7.555 1.00 44.84 416 ARG A O 1
ATOM 3268 N N . LEU A 1 417 ? 8.160 -15.733 -5.380 1.00 42.53 417 LEU A N 1
ATOM 3269 C CA . LEU A 1 417 ? 9.317 -14.836 -5.261 1.00 42.53 417 LEU A CA 1
ATOM 3270 C C . LEU A 1 417 ? 10.599 -15.505 -4.747 1.00 42.53 417 LEU A C 1
ATOM 3272 O O . LEU A 1 417 ? 11.659 -14.894 -4.848 1.00 42.53 417 LEU A O 1
ATOM 3276 N N . GLY A 1 418 ? 10.555 -16.744 -4.254 1.00 36.00 418 GLY A N 1
ATOM 3277 C CA . GLY A 1 418 ? 11.777 -17.490 -3.959 1.00 36.00 418 GLY A CA 1
ATOM 3278 C C . GLY A 1 418 ? 11.628 -18.546 -2.874 1.00 36.00 418 GLY A C 1
ATOM 3279 O O . GLY A 1 418 ? 11.656 -18.248 -1.686 1.00 36.00 418 GLY A O 1
ATOM 3280 N N . SER A 1 419 ? 11.597 -19.805 -3.310 1.00 35.44 419 SER A N 1
ATOM 3281 C CA . SER A 1 419 ? 12.027 -20.984 -2.550 1.00 35.44 419 SER A CA 1
ATOM 3282 C C . SER A 1 419 ? 13.554 -20.949 -2.342 1.00 35.44 419 SER A C 1
ATOM 3284 O O . SER A 1 419 ? 14.288 -21.763 -2.904 1.00 35.44 419 SER A O 1
ATOM 3286 N N . ALA A 1 420 ? 14.044 -19.987 -1.567 1.00 33.78 420 ALA A N 1
ATOM 3287 C CA . ALA A 1 420 ? 15.411 -19.983 -1.062 1.00 33.78 420 ALA A CA 1
ATOM 3288 C C . ALA A 1 420 ? 15.397 -19.404 0.356 1.00 33.78 420 ALA A C 1
ATOM 3290 O O . ALA A 1 420 ? 15.257 -18.198 0.534 1.00 33.78 420 ALA A O 1
ATOM 3291 N N . ASP A 1 421 ? 15.506 -20.322 1.317 1.00 34.97 421 ASP A N 1
ATOM 3292 C CA . ASP A 1 421 ? 15.665 -20.136 2.759 1.00 34.97 421 ASP A CA 1
ATOM 3293 C C . ASP A 1 421 ? 14.554 -19.387 3.505 1.00 34.97 421 ASP A C 1
ATOM 3295 O O . ASP A 1 421 ? 14.407 -18.176 3.369 1.00 34.97 421 ASP A O 1
ATOM 3299 N N . LEU A 1 422 ? 13.819 -20.131 4.351 1.00 27.20 422 LEU A N 1
ATOM 3300 C CA . LEU A 1 422 ? 13.469 -19.767 5.738 1.00 27.20 422 LEU A CA 1
ATOM 3301 C C . LEU A 1 422 ? 12.577 -20.854 6.389 1.00 27.20 422 LEU A C 1
ATOM 3303 O O . LEU A 1 422 ? 11.354 -20.754 6.411 1.00 27.20 422 LEU A O 1
ATOM 3307 N N . GLU A 1 423 ? 13.211 -21.885 6.961 1.00 26.47 423 GLU A N 1
ATOM 3308 C CA . GLU A 1 423 ? 12.935 -22.229 8.363 1.00 26.47 423 GLU A CA 1
ATOM 3309 C C . GLU A 1 423 ? 13.854 -21.326 9.205 1.00 26.47 423 GLU A C 1
ATOM 3311 O O . GLU A 1 423 ? 15.030 -21.644 9.382 1.00 26.47 423 GLU A O 1
ATOM 3316 N N . ALA A 1 424 ? 13.353 -20.169 9.646 1.00 26.83 424 ALA A N 1
ATOM 3317 C CA . ALA A 1 424 ? 13.837 -19.448 10.829 1.00 26.83 424 ALA A CA 1
ATOM 3318 C C . ALA A 1 424 ? 12.773 -18.457 11.302 1.00 26.83 424 ALA A C 1
ATOM 3320 O O . ALA A 1 424 ? 12.248 -17.711 10.439 1.00 26.83 424 ALA A O 1
#

Foldseek 3Di:
DVVLVVVVCVDPVCVVDDVVVLVVQVVLQVVLCPDPQHDDPPDCVVCVVVVVLCSVLLVLLVCLQVQLVVQVPDPDDRDDQCSNVVSVVVLLCSQQPVSQVQQKDKDAQWWFAFFDDDPDRNTQGFGMWMKGFACLDVLCPPVLLQVQLPRTPDDPDPRSGIATAETEHEDDAQPQVVRVVSQVSVQNSRCSNCLLLLNQLDKHKYWYHGPSWKIWIKIKGKDFDPPPPPPPPPDDPDDDDDDDDDDDDDPPDDPPPPPDPVNVLVVSLVSSPGDIDMAMGGQDMATSNRSNSSVVVSVLSNLSSVSVVVVSVVSNVCSSPNNVVSCVRVVVSSVTPHPPPPPPPDDDDDDDDDDDDDDDDDDDDDDDDDDDDDDDDDDDDPDDDDDDPPVRHPDPDPPDDDDNCNCVVSVVSVVVVDPDDDPD

Radius of gyration: 26.83 Å; chains: 1; bounding box: 52×94×77 Å